Protein AF-0000000074905557 (afdb_homodimer)

Radius of gyration: 29.34 Å; Cα contacts (8 Å, |Δi|>4): 1682; chains: 2; bounding box: 53×105×62 Å

Sequence (764 aa):
MSGKGSVVLAYSGGLDTSCILVWLKEQGYDVIAYLANIGQKEDFEEARKKALKLGAKKVFIEDISKEFVEEFIWPAIQSSALYEDRYLLGTSLARPCIARKQVEIAQREGAKYVSHGATGKGNDQIRFELTCYSLAPQIKVIAPWRMPEFYNRFQGRNDLMEYAKQHGIPVPVTPKNPWSMDENLMHISYEAGILENPKNQAPPGLYTKTQDPAKAPNSPDTLEIEFKKGVPVKVTNVGDGTTHSTALELFLYLNEVAGKHGVGRIDIVENRFIGMKSRGIYETPAGTILYHAHLDIEAFTMDREVRKIKQGLGLKFAELVYTGFWHSPECEFVRHCIAKSQERVEGKVHVSVLKGQVYILGRESPLSLYNEELVRSLLIGSMSGKGSVVLAYSGGLDTSCILVWLKEQGYDVIAYLANIGQKEDFEEARKKALKLGAKKVFIEDISKEFVEEFIWPAIQSSALYEDRYLLGTSLARPCIARKQVEIAQREGAKYVSHGATGKGNDQIRFELTCYSLAPQIKVIAPWRMPEFYNRFQGRNDLMEYAKQHGIPVPVTPKNPWSMDENLMHISYEAGILENPKNQAPPGLYTKTQDPAKAPNSPDTLEIEFKKGVPVKVTNVGDGTTHSTALELFLYLNEVAGKHGVGRIDIVENRFIGMKSRGIYETPAGTILYHAHLDIEAFTMDREVRKIKQGLGLKFAELVYTGFWHSPECEFVRHCIAKSQERVEGKVHVSVLKGQVYILGRESPLSLYNEELVRSLLIGS

pLDDT: mean 93.43, std 10.68, range [21.48, 98.94]

Solvent-accessible surface area (backbone atoms only — not comparable to full-atom values): 38899 Å² total; per-residue (Å²): 134,87,57,82,41,36,29,34,29,52,37,78,64,44,65,68,31,48,50,47,53,42,50,43,42,72,74,35,32,44,34,28,36,33,33,74,38,40,61,46,92,70,65,62,66,61,36,48,52,51,42,46,72,59,59,34,74,44,75,45,78,44,81,45,38,57,54,40,44,66,68,39,46,40,56,40,48,56,34,62,31,37,42,91,83,69,42,70,48,44,69,46,49,45,36,44,55,49,28,53,54,50,48,51,49,19,61,76,70,68,30,54,26,37,32,49,63,48,46,75,76,50,60,56,42,47,18,33,49,46,34,34,44,68,79,35,70,83,55,40,79,49,50,48,40,74,30,66,82,42,28,68,65,20,56,22,63,66,42,48,50,52,50,24,59,75,69,69,46,88,61,92,82,66,88,64,69,63,48,48,74,52,63,36,65,52,22,36,39,39,29,45,61,67,48,49,44,53,62,45,58,76,57,87,78,68,65,82,73,36,36,57,38,70,75,21,57,66,67,62,52,38,35,39,40,30,31,51,50,42,33,73,48,34,38,30,32,69,82,80,65,52,69,32,59,46,66,57,57,30,46,53,48,36,31,50,55,24,11,51,17,18,22,31,69,49,58,45,55,42,74,44,80,87,73,45,48,46,51,42,35,37,40,24,22,30,54,46,53,48,41,56,47,42,54,51,49,36,50,42,30,45,55,66,68,59,46,53,54,44,50,56,47,10,49,51,46,20,51,32,35,60,62,23,32,61,77,35,72,66,38,48,50,46,50,50,55,43,54,62,69,20,64,56,18,41,33,38,33,32,35,35,40,38,25,38,39,74,41,62,40,26,38,50,44,97,52,46,70,60,48,54,64,66,53,48,56,53,67,30,30,76,133,89,57,81,40,34,27,35,29,53,38,77,63,43,68,68,31,46,49,47,53,41,50,43,41,72,74,34,31,45,35,30,37,32,33,74,38,41,62,47,93,69,66,61,66,61,36,47,52,51,42,46,73,60,58,34,75,43,74,46,78,44,80,45,38,56,54,40,42,67,70,39,46,41,58,40,47,56,33,61,31,36,42,93,82,69,41,71,48,45,66,47,49,46,38,43,54,48,27,52,54,49,50,51,51,20,61,75,69,65,30,55,26,37,32,49,64,49,48,76,76,48,60,56,40,46,17,34,47,46,35,35,43,68,78,36,71,82,54,39,78,49,50,48,40,74,32,67,80,41,30,68,65,20,54,22,66,65,43,47,48,52,50,25,58,75,69,69,47,86,64,89,82,65,89,64,70,64,48,47,76,53,65,37,65,52,22,37,39,39,31,46,60,69,49,49,43,52,61,44,59,78,58,87,79,68,66,82,74,37,36,57,37,68,75,21,57,68,67,60,52,40,34,40,39,28,31,52,49,41,33,74,48,33,38,31,33,68,81,80,64,51,70,33,58,45,66,57,57,30,45,54,48,35,30,51,55,24,11,50,18,19,22,31,72,49,58,44,55,41,73,43,81,87,73,46,49,46,52,42,36,36,40,24,22,30,54,45,54,48,42,56,47,41,54,50,50,38,49,42,29,46,54,67,67,59,46,54,54,43,51,55,46,11,48,51,45,23,50,33,35,61,61,24,33,62,79,35,71,67,39,48,49,45,50,51,53,42,53,62,70,18,63,59,17,42,33,39,33,33,34,36,39,39,25,40,40,74,42,62,39,27,37,51,43,98,52,47,69,59,48,53,65,66,54,50,56,51,66,28,32,72

Nearest PDB structures (foldseek):
  2nz2-assembly1_A  TM=9.955E-01  e=3.516E-69  Homo sapiens
  1vl2-assembly1_C  TM=9.597E-01  e=5.385E-53  Thermotoga maritima
  1vl2-assembly1_D  TM=9.479E-01  e=1.254E-52  Thermotoga maritima
  1kh2-assembly1_D  TM=9.756E-01  e=5.583E-49  Thermus thermophilus
  1kh2-assembly1_C  TM=9.760E-01  e=7.901E-48  Thermus thermophilus

Foldseek 3Di:
DDAPFEEEEAADLALQSLLVLLVSVVVRYQYEYEYEAQPDDDDVVVSQVLSVVSPHPYYHYDYCNQVLLPPQLLLLLLLLADAPPAHSCVVLSVLLSRLVVSLVVCVVVVTQEYEYRDAPPALSVVQNVLSNCLNPVRHYYDYQNPDCVRCVQDVDPVSSVVSCVVSVRDHDPDPPDLWDWDDGLQKIKTFHGPVQPVVDDDDPPPDDQADQLVPADAAWFKWKFWDALLGTQKIAGPVPGDMDGRRSVVSNVQSVRQRRNRAAWDWDFHQAPSGDTGIMIMRGRSSRQSSVQSVVLLVFFADPVLVVVSNVLSHVLNVCSRNNNCSPPVNVVSSVSSSVRSRGSTWIWMWIRHSHDIHTDDIDDPRGPDDPCVVVVVVPDD/DDAPWEEEEAADLALQSLLVLLVSVVVRYQYEYEYEAQPDDDDVVVSQVLSVVSPHPYYHYDYCNQVLQPPQLLLLLLLLADAPPAHSCQVLSVLLSRLVVSLVVCVVVVTQEYEYRDAPPALSVVQNVLSNCLNPVRHYYDYQNPDCVRCVQDVDPVSSVVSCVVSVRDHDPDPPDLWDWDDGLQKIKTFHGPVQPVVDDDDPPPDDQADQLVPADAAWFKWKFWDALLGTQKIAGPVPGDMDGRRSVVSNVQSVRQRRNRAAWDWDFHQAPSGDTGIMIMRGRSSRQSSVQSVVLLVFFADPVLVVVSNVLSHVLNVCSRNNNCSPPVNVVSSVSSSVRSRRSTWIWMWIRHSHDIHTDDIDDPRGPDDPCVVVVVVPPD

Structure (mmCIF, N/CA/C/O backbone):
data_AF-0000000074905557-model_v1
#
loop_
_entity.id
_entity.type
_entity.pdbx_description
1 polymer 'Argininosuccinate synthase'
#
loop_
_atom_site.group_PDB
_atom_site.id
_atom_site.type_symbol
_atom_site.label_atom_id
_atom_site.label_alt_id
_atom_site.label_comp_id
_atom_site.label_asym_id
_atom_site.label_entity_id
_atom_site.label_seq_id
_atom_site.pdbx_PDB_ins_code
_atom_site.Cartn_x
_atom_site.Cartn_y
_atom_site.Cartn_z
_atom_site.occupancy
_atom_site.B_iso_or_equiv
_atom_site.auth_seq_id
_atom_site.auth_comp_id
_atom_site.auth_asym_id
_atom_site.auth_atom_id
_atom_site.pdbx_PDB_model_num
ATOM 1 N N . MET A 1 1 ? -3.172 57.375 14.43 1 40.12 1 MET A N 1
ATOM 2 C CA . MET A 1 1 ? -2.461 56.906 13.234 1 40.12 1 MET A CA 1
ATOM 3 C C . MET A 1 1 ? -3.141 55.688 12.633 1 40.12 1 MET A C 1
ATOM 5 O O . MET A 1 1 ? -3.408 54.719 13.336 1 40.12 1 MET A O 1
ATOM 9 N N . SER A 1 2 ? -3.99 55.688 11.625 1 51.03 2 SER A N 1
ATOM 10 C CA . SER A 1 2 ? -5.051 54.844 11.078 1 51.03 2 SER A CA 1
ATOM 11 C C . SER A 1 2 ? -4.516 53.469 10.68 1 51.03 2 SER A C 1
ATOM 13 O O . SER A 1 2 ? -3.564 53.375 9.906 1 51.03 2 SER A O 1
ATOM 15 N N . GLY A 1 3 ? -4.547 52.375 11.492 1 73.62 3 GLY A N 1
ATOM 16 C CA . GLY A 1 3 ? -3.984 51.031 11.414 1 73.62 3 GLY A CA 1
ATOM 17 C C . GLY A 1 3 ? -4.184 50.375 10.055 1 73.62 3 GLY A C 1
ATOM 18 O O . GLY A 1 3 ? -4.949 50.875 9.227 1 73.62 3 GLY A O 1
ATOM 19 N N . LYS A 1 4 ? -3.137 49.688 9.453 1 92.38 4 LYS A N 1
ATOM 20 C CA . LYS A 1 4 ? -3.143 49.031 8.148 1 92.38 4 LYS A CA 1
ATOM 21 C C . LYS A 1 4 ? -4.332 48.094 8.023 1 92.38 4 LYS A C 1
ATOM 23 O O . LYS A 1 4 ? -4.605 47.562 6.938 1 92.38 4 LYS A O 1
ATOM 28 N N . GLY A 1 5 ? -5.176 48.062 9.125 1 94.75 5 GLY A N 1
ATOM 29 C CA . GLY A 1 5 ? -6.316 47.156 9.125 1 94.75 5 GLY A CA 1
ATOM 30 C C . GLY A 1 5 ? -6.066 45.875 9.922 1 94.75 5 GLY A C 1
ATOM 31 O O . GLY A 1 5 ? -5.012 45.719 10.539 1 94.75 5 GLY A O 1
ATOM 32 N N . SER A 1 6 ? -7.066 45.125 9.93 1 97.69 6 SER A N 1
ATOM 33 C CA . SER A 1 6 ? -7.004 43.906 10.734 1 97.69 6 SER A CA 1
ATOM 34 C C . SER A 1 6 ? -6.496 42.719 9.914 1 97.69 6 SER A C 1
ATOM 36 O O . SER A 1 6 ? -6.801 42.594 8.719 1 97.69 6 SER A O 1
ATOM 38 N N . VAL A 1 7 ? -5.711 41.906 10.547 1 98.56 7 VAL A N 1
ATOM 39 C CA . VAL A 1 7 ? -5.176 40.688 9.938 1 98.56 7 VAL A CA 1
ATOM 40 C C . VAL A 1 7 ? -5.48 39.469 10.828 1 98.56 7 VAL A C 1
ATOM 42 O O . VAL A 1 7 ? -5.277 39.531 12.047 1 98.56 7 VAL A O 1
ATOM 45 N N . VAL A 1 8 ? -6.098 38.438 10.297 1 98.81 8 VAL A N 1
ATOM 46 C CA . VAL A 1 8 ? -6.305 37.188 11.023 1 98.81 8 VAL A CA 1
ATOM 47 C C . VAL A 1 8 ? -5.105 36.281 10.812 1 98.81 8 VAL A C 1
ATOM 49 O O . VAL A 1 8 ? -4.875 35.781 9.711 1 98.81 8 VAL A O 1
ATOM 52 N N . LEU A 1 9 ? -4.34 36.031 11.836 1 98.81 9 LEU A N 1
ATOM 53 C CA . LEU A 1 9 ? -3.135 35.188 11.797 1 98.81 9 LEU A CA 1
ATOM 54 C C . LEU A 1 9 ? -3.436 33.781 12.25 1 98.81 9 LEU A C 1
ATOM 56 O O . LEU A 1 9 ? -3.934 33.562 13.359 1 98.81 9 LEU A O 1
ATOM 60 N N . ALA A 1 10 ? -3.211 32.812 11.336 1 98.38 10 ALA A N 1
ATOM 61 C CA . ALA A 1 10 ? -3.166 31.422 11.812 1 98.38 10 ALA A CA 1
ATOM 62 C C . ALA A 1 10 ? -2.02 31.219 12.797 1 98.38 10 ALA A C 1
ATOM 64 O O . ALA A 1 10 ? -0.855 31.141 12.398 1 98.38 10 ALA A O 1
ATOM 65 N N . TYR A 1 11 ? -2.359 31.141 14.031 1 97.19 11 TYR A N 1
ATOM 66 C CA . TYR A 1 11 ? -1.415 31.203 15.141 1 97.19 11 TYR A CA 1
ATOM 67 C C . TYR A 1 11 ? -1.245 29.828 15.781 1 97.19 11 TYR A C 1
ATOM 69 O O . TYR A 1 11 ? -2.229 29.141 16.047 1 97.19 11 TYR A O 1
ATOM 77 N N . SER A 1 12 ? -0.029 29.375 15.938 1 92.25 12 SER A N 1
ATOM 78 C CA . SER A 1 12 ? 0.221 28.047 16.5 1 92.25 12 SER A CA 1
ATOM 79 C C . SER A 1 12 ? 0.687 28.141 17.953 1 92.25 12 SER A C 1
ATOM 81 O O . SER A 1 12 ? 0.694 27.156 18.672 1 92.25 12 SER A O 1
ATOM 83 N N . GLY A 1 13 ? 1.072 29.328 18.359 1 89.62 13 GLY A N 1
ATOM 84 C CA . GLY A 1 13 ? 1.667 29.469 19.688 1 89.62 13 GLY A CA 1
ATOM 85 C C . GLY A 1 13 ? 3.16 29.203 19.703 1 89.62 13 GLY A C 1
ATOM 86 O O . GLY A 1 13 ? 3.832 29.469 20.703 1 89.62 13 GLY A O 1
ATOM 87 N N . GLY A 1 14 ? 3.689 28.766 18.609 1 88.88 14 GLY A N 1
ATOM 88 C CA . GLY A 1 14 ? 5.117 28.5 18.516 1 88.88 14 GLY A CA 1
ATOM 89 C C . GLY A 1 14 ? 5.941 29.766 18.328 1 88.88 14 GLY A C 1
ATOM 90 O O . GLY A 1 14 ? 5.395 30.875 18.25 1 88.88 14 GLY A O 1
ATOM 91 N N . LEU A 1 15 ? 7.195 29.625 18.25 1 88.38 15 LEU A N 1
ATOM 92 C CA . LEU A 1 15 ? 8.133 30.75 18.172 1 88.38 15 LEU A CA 1
ATOM 93 C C . LEU A 1 15 ? 7.883 31.562 16.906 1 88.38 15 LEU A C 1
ATOM 95 O O . LEU A 1 15 ? 7.762 32.781 16.984 1 88.38 15 LEU A O 1
ATOM 99 N N . ASP A 1 16 ? 7.742 30.828 15.789 1 90.31 16 ASP A N 1
ATOM 100 C CA . ASP A 1 16 ? 7.633 31.516 14.508 1 90.31 16 ASP A CA 1
ATOM 101 C C . ASP A 1 16 ? 6.379 32.375 14.453 1 90.31 16 ASP A C 1
ATOM 103 O O . ASP A 1 16 ? 6.457 33.562 14.148 1 90.31 16 ASP A O 1
ATOM 107 N N . THR A 1 17 ? 5.266 31.812 14.805 1 94.38 17 THR A N 1
ATOM 108 C CA . THR A 1 17 ? 4.016 32.562 14.664 1 94.38 17 THR A CA 1
ATOM 109 C C . THR A 1 17 ? 3.896 33.625 15.758 1 94.38 17 THR A C 1
ATOM 111 O O . THR A 1 17 ? 3.234 34.625 15.57 1 94.38 17 THR A O 1
ATOM 114 N N . SER A 1 18 ? 4.57 33.406 16.859 1 95.56 18 SER A N 1
ATOM 115 C CA . SER A 1 18 ? 4.598 34.438 17.891 1 95.56 18 SER A CA 1
ATOM 116 C C . SER A 1 18 ? 5.41 35.656 17.438 1 95.56 18 SER A C 1
ATOM 118 O O . SER A 1 18 ? 5.008 36.781 17.672 1 95.56 18 SER A O 1
ATOM 120 N N . CYS A 1 19 ? 6.508 35.375 16.828 1 95.56 19 CYS A N 1
ATOM 121 C CA . CYS A 1 19 ? 7.305 36.469 16.281 1 95.56 19 CYS A CA 1
ATOM 122 C C . CYS A 1 19 ? 6.551 37.219 15.18 1 95.56 19 CYS A C 1
ATOM 124 O O . CYS A 1 19 ? 6.609 38.438 15.086 1 95.56 19 CYS A O 1
ATOM 126 N N . ILE A 1 20 ? 5.852 36.438 14.406 1 96.81 20 ILE A N 1
ATOM 127 C CA . ILE A 1 20 ? 5.074 37.031 13.32 1 96.81 20 ILE A CA 1
ATOM 128 C C . ILE A 1 20 ? 3.977 37.938 13.898 1 96.81 20 ILE A C 1
ATOM 130 O O . ILE A 1 20 ? 3.725 39.031 13.383 1 96.81 20 ILE A O 1
ATOM 134 N N . LEU A 1 21 ? 3.348 37.438 14.93 1 98.06 21 LEU A N 1
ATOM 135 C CA . LEU A 1 21 ? 2.301 38.219 15.586 1 98.06 21 LEU A CA 1
ATOM 136 C C . LEU A 1 21 ? 2.826 39.594 16.016 1 98.06 21 LEU A C 1
ATOM 138 O O . LEU A 1 21 ? 2.24 40.625 15.664 1 98.06 21 LEU A O 1
ATOM 142 N N . VAL A 1 22 ? 3.947 39.656 16.672 1 97.69 22 VAL A N 1
ATOM 143 C CA . VAL A 1 22 ? 4.539 40.906 17.156 1 97.69 22 VAL A CA 1
ATOM 144 C C . VAL A 1 22 ? 4.996 41.75 15.984 1 97.69 22 VAL A C 1
ATOM 146 O O . VAL A 1 22 ? 4.793 42.969 15.984 1 97.69 22 VAL A O 1
ATOM 149 N N . TRP A 1 23 ? 5.566 41.094 15.023 1 97.31 23 TRP A N 1
ATOM 150 C CA . TRP A 1 23 ? 6.055 41.781 13.852 1 97.31 23 TRP A CA 1
ATOM 151 C C . TRP A 1 23 ? 4.91 42.469 13.109 1 97.31 23 TRP A C 1
ATOM 153 O O . TRP A 1 23 ? 5.035 43.625 12.68 1 97.31 23 TRP A O 1
ATOM 163 N N . LEU A 1 24 ? 3.795 41.812 12.938 1 97.75 24 LEU A N 1
ATOM 164 C CA . LEU A 1 24 ? 2.627 42.375 12.281 1 97.75 24 LEU A CA 1
ATOM 165 C C . LEU A 1 24 ? 2.111 43.594 13.047 1 97.75 24 LEU A C 1
ATOM 167 O O . LEU A 1 24 ? 1.743 44.594 12.445 1 97.75 24 LEU A O 1
ATOM 171 N N . LYS A 1 25 ? 2.111 43.5 14.305 1 96.88 25 LYS A N 1
ATOM 172 C CA . LYS A 1 25 ? 1.707 44.625 15.148 1 96.88 25 LYS A CA 1
ATOM 173 C C . LYS A 1 25 ? 2.629 45.812 14.938 1 96.88 25 LYS A C 1
ATOM 175 O O . LYS A 1 25 ? 2.16 46.969 14.797 1 96.88 25 LYS A O 1
ATOM 180 N N . GLU A 1 26 ? 3.854 45.5 14.898 1 95.81 26 GLU A N 1
ATOM 181 C CA . GLU A 1 26 ? 4.84 46.531 14.688 1 95.81 26 GLU A CA 1
ATOM 182 C C . GLU A 1 26 ? 4.652 47.219 13.328 1 95.81 26 GLU A C 1
ATOM 184 O O . GLU A 1 26 ? 4.949 48.375 13.164 1 95.81 26 GLU A O 1
ATOM 189 N N . GLN A 1 27 ? 4.223 46.469 12.391 1 95.75 27 GLN A N 1
ATOM 190 C CA . GLN A 1 27 ? 4.004 47 11.047 1 95.75 27 GLN A CA 1
ATOM 191 C C . GLN A 1 27 ? 2.721 47.812 10.984 1 95.75 27 GLN A C 1
ATOM 193 O O . GLN A 1 27 ? 2.43 48.438 9.961 1 95.75 27 GLN A O 1
ATOM 198 N N . GLY A 1 28 ? 1.909 47.781 12.062 1 96.12 28 GLY A N 1
ATOM 199 C CA . GLY A 1 28 ? 0.752 48.656 12.133 1 96.12 28 GLY A CA 1
ATOM 200 C C . GLY A 1 28 ? -0.562 47.938 11.914 1 96.12 28 GLY A C 1
ATOM 201 O O . GLY A 1 28 ? -1.604 48.562 11.727 1 96.12 28 GLY A O 1
ATOM 202 N N . TYR A 1 29 ? -0.522 46.594 11.93 1 97.62 29 TYR A N 1
ATOM 203 C CA . TYR A 1 29 ? -1.746 45.844 11.742 1 97.62 29 TYR A CA 1
ATOM 204 C C . TYR A 1 29 ? -2.414 45.531 13.078 1 97.62 29 TYR A C 1
ATOM 206 O O . TYR A 1 29 ? -1.737 45.406 14.102 1 97.62 29 TYR A O 1
ATOM 214 N N . ASP A 1 30 ? -3.713 45.531 13.102 1 97.88 30 ASP A N 1
ATOM 215 C CA . ASP A 1 30 ? -4.453 44.906 14.203 1 97.88 30 ASP A CA 1
ATOM 216 C C . ASP A 1 30 ? -4.512 43.406 14.039 1 97.88 30 ASP A C 1
ATOM 218 O O . ASP A 1 30 ? -5.188 42.906 13.141 1 97.88 30 ASP A O 1
ATOM 222 N N . VAL A 1 31 ? -3.898 42.688 14.961 1 98.44 31 VAL A N 1
ATOM 223 C CA . VAL A 1 31 ? -3.723 41.25 14.758 1 98.44 31 VAL A CA 1
ATOM 224 C C . VAL A 1 31 ? -4.801 40.5 15.516 1 98.44 31 VAL A C 1
ATOM 226 O O . VAL A 1 31 ? -4.98 40.688 16.719 1 98.44 31 VAL A O 1
ATOM 229 N N . ILE A 1 32 ? -5.539 39.719 14.812 1 98.75 32 ILE A N 1
ATOM 230 C CA . ILE A 1 32 ? -6.445 38.75 15.375 1 98.75 32 ILE A CA 1
ATOM 231 C C . ILE A 1 32 ? -5.82 37.344 15.266 1 98.75 32 ILE A C 1
ATOM 233 O O . ILE A 1 32 ? -5.551 36.875 14.164 1 98.75 32 ILE A O 1
ATOM 237 N N . ALA A 1 33 ? -5.551 36.719 16.453 1 98.69 33 ALA A N 1
ATOM 238 C CA . ALA A 1 33 ? -4.953 35.375 16.438 1 98.69 33 ALA A CA 1
ATOM 239 C C . ALA A 1 33 ? -6.027 34.312 16.359 1 98.69 33 ALA A C 1
ATOM 241 O O . ALA A 1 33 ? -7.051 34.375 17.047 1 98.69 33 ALA A O 1
ATOM 242 N N . TYR A 1 34 ? -5.828 33.375 15.477 1 98.69 34 TYR A N 1
ATOM 243 C CA . TYR A 1 34 ? -6.73 32.25 15.289 1 98.69 34 TYR A CA 1
ATOM 244 C C . TYR A 1 34 ? -5.996 30.922 15.477 1 98.69 34 TYR A C 1
ATOM 246 O O . TYR A 1 34 ? -4.965 30.688 14.844 1 98.69 34 TYR A O 1
ATOM 254 N N . LEU A 1 35 ? -6.477 30.125 16.438 1 98.31 35 LEU A N 1
ATOM 255 C CA . LEU A 1 35 ? -5.98 28.766 16.656 1 98.31 35 LEU A CA 1
ATOM 256 C C . LEU A 1 35 ? -7.047 27.734 16.312 1 98.31 35 LEU A C 1
ATOM 258 O O . LEU A 1 35 ? -8.172 27.812 16.797 1 98.31 35 LEU A O 1
ATOM 262 N N . ALA A 1 36 ? -6.668 26.828 15.453 1 98.12 36 ALA A N 1
ATOM 263 C CA . ALA A 1 36 ? -7.57 25.734 15.086 1 98.12 36 ALA A CA 1
ATOM 264 C C . ALA A 1 36 ? -7.297 24.484 15.914 1 98.12 36 ALA A C 1
ATOM 266 O O . ALA A 1 36 ? -6.16 24.016 15.977 1 98.12 36 ALA A O 1
ATOM 267 N N . ASN A 1 37 ? -8.344 24.078 16.625 1 98.06 37 ASN A N 1
ATOM 268 C CA . ASN A 1 37 ? -8.281 22.75 17.234 1 98.06 37 ASN A CA 1
ATOM 269 C C . ASN A 1 37 ? -8.695 21.656 16.25 1 98.06 37 ASN A C 1
ATOM 271 O O . ASN A 1 37 ? -9.883 21.484 15.977 1 98.06 37 ASN A O 1
ATOM 275 N N . ILE A 1 38 ? -7.727 20.938 15.773 1 97.56 38 ILE A N 1
ATOM 276 C CA . ILE A 1 38 ? -7.973 19.859 14.836 1 97.56 38 ILE A CA 1
ATOM 277 C C . ILE A 1 38 ? -7.52 18.531 15.438 1 97.56 38 ILE A C 1
ATOM 279 O O . ILE A 1 38 ? -7.047 17.641 14.727 1 97.56 38 ILE A O 1
ATOM 283 N N . GLY A 1 39 ? -7.543 18.484 16.734 1 96.12 39 GLY A N 1
ATOM 284 C CA . GLY A 1 39 ? -7.332 17.25 17.469 1 96.12 39 GLY A CA 1
ATOM 285 C C . GLY A 1 39 ? -5.91 17.078 17.969 1 96.12 39 GLY A C 1
ATOM 286 O O . GLY A 1 39 ? -5.555 16.047 18.516 1 96.12 39 GLY A O 1
ATOM 287 N N . GLN A 1 40 ? -5.062 18.062 17.797 1 95.12 40 GLN A N 1
ATOM 288 C CA . GLN A 1 40 ? -3.697 18 18.312 1 95.12 40 GLN A CA 1
ATOM 289 C C . GLN A 1 40 ? -3.664 18.203 19.828 1 95.12 40 GLN A C 1
ATOM 291 O O . GLN A 1 40 ? 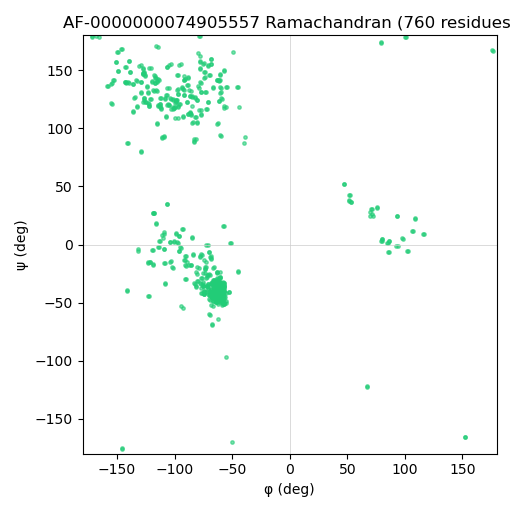-4.578 18.797 20.391 1 95.12 40 GLN A O 1
ATOM 296 N N . LYS A 1 41 ? -2.619 17.688 20.391 1 91 41 LYS A N 1
ATOM 297 C CA . LYS A 1 41 ? -2.385 17.953 21.812 1 91 41 LYS A CA 1
ATOM 298 C C . LYS A 1 41 ? -1.714 19.297 22.016 1 91 41 LYS A C 1
ATOM 300 O O . LYS A 1 41 ? -0.537 19.469 21.688 1 91 41 LYS A O 1
ATOM 305 N N . GLU A 1 42 ? -2.447 20.188 22.547 1 91.25 42 GLU A N 1
ATOM 306 C CA . GLU A 1 42 ? -1.988 21.562 22.734 1 91.25 42 GLU A CA 1
ATOM 307 C C . GLU A 1 42 ? -2.703 22.234 23.906 1 91.25 42 GLU A C 1
ATOM 309 O O . GLU A 1 42 ? -3.883 21.969 24.156 1 91.25 42 GLU A O 1
ATOM 314 N N . ASP A 1 43 ? -1.972 23.047 24.672 1 93.69 43 ASP A N 1
ATOM 315 C CA . ASP A 1 43 ? -2.588 23.891 25.688 1 93.69 43 ASP A CA 1
ATOM 316 C C . ASP A 1 43 ? -3.113 25.188 25.062 1 93.69 43 ASP A C 1
ATOM 318 O O . ASP A 1 43 ? -2.439 26.219 25.109 1 93.69 43 ASP A O 1
ATOM 322 N N . PHE A 1 44 ? -4.336 25.141 24.625 1 96.31 44 PHE A N 1
ATOM 323 C CA . PHE A 1 44 ? -4.926 26.25 23.891 1 96.31 44 PHE A CA 1
ATOM 324 C C . PHE A 1 44 ? -5.086 27.469 24.781 1 96.31 44 PHE A C 1
ATOM 326 O O . PHE A 1 44 ? -4.969 28.609 24.312 1 96.31 44 PHE A O 1
ATOM 333 N N . GLU A 1 45 ? -5.328 27.266 26.031 1 96.25 45 GLU A N 1
ATOM 334 C CA . GLU A 1 45 ? -5.484 28.406 26.938 1 96.25 45 GLU A CA 1
ATOM 335 C C . GLU A 1 45 ? -4.156 29.125 27.156 1 96.25 45 GLU A C 1
ATOM 337 O O . GLU A 1 45 ? -4.113 30.359 27.219 1 96.25 45 GLU A O 1
ATOM 342 N N . GLU A 1 46 ? -3.133 28.375 27.297 1 94.88 46 GLU A N 1
ATOM 343 C CA . GLU A 1 46 ? -1.816 28.984 27.406 1 94.88 46 GLU A CA 1
ATOM 344 C C . GLU A 1 46 ? -1.466 29.766 26.141 1 94.88 46 GLU A C 1
ATOM 346 O O . GLU A 1 46 ? -0.862 30.828 26.203 1 94.88 46 GLU A O 1
ATOM 351 N N . ALA A 1 47 ? -1.811 29.188 25.031 1 95.12 47 ALA A N 1
ATOM 352 C CA . ALA A 1 47 ? -1.55 29.844 23.766 1 95.12 47 ALA A CA 1
ATOM 353 C C . ALA A 1 47 ? -2.359 31.125 23.641 1 95.12 47 ALA A C 1
ATOM 355 O O . ALA A 1 47 ? -1.874 32.125 23.094 1 95.12 47 ALA A O 1
ATOM 356 N N . ARG A 1 48 ? -3.609 31.078 24.062 1 97.19 48 ARG A N 1
ATOM 357 C CA . ARG A 1 48 ? -4.457 32.25 24.078 1 97.19 48 ARG A CA 1
ATOM 358 C C . ARG A 1 48 ? -3.83 33.375 24.906 1 97.19 48 ARG A C 1
ATOM 360 O O . ARG A 1 48 ? -3.713 34.531 24.438 1 97.19 48 ARG A O 1
ATOM 367 N N . LYS A 1 49 ? -3.418 33.062 26.125 1 96.56 49 LYS A N 1
ATOM 368 C CA . LYS A 1 49 ? -2.807 34.062 27.016 1 96.56 49 LYS A CA 1
ATOM 369 C C . LYS A 1 49 ? -1.552 34.656 26.391 1 96.56 49 LYS A C 1
ATOM 371 O O . LYS A 1 49 ? -1.327 35.875 26.469 1 96.56 49 LYS A O 1
ATOM 376 N N . LYS A 1 50 ? -0.807 33.781 25.812 1 95.94 50 LYS A N 1
ATOM 377 C CA . LYS A 1 50 ? 0.423 34.219 25.156 1 95.94 50 LYS A CA 1
ATOM 378 C C . LYS A 1 50 ? 0.124 35.188 24.031 1 95.94 50 LYS A C 1
ATOM 380 O O . LYS A 1 50 ? 0.756 36.25 23.922 1 95.94 50 LYS A O 1
ATOM 385 N N . ALA A 1 51 ? -0.852 34.844 23.203 1 97.56 51 ALA A N 1
ATOM 386 C CA . ALA A 1 51 ? -1.213 35.719 22.078 1 97.56 51 ALA A CA 1
ATOM 387 C C . ALA A 1 51 ? -1.699 37.062 22.547 1 97.56 51 ALA A C 1
ATOM 389 O O . ALA A 1 51 ? -1.331 38.094 21.969 1 97.56 51 ALA A O 1
ATOM 390 N N . LEU A 1 52 ? -2.502 37.094 23.578 1 97.69 52 LEU A N 1
ATOM 391 C CA . LEU A 1 52 ? -3.018 38.344 24.125 1 97.69 52 LEU A CA 1
ATOM 392 C C . LEU A 1 52 ? -1.891 39.188 24.719 1 97.69 52 LEU A C 1
ATOM 394 O O . LEU A 1 52 ? -1.833 40.375 24.5 1 97.69 52 LEU A O 1
ATOM 398 N N . LYS A 1 53 ? -1.026 38.531 25.375 1 96.5 53 LYS A N 1
ATOM 399 C CA . LYS A 1 53 ? 0.116 39.219 25.984 1 96.5 53 LYS A CA 1
ATOM 400 C C . LYS A 1 53 ? 1.005 39.844 24.906 1 96.5 53 LYS A C 1
ATOM 402 O O . LYS A 1 53 ? 1.586 40.906 25.125 1 96.5 53 LYS A O 1
ATOM 407 N N . LEU A 1 54 ? 1.037 39.219 23.812 1 97.25 54 LEU A N 1
ATOM 408 C CA . LEU A 1 54 ? 1.913 39.656 22.75 1 97.25 54 LEU A CA 1
ATOM 409 C C . LEU A 1 54 ? 1.245 40.781 21.922 1 97.25 54 LEU A C 1
ATOM 411 O O . LEU A 1 54 ? 1.871 41.344 21.031 1 97.25 54 LEU A O 1
ATOM 415 N N . GLY A 1 55 ? -0.075 41.031 22.188 1 96.75 55 GLY A N 1
ATOM 416 C CA . GLY A 1 55 ? -0.691 42.219 21.594 1 96.75 55 GLY A CA 1
ATOM 417 C C . GLY A 1 55 ? -1.805 41.875 20.625 1 96.75 55 GLY A C 1
ATOM 418 O O . GLY A 1 55 ? -2.322 42.75 19.938 1 96.75 55 GLY A O 1
ATOM 419 N N . ALA A 1 56 ? -2.213 40.594 20.562 1 98.19 56 ALA A N 1
ATOM 420 C CA . ALA A 1 56 ? -3.357 40.25 19.719 1 98.19 56 ALA A CA 1
ATOM 421 C C . ALA A 1 56 ? -4.613 41 20.172 1 98.19 56 ALA A C 1
ATOM 423 O O . ALA A 1 56 ? -4.891 41.094 21.359 1 98.19 56 ALA A O 1
ATOM 424 N N . LYS A 1 57 ? -5.238 41.594 19.203 1 97.81 57 LYS A N 1
ATOM 425 C CA . LYS A 1 57 ? -6.477 42.312 19.5 1 97.81 57 LYS A CA 1
ATOM 426 C C . LYS A 1 57 ? -7.562 41.344 19.984 1 97.81 57 LYS A C 1
ATOM 428 O O . LYS A 1 57 ? -8.352 41.688 20.859 1 97.81 57 LYS A O 1
ATOM 433 N N . LYS A 1 58 ? -7.676 40.25 19.344 1 98.19 58 LYS A N 1
ATOM 434 C CA . LYS A 1 58 ? -8.602 39.156 19.656 1 98.19 58 LYS A CA 1
ATOM 435 C C . LYS A 1 58 ? -7.957 37.812 19.406 1 98.19 58 LYS A C 1
ATOM 437 O O . LYS A 1 58 ? -7.012 37.688 18.609 1 98.19 58 LYS A O 1
ATOM 442 N N . VAL A 1 59 ? -8.445 36.844 20.156 1 98.56 59 VAL A N 1
ATOM 443 C CA . VAL A 1 59 ? -7.98 35.469 19.953 1 98.56 59 VAL A CA 1
ATOM 444 C C . VAL A 1 59 ? -9.18 34.531 19.75 1 98.56 59 VAL A C 1
ATOM 446 O O . VAL A 1 59 ? -10.102 34.531 20.562 1 98.56 59 VAL A O 1
ATOM 449 N N . PHE A 1 60 ? -9.219 33.844 18.656 1 98.69 60 PHE A N 1
ATOM 450 C CA . PHE A 1 60 ? -10.219 32.812 18.375 1 98.69 60 PHE A CA 1
ATOM 451 C C . PHE A 1 60 ? -9.609 31.422 18.484 1 98.69 60 PHE A C 1
ATOM 453 O O . PHE A 1 60 ? -8.594 31.141 17.844 1 98.69 60 PHE A O 1
ATOM 460 N N . ILE A 1 61 ? -10.125 30.609 19.344 1 98.38 61 ILE A N 1
ATOM 461 C CA . ILE A 1 61 ? -9.828 29.188 19.375 1 98.38 61 ILE A CA 1
ATOM 462 C C . ILE A 1 61 ? -11.039 28.391 18.875 1 98.38 61 ILE A C 1
ATOM 464 O O . ILE A 1 61 ? -12.078 28.359 19.531 1 98.38 61 ILE A O 1
ATOM 468 N N . GLU A 1 62 ? -10.945 27.797 17.734 1 98.31 62 GLU A N 1
ATOM 469 C CA . GLU A 1 62 ? -12.07 27.125 17.094 1 98.31 62 GLU A CA 1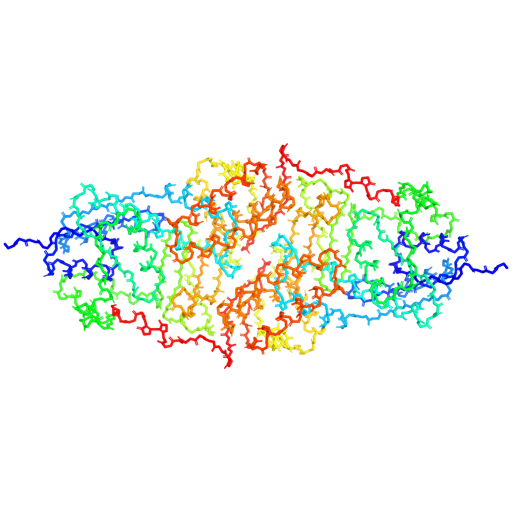
ATOM 470 C C . GLU A 1 62 ? -11.844 25.609 17.047 1 98.31 62 GLU A C 1
ATOM 472 O O . GLU A 1 62 ? -10.867 25.141 16.469 1 98.31 62 GLU A O 1
ATOM 477 N N . ASP A 1 63 ? -12.758 24.891 17.703 1 98.25 63 ASP A N 1
ATOM 478 C CA . ASP A 1 63 ? -12.711 23.438 17.594 1 98.25 63 ASP A CA 1
ATOM 479 C C . ASP A 1 63 ? -13.367 22.969 16.281 1 98.25 63 ASP A C 1
ATOM 481 O O . ASP A 1 63 ? -14.594 22.938 16.188 1 98.25 63 ASP A O 1
ATOM 485 N N . ILE A 1 64 ? -12.555 22.578 15.344 1 98.38 64 ILE A N 1
ATOM 486 C CA . ILE A 1 64 ? -13.062 22.172 14.039 1 98.38 64 ILE A CA 1
ATOM 487 C C . ILE A 1 64 ? -12.695 20.719 13.773 1 98.38 64 ILE A C 1
ATOM 489 O O . ILE A 1 64 ? -12.516 20.312 12.625 1 98.38 64 ILE A O 1
ATOM 493 N N . SER A 1 65 ? -12.523 19.938 14.836 1 98.19 65 SER A N 1
ATOM 494 C CA . SER A 1 65 ? -12.109 18.547 14.719 1 98.19 65 SER A CA 1
ATOM 495 C C . SER A 1 65 ? -13.18 17.703 14.031 1 98.19 65 SER A C 1
ATOM 497 O O . SER A 1 65 ? -12.859 16.844 13.211 1 98.19 65 SER A O 1
ATOM 499 N N . LYS A 1 66 ? -14.422 17.953 14.359 1 98.19 66 LYS A N 1
ATOM 500 C CA . LYS A 1 66 ? -15.516 17.219 13.742 1 98.19 66 LYS A CA 1
ATOM 501 C C . LYS A 1 66 ? -15.578 17.484 12.242 1 98.19 66 LYS A C 1
ATOM 503 O O . LYS A 1 66 ? -15.711 16.547 11.445 1 98.19 66 LYS A O 1
ATOM 508 N N . GLU A 1 67 ? -15.469 18.75 11.875 1 98.19 67 GLU A N 1
ATOM 509 C CA . GLU A 1 67 ? -15.453 19.141 10.469 1 98.19 67 GLU A CA 1
ATOM 510 C C . GLU A 1 67 ? -14.273 18.5 9.734 1 98.19 67 GLU A C 1
ATOM 512 O O . GLU A 1 67 ? -14.422 18.047 8.602 1 98.19 67 GLU A O 1
ATOM 517 N N . PHE A 1 68 ? -13.18 18.5 10.398 1 98.69 68 PHE A N 1
ATOM 518 C CA . PHE A 1 68 ? -11.977 17.938 9.812 1 98.69 68 PHE A CA 1
ATOM 519 C C . PHE A 1 68 ? -12.18 16.469 9.453 1 98.69 68 PHE A C 1
ATOM 521 O O . PHE A 1 68 ? -11.82 16.031 8.352 1 98.69 68 PHE A O 1
ATOM 528 N N . VAL A 1 69 ? -12.797 15.688 10.352 1 98.75 69 VAL A N 1
ATOM 529 C CA . VAL A 1 69 ? -13.016 14.266 10.125 1 98.75 69 VAL A CA 1
ATOM 530 C C . VAL A 1 69 ? -14.055 14.07 9.016 1 98.75 69 VAL A C 1
ATOM 532 O O . VAL A 1 69 ? -13.781 13.422 8.008 1 98.75 69 VAL A O 1
ATOM 535 N N . GLU A 1 70 ? -15.141 14.758 9.078 1 98.56 70 GLU A N 1
ATOM 536 C CA . GLU A 1 70 ? -16.297 14.477 8.242 1 98.56 70 GLU A CA 1
ATOM 537 C C . GLU A 1 70 ? -16.125 15.047 6.84 1 98.56 70 GLU A C 1
ATOM 539 O O . GLU A 1 70 ? -16.609 14.461 5.863 1 98.56 70 GLU A O 1
ATOM 544 N N . GLU A 1 71 ? -15.414 16.141 6.789 1 98.38 71 GLU A N 1
ATOM 545 C CA . GLU A 1 71 ? -15.438 16.844 5.508 1 98.38 71 GLU A CA 1
ATOM 546 C C . GLU A 1 71 ? -14.102 16.719 4.781 1 98.38 71 GLU A C 1
ATOM 548 O O . GLU A 1 71 ? -14.023 16.984 3.582 1 98.38 71 GLU A O 1
ATOM 553 N N . PHE A 1 72 ? -13.078 16.328 5.477 1 98.69 72 PHE A N 1
ATOM 554 C CA . PHE A 1 72 ? -11.773 16.281 4.828 1 98.69 72 PHE A CA 1
ATOM 555 C C . PHE A 1 72 ? -11.18 14.883 4.902 1 98.69 72 PHE A C 1
ATOM 557 O O . PHE A 1 72 ? -10.742 14.328 3.889 1 98.69 72 PHE A O 1
ATOM 564 N N . ILE A 1 73 ? -11.242 14.211 6.059 1 98.75 73 ILE A N 1
ATOM 565 C CA . ILE A 1 73 ? -10.648 12.891 6.219 1 98.75 73 ILE A CA 1
ATOM 566 C C . ILE A 1 73 ? -11.516 11.844 5.512 1 98.75 73 ILE A C 1
ATOM 568 O O . ILE A 1 73 ? -10.992 10.969 4.816 1 98.75 73 ILE A O 1
ATOM 572 N N . TRP A 1 74 ? -12.867 11.914 5.629 1 98.75 74 TRP A N 1
ATOM 573 C CA . TRP A 1 74 ? -13.742 10.906 5.035 1 98.75 74 TRP A CA 1
ATOM 574 C C . TRP A 1 74 ? -13.594 10.875 3.52 1 98.75 74 TRP A C 1
ATOM 576 O O . TRP A 1 74 ? -13.414 9.812 2.924 1 98.75 74 TRP A O 1
ATOM 586 N N . PRO A 1 75 ? -13.555 12.031 2.855 1 98.62 75 PRO A N 1
ATOM 587 C CA . PRO A 1 75 ? -13.312 11.977 1.412 1 98.62 75 PRO A CA 1
ATOM 588 C C . PRO A 1 75 ? -11.984 11.312 1.058 1 98.62 75 PRO A C 1
ATOM 590 O O . PRO A 1 75 ? -11.883 10.633 0.034 1 98.62 75 PRO A O 1
ATOM 593 N N . ALA A 1 76 ? -10.992 11.555 1.868 1 98.69 76 ALA A N 1
ATOM 594 C CA . ALA A 1 76 ? -9.703 10.922 1.628 1 98.69 76 ALA A CA 1
ATOM 595 C C . ALA A 1 76 ? -9.789 9.414 1.784 1 98.69 76 ALA A C 1
ATOM 597 O O . ALA A 1 76 ? -9.203 8.664 0.999 1 98.69 76 ALA A O 1
ATOM 598 N N . ILE A 1 77 ? -10.539 8.922 2.77 1 98.69 77 ILE A N 1
ATOM 599 C CA . ILE A 1 77 ? -10.734 7.496 2.99 1 98.69 77 ILE A CA 1
ATOM 600 C C . ILE A 1 77 ? -11.5 6.895 1.812 1 98.69 77 ILE A C 1
ATOM 602 O O . ILE A 1 77 ? -11.102 5.867 1.266 1 98.69 77 ILE A O 1
ATOM 606 N N . GLN A 1 78 ? -12.562 7.602 1.372 1 98.62 78 GLN A N 1
ATOM 607 C CA . GLN A 1 78 ? -13.375 7.145 0.251 1 98.62 78 GLN A CA 1
ATOM 608 C C . GLN A 1 78 ? -12.547 7.023 -1.021 1 98.62 78 GLN A C 1
ATOM 610 O O . GLN A 1 78 ? -12.836 6.188 -1.881 1 98.62 78 GLN A O 1
ATOM 615 N N . SER A 1 79 ? -11.531 7.805 -1.086 1 98.12 79 SER A N 1
ATOM 616 C CA . SER A 1 79 ? -10.727 7.867 -2.301 1 98.12 79 SER A CA 1
ATOM 617 C C . SER A 1 79 ? -9.57 6.875 -2.244 1 98.12 79 SER A C 1
ATOM 619 O O . SER A 1 79 ? -8.922 6.605 -3.26 1 98.12 79 SER A O 1
ATOM 621 N N . SER A 1 80 ? -9.289 6.324 -1.06 1 97.12 80 SER A N 1
ATOM 622 C CA . SER A 1 80 ? -8.062 5.57 -0.846 1 97.12 80 SER A CA 1
ATOM 623 C C . SER A 1 80 ? -6.84 6.371 -1.285 1 97.12 80 SER A C 1
ATOM 625 O O . SER A 1 80 ? -5.945 5.836 -1.941 1 97.12 80 SER A O 1
ATOM 627 N N . ALA A 1 81 ? -6.84 7.609 -0.959 1 95.25 81 ALA A N 1
ATOM 628 C CA . ALA A 1 81 ? -5.828 8.555 -1.427 1 95.25 81 ALA A CA 1
ATOM 629 C C . ALA A 1 81 ? -4.477 8.281 -0.767 1 95.25 81 ALA A C 1
ATOM 631 O O . ALA A 1 81 ? -4.375 8.258 0.462 1 95.25 81 ALA A O 1
ATOM 632 N N . LEU A 1 82 ? -3.463 8.039 -1.526 1 95.88 82 LEU A N 1
ATOM 633 C CA . LEU A 1 82 ? -2.068 7.902 -1.121 1 95.88 82 LEU A CA 1
ATOM 634 C C . LEU A 1 82 ? -1.157 8.727 -2.023 1 95.88 82 LEU A C 1
ATOM 636 O O . LEU A 1 82 ? -1.181 8.57 -3.246 1 95.88 82 LEU A O 1
ATOM 640 N N . TYR A 1 83 ? -0.509 9.648 -1.39 1 96.38 83 TYR A N 1
ATOM 641 C CA . TYR A 1 83 ? 0.49 10.375 -2.166 1 96.38 83 TYR A CA 1
ATOM 642 C C . TYR A 1 83 ? 1.782 9.57 -2.275 1 96.38 83 TYR A C 1
ATOM 644 O O . TYR A 1 83 ? 2.32 9.109 -1.267 1 96.38 83 TYR A O 1
ATOM 652 N N . GLU A 1 84 ? 2.229 9.328 -3.533 1 94.81 84 GLU A N 1
ATOM 653 C CA . GLU A 1 84 ? 3.43 8.578 -3.893 1 94.81 84 GLU A CA 1
ATOM 654 C C . GLU A 1 84 ? 3.463 7.223 -3.197 1 94.81 84 GLU A C 1
ATOM 656 O O . GLU A 1 84 ? 4.484 6.84 -2.621 1 94.81 84 GLU A O 1
ATOM 661 N N . ASP A 1 85 ? 2.297 6.602 -3.076 1 94.56 85 ASP A N 1
ATOM 662 C CA . ASP A 1 85 ? 2.076 5.195 -2.752 1 94.56 85 ASP A CA 1
ATOM 663 C C . ASP A 1 85 ? 2.209 4.949 -1.25 1 94.56 85 ASP A C 1
ATOM 665 O O . ASP A 1 85 ? 2.061 3.818 -0.785 1 94.56 85 ASP A O 1
ATOM 669 N N . ARG A 1 86 ? 2.441 6.012 -0.42 1 96.38 86 ARG A N 1
ATOM 670 C CA . ARG A 1 86 ? 2.674 5.715 0.99 1 96.38 86 ARG A CA 1
ATOM 671 C C . ARG A 1 86 ? 2.002 6.75 1.885 1 96.38 86 ARG A C 1
ATOM 673 O O . ARG A 1 86 ? 1.429 6.406 2.92 1 96.38 86 ARG A O 1
ATOM 680 N N . TYR A 1 87 ? 2.041 7.984 1.518 1 97.5 87 TYR A N 1
ATOM 681 C CA . TYR A 1 87 ? 1.666 9.078 2.408 1 97.5 87 TYR A CA 1
ATOM 682 C C . TYR A 1 87 ? 0.16 9.305 2.383 1 97.5 87 TYR A C 1
ATOM 684 O O . TYR A 1 87 ? -0.413 9.594 1.33 1 97.5 87 TYR A O 1
ATOM 692 N N . LEU A 1 88 ? -0.514 9.32 3.574 1 98.38 88 LEU A N 1
ATOM 693 C CA . LEU A 1 88 ? -1.966 9.398 3.695 1 98.38 88 LEU A CA 1
ATOM 694 C C . LEU A 1 88 ? -2.424 10.844 3.842 1 98.38 88 LEU A C 1
ATOM 696 O O . LEU A 1 88 ? -3.547 11.102 4.285 1 98.38 88 LEU A O 1
ATOM 700 N N . LEU A 1 89 ? -1.605 11.812 3.586 1 98.31 89 LEU A N 1
ATOM 701 C CA . LEU A 1 89 ? -1.946 13.203 3.32 1 98.31 89 LEU A CA 1
ATOM 702 C C . LEU A 1 89 ? -2.43 13.898 4.59 1 98.31 89 LEU A C 1
ATOM 704 O O . LEU A 1 89 ? -3.27 14.805 4.527 1 98.31 89 LEU A O 1
ATOM 708 N N . GLY A 1 90 ? -1.961 13.508 5.75 1 98 90 GLY A N 1
ATOM 709 C CA . GLY A 1 90 ? -2.449 14.055 7.008 1 98 90 GLY A CA 1
ATOM 710 C C . GLY A 1 90 ? -2.326 15.562 7.094 1 98 90 GLY A C 1
ATOM 711 O O . GLY A 1 90 ? -3.289 16.25 7.441 1 98 90 GLY A O 1
ATOM 712 N N . THR A 1 91 ? -1.202 16.094 6.703 1 97.12 91 THR A N 1
ATOM 713 C CA . THR A 1 91 ? -0.958 17.531 6.766 1 97.12 91 THR A CA 1
ATOM 714 C C . THR A 1 91 ? -1.72 18.266 5.664 1 97.12 91 THR A C 1
ATOM 716 O O . THR A 1 91 ? -2.32 19.312 5.902 1 97.12 91 THR A O 1
ATOM 719 N N . SER A 1 92 ? -1.747 17.688 4.523 1 97.56 92 SER A N 1
ATOM 720 C CA . SER A 1 92 ? -2.367 18.297 3.354 1 97.56 92 SER A CA 1
ATOM 721 C C . SER A 1 92 ? -3.873 18.438 3.539 1 97.56 92 SER A C 1
ATOM 723 O O . SER A 1 92 ? -4.477 19.391 3.025 1 97.56 92 SER A O 1
ATOM 725 N N . LEU A 1 93 ? -4.449 17.531 4.258 1 98.44 93 LEU A N 1
ATOM 726 C CA . LEU A 1 93 ? -5.887 17.547 4.484 1 98.44 93 LEU A CA 1
ATOM 727 C C . LEU A 1 93 ? -6.258 18.609 5.523 1 98.44 93 LEU A C 1
ATOM 729 O O . LEU A 1 93 ? -7.352 19.172 5.477 1 98.44 93 LEU A O 1
ATOM 733 N N . ALA A 1 94 ? -5.359 18.891 6.41 1 98.31 94 ALA A N 1
ATOM 734 C CA . ALA A 1 94 ? -5.66 19.766 7.539 1 98.31 94 ALA A CA 1
ATOM 735 C C . ALA A 1 94 ? -5.656 21.234 7.105 1 98.31 94 ALA A C 1
ATOM 737 O O . ALA A 1 94 ? -6.441 22.031 7.613 1 98.31 94 ALA A O 1
ATOM 738 N N . ARG A 1 95 ? -4.809 21.594 6.156 1 98.25 95 ARG A N 1
ATOM 739 C CA . ARG A 1 95 ? -4.543 23 5.859 1 98.25 95 ARG A CA 1
ATOM 740 C C . ARG A 1 95 ? -5.773 23.672 5.266 1 98.25 95 ARG A C 1
ATOM 742 O O . ARG A 1 95 ? -6.164 24.75 5.703 1 98.25 95 ARG A O 1
ATOM 749 N N . PRO A 1 96 ? -6.453 23.031 4.32 1 98.31 96 PRO A N 1
ATOM 750 C CA . PRO A 1 96 ? -7.66 23.688 3.82 1 98.31 96 PRO A CA 1
ATOM 751 C C . PRO A 1 96 ? -8.75 23.797 4.883 1 98.31 96 PRO A C 1
ATOM 753 O O . PRO A 1 96 ? -9.531 24.75 4.867 1 98.31 96 PRO A O 1
ATOM 756 N N . CYS A 1 97 ? -8.812 22.875 5.797 1 98.5 97 CYS A N 1
ATOM 757 C CA . CYS A 1 97 ? -9.773 22.953 6.898 1 98.5 97 CYS A CA 1
ATOM 758 C C . CYS A 1 97 ? -9.492 24.156 7.785 1 98.5 97 CYS A C 1
ATOM 760 O O . CYS A 1 97 ? -10.406 24.922 8.125 1 98.5 97 CYS A O 1
ATOM 762 N N . ILE A 1 98 ? -8.242 24.375 8.102 1 98.44 98 ILE A N 1
ATOM 763 C CA . ILE A 1 98 ? -7.812 25.5 8.938 1 98.44 98 ILE A CA 1
ATOM 764 C C . ILE A 1 98 ? -8.039 26.812 8.203 1 98.44 98 ILE A C 1
ATOM 766 O O . ILE A 1 98 ? -8.586 27.766 8.766 1 98.44 98 ILE A O 1
ATOM 770 N N . ALA A 1 99 ? -7.672 26.844 6.984 1 98.44 99 ALA A N 1
ATOM 771 C CA . ALA A 1 99 ? -7.77 28.062 6.188 1 98.44 99 ALA A CA 1
ATOM 772 C C . ALA A 1 99 ? -9.227 28.469 5.996 1 98.44 99 ALA A C 1
ATOM 774 O O . ALA A 1 99 ? -9.539 29.672 6 1 98.44 99 ALA A O 1
ATOM 775 N N . ARG A 1 100 ? -10.102 27.516 5.793 1 98.44 100 ARG A N 1
ATOM 776 C CA . ARG A 1 100 ? -11.516 27.812 5.605 1 98.44 100 ARG A CA 1
ATOM 777 C C . ARG A 1 100 ? -12.078 28.547 6.816 1 98.44 100 ARG A C 1
ATOM 779 O O . ARG A 1 100 ? -12.773 29.562 6.672 1 98.44 100 ARG A O 1
ATOM 786 N N . LYS A 1 101 ? -11.766 28.047 7.996 1 98.62 101 LYS A N 1
ATOM 787 C CA . LYS A 1 101 ? -12.25 28.688 9.211 1 98.62 101 LYS A CA 1
ATOM 788 C C . LYS A 1 101 ? -11.594 30.047 9.406 1 98.62 101 LYS A C 1
ATOM 790 O O . LYS A 1 101 ? -12.227 30.984 9.906 1 98.62 101 LYS A O 1
ATOM 795 N N . GLN A 1 102 ? -10.336 30.172 8.984 1 98.75 102 GLN A N 1
ATOM 796 C CA . GLN A 1 102 ? -9.633 31.453 9.031 1 98.75 102 GLN A CA 1
ATOM 797 C C . GLN A 1 102 ? -10.352 32.5 8.195 1 98.75 102 GLN A C 1
ATOM 799 O O . GLN A 1 102 ? -10.539 33.656 8.648 1 98.75 102 GLN A O 1
ATOM 804 N N . VAL A 1 103 ? -10.758 32.125 7.047 1 98.5 103 VAL A N 1
ATOM 805 C CA . VAL A 1 103 ? -11.461 33.031 6.133 1 98.5 103 VAL A CA 1
ATOM 806 C C . VAL A 1 103 ? -12.812 33.406 6.723 1 98.5 103 VAL A C 1
ATOM 808 O O . VAL A 1 103 ? -13.227 34.562 6.637 1 98.5 103 VAL A O 1
ATOM 811 N N . GLU A 1 104 ? -13.453 32.469 7.309 1 98.44 104 GLU A N 1
ATOM 812 C CA . GLU A 1 104 ? -14.734 32.719 7.945 1 98.44 104 GLU A CA 1
ATOM 813 C C . GLU A 1 104 ? -14.586 33.781 9.047 1 98.44 104 GLU A C 1
ATOM 815 O O . GLU A 1 104 ? -15.414 34.688 9.156 1 98.44 104 GLU A O 1
ATOM 820 N N . ILE A 1 105 ? -13.57 33.656 9.828 1 98.62 105 ILE A N 1
ATOM 821 C CA . ILE A 1 105 ? -13.305 34.594 10.906 1 98.62 105 ILE A CA 1
ATOM 822 C C . ILE A 1 105 ? -13 35.969 10.32 1 98.62 105 ILE A C 1
ATOM 824 O O . ILE A 1 105 ? -13.477 37 10.82 1 98.62 105 ILE A O 1
ATOM 828 N N . ALA A 1 106 ? -12.195 36 9.281 1 98.5 106 ALA A N 1
ATOM 829 C CA . ALA A 1 106 ? -11.852 37.281 8.625 1 98.5 106 ALA A CA 1
ATOM 830 C C . ALA A 1 106 ? -13.109 38 8.133 1 98.5 106 ALA A C 1
ATOM 832 O O . ALA A 1 106 ? -13.242 39.188 8.312 1 98.5 106 ALA A O 1
ATOM 833 N N . GLN A 1 107 ? -13.977 37.25 7.574 1 97.81 107 GLN A N 1
ATOM 834 C CA . GLN A 1 107 ? -15.219 37.812 7.074 1 97.81 107 GLN A CA 1
ATOM 835 C C . GLN A 1 107 ? -16.094 38.344 8.219 1 97.81 107 GLN A C 1
ATOM 837 O O . GLN A 1 107 ? -16.625 39.438 8.148 1 97.81 107 GLN A O 1
ATOM 842 N N . ARG A 1 108 ? -16.172 37.562 9.242 1 97.94 108 ARG A N 1
ATOM 843 C CA . ARG A 1 108 ? -16.984 37.938 10.398 1 97.94 108 ARG A CA 1
ATOM 844 C C . ARG A 1 108 ? -16.438 39.188 11.07 1 97.94 108 ARG A C 1
ATOM 846 O O . ARG A 1 108 ? -17.219 40.062 11.516 1 97.94 108 ARG A O 1
ATOM 853 N N . GLU A 1 109 ? -15.094 39.375 11.078 1 97.88 109 GLU A N 1
ATOM 854 C CA . GLU A 1 109 ? -14.438 40.469 11.797 1 97.88 109 GLU A CA 1
ATOM 855 C C . GLU A 1 109 ? -14.164 41.656 10.867 1 97.88 109 GLU A C 1
ATOM 857 O O . GLU A 1 109 ? -13.68 42.688 11.312 1 97.88 109 GLU A O 1
ATOM 862 N N . GLY A 1 110 ? -14.461 41.406 9.594 1 96.81 110 GLY A N 1
ATOM 863 C CA . GLY A 1 110 ? -14.195 42.469 8.617 1 96.81 110 GLY A CA 1
ATOM 864 C C . GLY A 1 110 ? -12.719 42.688 8.359 1 96.81 110 GLY A C 1
ATOM 865 O O . GLY A 1 110 ? -12.297 43.812 8.062 1 96.81 110 GLY A O 1
ATOM 866 N N . ALA A 1 111 ? -11.977 41.656 8.57 1 97.75 111 ALA A N 1
ATOM 867 C CA . ALA A 1 111 ? -10.539 41.75 8.328 1 97.75 111 ALA A CA 1
ATOM 868 C C . ALA A 1 111 ? -10.227 41.688 6.832 1 97.75 111 ALA A C 1
ATOM 870 O O . ALA A 1 111 ? -10.812 40.875 6.102 1 97.75 111 ALA A O 1
ATOM 871 N N . LYS A 1 112 ? -9.312 42.5 6.453 1 96.62 112 LYS A N 1
ATOM 872 C CA . LYS A 1 112 ? -8.938 42.562 5.047 1 96.62 112 LYS A CA 1
ATOM 873 C C . LYS A 1 112 ? -7.805 41.594 4.734 1 96.62 112 LYS A C 1
ATOM 875 O O . LYS A 1 112 ? -7.582 41.25 3.572 1 96.62 112 LYS A O 1
ATOM 880 N N . TYR A 1 113 ? -7.117 41.156 5.773 1 98.31 113 TYR A N 1
ATOM 881 C CA . TYR A 1 113 ? -5.906 40.375 5.57 1 98.31 113 TYR A CA 1
ATOM 882 C C . TYR A 1 113 ? -5.969 39.062 6.344 1 98.31 113 TYR A C 1
ATOM 884 O O . TYR A 1 113 ? -6.609 38.969 7.395 1 98.31 113 TYR A O 1
ATOM 892 N N . VAL A 1 114 ? -5.363 38.031 5.801 1 98.56 114 VAL A N 1
ATOM 893 C CA . VAL A 1 114 ? -5.031 36.812 6.523 1 98.56 114 VAL A CA 1
ATOM 894 C C . VAL A 1 114 ? -3.525 36.594 6.465 1 98.56 114 VAL A C 1
ATOM 896 O O . VAL A 1 114 ? -2.85 37.062 5.547 1 98.56 114 VAL A O 1
ATOM 899 N N . SER A 1 115 ? -3.008 35.938 7.48 1 98.31 115 SER A N 1
ATOM 900 C CA . SER A 1 115 ? -1.583 35.625 7.531 1 98.31 115 SER A CA 1
ATOM 901 C C . SER A 1 115 ? -1.342 34.219 8.078 1 98.31 115 SER A C 1
ATOM 903 O O . SER A 1 115 ? -2.248 33.594 8.641 1 98.31 115 SER A O 1
ATOM 905 N N . HIS A 1 116 ? -0.228 33.656 7.777 1 96.31 116 HIS A N 1
ATOM 906 C CA . HIS A 1 116 ? 0.163 32.344 8.25 1 96.31 116 HIS A CA 1
ATOM 907 C C . HIS A 1 116 ? 1.668 32.25 8.484 1 96.31 116 HIS A C 1
ATOM 909 O O . HIS A 1 116 ? 2.41 33.156 8.086 1 96.31 116 HIS A O 1
ATOM 915 N N . GLY A 1 117 ? 2.059 31.172 9.148 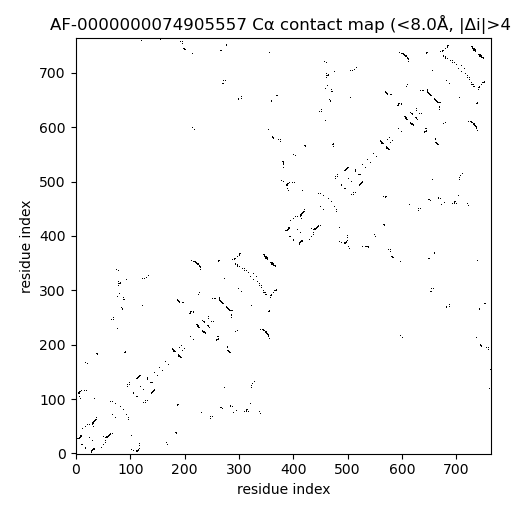1 92.19 117 GLY A N 1
ATOM 916 C CA . GLY A 1 117 ? 3.461 31.031 9.508 1 92.19 117 GLY A CA 1
ATOM 917 C C . GLY A 1 117 ? 4.223 30.109 8.578 1 92.19 117 GLY A C 1
ATOM 918 O O . GLY A 1 117 ? 5.395 29.812 8.812 1 92.19 117 GLY A O 1
ATOM 919 N N . ALA A 1 118 ? 3.574 29.578 7.543 1 89.62 118 ALA A N 1
ATOM 920 C CA . ALA A 1 118 ? 4.238 28.641 6.637 1 89.62 118 ALA A CA 1
ATOM 921 C C . ALA A 1 118 ? 5.438 29.297 5.961 1 89.62 118 ALA A C 1
ATOM 923 O O . ALA A 1 118 ? 5.395 30.469 5.602 1 89.62 118 ALA A O 1
ATOM 924 N N . THR A 1 119 ? 6.395 28.453 5.859 1 80.44 119 THR A N 1
ATOM 925 C CA . THR A 1 119 ? 7.605 28.984 5.234 1 80.44 119 THR A CA 1
ATOM 926 C C . THR A 1 119 ? 7.457 29.016 3.715 1 80.44 119 THR A C 1
ATOM 928 O O . THR A 1 119 ? 6.496 28.469 3.168 1 80.44 119 THR A O 1
ATOM 931 N N . GLY A 1 120 ? 8.297 29.734 3.006 1 71 120 GLY A N 1
ATOM 932 C CA . GLY A 1 120 ? 8.25 29.859 1.557 1 71 120 GLY A CA 1
ATOM 933 C C . GLY A 1 120 ? 8.711 28.594 0.845 1 71 120 GLY A C 1
ATOM 934 O O . GLY A 1 120 ? 8.578 28.484 -0.375 1 71 120 GLY A O 1
ATOM 935 N N . LYS A 1 121 ? 9.07 27.641 1.532 1 70.75 121 LYS A N 1
ATOM 936 C CA . LYS A 1 121 ? 9.719 26.484 0.912 1 70.75 121 LYS A CA 1
ATOM 937 C C . LYS A 1 121 ? 8.844 25.25 1.021 1 70.75 121 LYS A C 1
ATOM 939 O O . LYS A 1 121 ? 9.195 24.188 0.497 1 70.75 121 LYS A O 1
ATOM 944 N N . GLY A 1 122 ? 7.816 25.359 1.605 1 79.69 122 GLY A N 1
ATOM 945 C CA . GLY A 1 122 ? 6.969 24.188 1.755 1 79.69 122 GLY A CA 1
ATOM 946 C C . GLY A 1 122 ? 5.633 24.328 1.049 1 79.69 122 GLY A C 1
ATOM 947 O O . GLY A 1 122 ? 5.324 25.375 0.485 1 79.69 122 GLY A O 1
ATOM 948 N N . ASN A 1 123 ? 4.949 23.203 1.029 1 89.31 123 ASN A N 1
ATOM 949 C CA . ASN A 1 123 ? 3.666 23.156 0.337 1 89.31 123 ASN A CA 1
ATOM 950 C C . ASN A 1 123 ? 2.572 23.859 1.126 1 89.31 123 ASN A C 1
ATOM 952 O O . ASN A 1 123 ? 1.535 24.234 0.568 1 89.31 123 ASN A O 1
ATOM 956 N N . ASP A 1 124 ? 2.844 24.141 2.348 1 92.88 124 ASP A N 1
ATOM 957 C CA . ASP A 1 124 ? 1.779 24.625 3.217 1 92.88 124 ASP A CA 1
ATOM 958 C C . ASP A 1 124 ? 1.379 26.047 2.844 1 92.88 124 ASP A C 1
ATOM 960 O O . ASP A 1 124 ? 0.213 26.422 2.973 1 92.88 124 ASP A O 1
ATOM 964 N N . GLN A 1 125 ? 2.338 26.906 2.418 1 92.75 125 GLN A N 1
ATOM 965 C CA . GLN A 1 125 ? 1.985 28.25 1.979 1 92.75 125 GLN A CA 1
ATOM 966 C C . GLN A 1 125 ? 0.975 28.203 0.836 1 92.75 125 GLN A C 1
ATOM 968 O O . GLN A 1 125 ? 0.009 28.969 0.826 1 92.75 125 GLN A O 1
ATOM 973 N N . ILE A 1 126 ? 1.214 27.234 -0.033 1 93.06 126 ILE A N 1
ATOM 974 C CA . ILE A 1 126 ? 0.34 27.094 -1.193 1 93.06 126 ILE A CA 1
ATOM 975 C C . ILE A 1 126 ? -1.037 26.609 -0.747 1 93.06 126 ILE A C 1
ATOM 977 O O . ILE A 1 126 ? -2.061 27.141 -1.171 1 93.06 126 ILE A O 1
ATOM 981 N N . ARG A 1 127 ? -1.077 25.688 0.138 1 96.12 127 ARG A N 1
ATOM 982 C CA . ARG A 1 127 ? -2.324 25.109 0.614 1 96.12 127 ARG A CA 1
ATOM 983 C C . ARG A 1 127 ? -3.182 26.141 1.332 1 96.12 127 ARG A C 1
ATOM 985 O O . ARG A 1 127 ? -4.383 26.25 1.07 1 96.12 127 ARG A O 1
ATOM 992 N N . PHE A 1 128 ? -2.578 26.969 2.162 1 96.56 128 PHE A N 1
ATOM 993 C CA . PHE A 1 128 ? -3.291 28.031 2.859 1 96.56 128 PHE A CA 1
ATOM 994 C C . PHE A 1 128 ? -3.789 29.094 1.877 1 96.56 128 PHE A C 1
ATOM 996 O O . PHE A 1 128 ? -4.973 29.438 1.875 1 96.56 128 PHE A O 1
ATOM 1003 N N . GLU A 1 129 ? -2.955 29.516 1.048 1 95.44 129 GLU A N 1
ATOM 1004 C CA . GLU A 1 129 ? -3.236 30.688 0.215 1 95.44 129 GLU A CA 1
ATOM 1005 C C . GLU A 1 129 ? -4.254 30.359 -0.871 1 95.44 129 GLU A C 1
ATOM 1007 O O . GLU A 1 129 ? -5.172 31.141 -1.13 1 95.44 129 GLU A O 1
ATOM 1012 N N . LEU A 1 130 ? -4.102 29.156 -1.47 1 96.12 130 LEU A N 1
ATOM 1013 C CA . LEU A 1 130 ? -5.066 28.781 -2.496 1 96.12 130 LEU A CA 1
ATOM 1014 C C . LEU A 1 130 ? -6.457 28.609 -1.895 1 96.12 130 LEU A C 1
ATOM 1016 O O . LEU A 1 130 ? -7.461 28.938 -2.533 1 96.12 130 LEU A O 1
ATOM 1020 N N . THR A 1 131 ? -6.516 28.109 -0.702 1 97.38 131 THR A N 1
ATOM 1021 C CA . THR A 1 131 ? -7.801 27.984 -0.025 1 97.38 131 THR A CA 1
ATOM 1022 C C . THR A 1 131 ? -8.406 29.359 0.257 1 97.38 131 THR A C 1
ATOM 1024 O O . THR A 1 131 ? -9.586 29.594 -0.025 1 97.38 131 THR A O 1
ATOM 1027 N N . CYS A 1 132 ? -7.582 30.266 0.708 1 97.19 132 CYS A N 1
ATOM 1028 C CA . CYS A 1 132 ? -8.055 31.609 1.026 1 97.19 132 CYS A CA 1
ATOM 1029 C C . CYS A 1 132 ? -8.562 32.312 -0.222 1 97.19 132 CYS A C 1
ATOM 1031 O O . CYS A 1 132 ? -9.664 32.875 -0.22 1 97.19 132 CYS A O 1
ATOM 1033 N N . TYR A 1 133 ? -7.816 32.219 -1.293 1 96.5 133 TYR A N 1
ATOM 1034 C CA . TYR A 1 133 ? -8.18 32.906 -2.529 1 96.5 133 TYR A CA 1
ATOM 1035 C C . TYR A 1 133 ? -9.445 32.312 -3.131 1 96.5 133 TYR A C 1
ATOM 1037 O O . TYR A 1 133 ? -10.242 33.031 -3.742 1 96.5 133 TYR A O 1
ATOM 1045 N N . SER A 1 134 ? -9.609 31.062 -2.957 1 96.06 134 SER A N 1
ATOM 1046 C CA . SER A 1 134 ? -10.781 30.391 -3.506 1 96.06 134 SER A CA 1
ATOM 1047 C C . SER A 1 134 ? -12.047 30.781 -2.744 1 96.06 134 SER A C 1
ATOM 1049 O O . SER A 1 134 ? -13.109 30.969 -3.344 1 96.06 134 SER A O 1
ATOM 1051 N N . LEU A 1 135 ? -11.953 30.922 -1.462 1 96.5 135 LEU A N 1
ATOM 1052 C CA . LEU A 1 135 ? -13.125 31.141 -0.623 1 96.5 135 LEU A CA 1
ATOM 1053 C C . LEU A 1 135 ? -13.422 32.625 -0.48 1 96.5 135 LEU A C 1
ATOM 1055 O O . LEU A 1 135 ? -14.578 33.031 -0.268 1 96.5 135 LEU A O 1
ATOM 1059 N N . ALA A 1 136 ? -12.344 33.438 -0.55 1 96.94 136 ALA A N 1
ATOM 1060 C CA . ALA A 1 136 ? -12.461 34.875 -0.468 1 96.94 136 ALA A CA 1
ATOM 1061 C C . ALA A 1 136 ? -11.5 35.562 -1.434 1 96.94 136 ALA A C 1
ATOM 1063 O O . ALA A 1 136 ? -10.445 36.062 -1.023 1 96.94 136 ALA A O 1
ATOM 1064 N N . PRO A 1 137 ? -11.93 35.75 -2.627 1 94.69 137 PRO A N 1
ATOM 1065 C CA . PRO A 1 137 ? -11.047 36.281 -3.672 1 94.69 137 PRO A CA 1
ATOM 1066 C C . PRO A 1 137 ? -10.508 37.656 -3.359 1 94.69 137 PRO A C 1
ATOM 1068 O O . PRO A 1 137 ? -9.438 38.031 -3.838 1 94.69 137 PRO A O 1
ATOM 1071 N N . GLN A 1 138 ? -11.164 38.406 -2.537 1 95.25 138 GLN A N 1
ATOM 1072 C CA . GLN A 1 138 ? -10.773 39.781 -2.268 1 95.25 138 GLN A CA 1
ATOM 1073 C C . GLN A 1 138 ? -9.812 39.875 -1.085 1 95.25 138 GLN A C 1
ATOM 1075 O O . GLN A 1 138 ? -9.234 40.938 -0.816 1 95.25 138 GLN A O 1
ATOM 1080 N N . ILE A 1 139 ? -9.688 38.75 -0.419 1 96.69 139 ILE A N 1
ATOM 1081 C CA . ILE A 1 139 ? -8.844 38.75 0.771 1 96.69 139 ILE A CA 1
ATOM 1082 C C . ILE A 1 139 ? -7.379 38.906 0.365 1 96.69 139 ILE A C 1
ATOM 1084 O O . ILE A 1 139 ? -6.988 38.5 -0.735 1 96.69 139 ILE A O 1
ATOM 1088 N N . LYS A 1 140 ? -6.59 39.562 1.146 1 97.25 140 LYS A N 1
ATOM 1089 C CA . LYS A 1 140 ? -5.156 39.688 0.914 1 97.25 140 LYS A CA 1
ATOM 1090 C C . LYS A 1 140 ? -4.359 38.844 1.892 1 97.25 140 LYS A C 1
ATOM 1092 O O . LYS A 1 140 ? -4.656 38.812 3.088 1 97.25 140 LYS A O 1
ATOM 1097 N N . VAL A 1 141 ? -3.373 38.125 1.35 1 97.19 141 VAL A N 1
ATOM 1098 C CA . VAL A 1 141 ? -2.561 37.25 2.184 1 97.19 141 VAL A CA 1
ATOM 1099 C C . VAL A 1 141 ? -1.229 37.906 2.502 1 97.19 141 VAL A C 1
ATOM 1101 O O . VAL A 1 141 ? -0.536 38.406 1.601 1 97.19 141 VAL A O 1
ATOM 1104 N N . ILE A 1 142 ? -0.93 38.031 3.754 1 97 142 ILE A N 1
ATOM 1105 C CA . ILE A 1 142 ? 0.39 38.438 4.215 1 97 142 ILE A CA 1
ATOM 1106 C C . ILE A 1 142 ? 1.216 37.219 4.594 1 97 142 ILE A C 1
ATOM 1108 O O . ILE A 1 142 ? 0.925 36.562 5.59 1 97 142 ILE A O 1
ATOM 1112 N N . ALA A 1 143 ? 2.172 36.938 3.82 1 95.44 143 ALA A N 1
ATOM 1113 C CA . ALA A 1 143 ? 3.076 35.812 4.074 1 95.44 143 ALA A CA 1
ATOM 1114 C C . ALA A 1 143 ? 4.461 36.312 4.484 1 95.44 143 ALA A C 1
ATOM 1116 O O . ALA A 1 143 ? 5.352 36.469 3.645 1 95.44 143 ALA A O 1
ATOM 1117 N N . PRO A 1 144 ? 4.672 36.438 5.719 1 94.94 144 PRO A N 1
ATOM 1118 C CA . PRO A 1 144 ? 5.883 37.125 6.188 1 94.94 144 PRO A CA 1
ATOM 1119 C C . PRO A 1 144 ? 7.164 36.46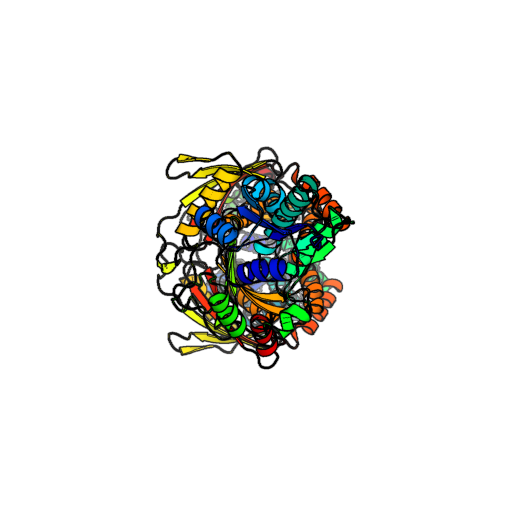9 5.668 1 94.94 144 PRO A C 1
ATOM 1121 O O . PRO A 1 144 ? 8.062 37.156 5.188 1 94.94 144 PRO A O 1
ATOM 1124 N N . TRP A 1 145 ? 7.188 35.219 5.598 1 93.06 145 TRP A N 1
ATOM 1125 C CA . TRP A 1 145 ? 8.414 34.5 5.242 1 93.06 145 TRP A CA 1
ATOM 1126 C C . TRP A 1 145 ? 8.758 34.719 3.773 1 93.06 145 TRP A C 1
ATOM 1128 O O . TRP A 1 145 ? 9.836 34.312 3.32 1 93.06 145 TRP A O 1
ATOM 1138 N N . ARG A 1 146 ? 7.969 35.344 3.006 1 90.88 146 ARG A N 1
ATOM 1139 C CA . ARG A 1 146 ? 8.25 35.656 1.605 1 90.88 146 ARG A CA 1
ATOM 1140 C C . ARG A 1 146 ? 8.398 37.156 1.384 1 90.88 146 ARG A C 1
ATOM 1142 O O . ARG A 1 146 ? 8.547 37.594 0.248 1 90.88 146 ARG A O 1
ATOM 1149 N N . MET A 1 147 ? 8.312 37.875 2.484 1 92.88 147 MET A N 1
ATOM 1150 C CA . MET A 1 147 ? 8.453 39.312 2.432 1 92.88 147 MET A CA 1
ATOM 1151 C C . MET A 1 147 ? 9.875 39.75 2.779 1 92.88 147 MET A C 1
ATOM 1153 O O . MET A 1 147 ? 10.406 39.375 3.822 1 92.88 147 MET A O 1
ATOM 1157 N N . PRO A 1 148 ? 10.43 40.531 1.982 1 93.12 148 PRO A N 1
ATOM 1158 C CA . PRO A 1 148 ? 11.812 40.938 2.229 1 93.12 148 PRO A CA 1
ATOM 1159 C C . PRO A 1 148 ? 11.992 41.594 3.592 1 93.12 148 PRO A C 1
ATOM 1161 O O . PRO A 1 148 ? 13.031 41.406 4.234 1 93.12 148 PRO A O 1
ATOM 1164 N N . GLU A 1 149 ? 11.055 42.344 4.023 1 93.06 149 GLU A N 1
ATOM 1165 C CA . GLU A 1 149 ? 11.125 43.031 5.309 1 93.06 149 GLU A CA 1
ATOM 1166 C C . GLU A 1 149 ? 11.242 42.062 6.461 1 93.06 149 GLU A C 1
ATOM 1168 O O . GLU A 1 149 ? 11.867 42.344 7.48 1 93.06 149 GLU A O 1
ATOM 1173 N N . PHE A 1 150 ? 10.703 40.938 6.234 1 94.12 150 PHE A N 1
ATOM 1174 C CA . PHE A 1 150 ? 10.695 39.906 7.285 1 94.12 150 PHE A CA 1
ATOM 1175 C C . PHE A 1 150 ? 11.898 39 7.145 1 94.12 150 PHE A C 1
ATOM 1177 O O . PHE A 1 150 ? 12.68 38.844 8.078 1 94.12 150 PHE A O 1
ATOM 1184 N N . TYR A 1 151 ? 12.109 38.375 5.926 1 90.19 151 TYR A N 1
ATOM 1185 C CA . TYR A 1 151 ? 13.125 37.312 5.824 1 90.19 151 TYR A CA 1
ATOM 1186 C C . TYR A 1 151 ? 14.523 37.938 5.859 1 90.19 151 TYR A C 1
ATOM 1188 O O . TYR A 1 151 ? 15.508 37.219 6.121 1 90.19 151 TYR A O 1
ATOM 1196 N N . ASN A 1 152 ? 14.617 39.281 5.57 1 91.62 152 ASN A N 1
ATOM 1197 C CA . ASN A 1 152 ? 15.906 39.938 5.754 1 91.62 152 ASN A CA 1
ATOM 1198 C C . ASN A 1 152 ? 16.219 40.188 7.23 1 91.62 152 ASN A C 1
ATOM 1200 O O . ASN A 1 152 ? 17.375 40.125 7.645 1 91.62 152 ASN A O 1
ATOM 1204 N N . ARG A 1 153 ? 15.164 40.406 7.914 1 91.31 153 ARG A N 1
ATOM 1205 C CA . ARG A 1 153 ? 15.32 40.656 9.344 1 91.31 153 ARG A CA 1
ATOM 1206 C C . ARG A 1 153 ? 15.578 39.344 10.094 1 91.31 153 ARG A C 1
ATOM 1208 O O . ARG A 1 153 ? 16.344 39.344 11.055 1 91.31 153 ARG A O 1
ATOM 1215 N N . PHE A 1 154 ? 14.891 38.375 9.719 1 91.88 154 PHE A N 1
ATOM 1216 C CA . PHE A 1 154 ? 14.984 37.094 10.383 1 91.88 154 PHE A CA 1
ATOM 1217 C C . PHE A 1 154 ? 15.633 36.062 9.461 1 91.88 154 PHE A C 1
ATOM 1219 O O . PHE A 1 154 ? 14.938 35.281 8.789 1 91.88 154 PHE A O 1
ATOM 1226 N N . GLN A 1 155 ? 16.891 35.875 9.484 1 84.88 155 GLN A N 1
ATOM 1227 C CA . GLN A 1 155 ? 17.641 35 8.578 1 84.88 155 GLN A CA 1
ATOM 1228 C C . GLN A 1 155 ? 17.734 33.594 9.117 1 84.88 155 GLN A C 1
ATOM 1230 O O . GLN A 1 155 ? 18.094 32.656 8.391 1 84.88 155 GLN A O 1
ATOM 1235 N N . GLY A 1 156 ? 17.406 33.531 10.391 1 78.62 156 GLY A N 1
ATOM 1236 C CA . GLY A 1 156 ? 17.469 32.188 11 1 78.62 156 GLY A CA 1
ATOM 1237 C C . GLY A 1 156 ? 16.812 32.156 12.367 1 78.62 156 GLY A C 1
ATOM 1238 O O . GLY A 1 156 ? 16.172 33.094 12.797 1 78.62 156 GLY A O 1
ATOM 1239 N N . ARG A 1 157 ? 16.859 30.969 12.914 1 79.75 157 ARG A N 1
ATOM 1240 C CA . ARG A 1 157 ? 16.234 30.719 14.211 1 79.75 157 ARG A CA 1
ATOM 1241 C C . ARG A 1 157 ? 16.812 31.656 15.281 1 79.75 157 ARG A C 1
ATOM 1243 O O . ARG A 1 157 ? 16.094 32.094 16.172 1 79.75 157 ARG A O 1
ATOM 1250 N N . ASN A 1 158 ? 18.109 31.922 15.141 1 83.88 158 ASN A N 1
ATOM 1251 C CA . ASN A 1 158 ? 18.766 32.781 16.125 1 83.88 158 ASN A CA 1
ATOM 1252 C C . ASN A 1 158 ? 18.188 34.188 16.125 1 83.88 158 ASN A C 1
ATOM 1254 O O . ASN A 1 158 ? 18.031 34.812 17.188 1 83.88 158 ASN A O 1
ATOM 1258 N N . ASP A 1 159 ? 17.938 34.656 14.945 1 90.69 159 ASP A N 1
ATOM 1259 C CA . ASP A 1 159 ? 17.344 35.969 14.844 1 90.69 159 ASP A CA 1
ATOM 1260 C C . ASP A 1 159 ? 15.961 36 15.492 1 90.69 159 ASP A C 1
ATOM 1262 O O . ASP A 1 159 ? 15.602 37 16.141 1 90.69 159 ASP A O 1
ATOM 1266 N N . LEU A 1 160 ? 15.273 35 15.32 1 90.06 160 LEU A N 1
ATOM 1267 C CA . LEU A 1 160 ? 13.938 34.906 15.898 1 90.06 160 LEU A CA 1
ATOM 1268 C C . LEU A 1 160 ? 14.008 34.875 17.422 1 90.06 160 LEU A C 1
ATOM 1270 O O . LEU A 1 160 ? 13.203 35.5 18.109 1 90.06 160 LEU A O 1
ATOM 1274 N N . MET A 1 161 ? 14.984 34.156 17.844 1 89.19 161 MET A N 1
ATOM 1275 C CA . MET A 1 161 ? 15.156 34.031 19.297 1 89.19 161 MET A CA 1
ATOM 1276 C C . MET A 1 161 ? 15.523 35.375 19.922 1 89.19 161 MET A C 1
ATOM 1278 O O . MET A 1 161 ? 15.023 35.719 20.984 1 89.19 161 MET A O 1
ATOM 1282 N N . GLU A 1 162 ? 16.406 36 19.281 1 92.5 162 GLU A N 1
ATOM 1283 C CA . GLU A 1 162 ? 16.797 37.344 19.766 1 92.5 162 GLU A CA 1
ATOM 1284 C C . GLU A 1 162 ? 15.602 38.281 19.766 1 92.5 162 GLU A C 1
ATOM 1286 O O . GLU A 1 162 ? 15.414 39.062 20.719 1 92.5 162 GLU A O 1
ATOM 1291 N N . TYR A 1 163 ? 14.938 38.219 18.688 1 94.69 163 TYR A N 1
ATOM 1292 C CA . TYR A 1 163 ? 13.734 39.031 18.578 1 94.69 163 TYR A CA 1
ATOM 1293 C C . TYR A 1 163 ? 12.742 38.719 19.688 1 94.69 163 TYR A C 1
ATOM 1295 O O . TYR A 1 163 ? 12.141 39.594 20.281 1 94.69 163 TYR A O 1
ATOM 1303 N N . ALA A 1 164 ? 12.562 37.438 19.969 1 94.06 164 ALA A N 1
ATOM 1304 C CA . ALA A 1 164 ? 11.664 36.969 21.016 1 94.06 164 ALA A CA 1
ATOM 1305 C C . ALA A 1 164 ? 12.094 37.5 22.391 1 94.06 164 ALA A C 1
ATOM 1307 O O . ALA A 1 164 ? 11.258 37.969 23.172 1 94.06 164 ALA A O 1
ATOM 1308 N N . LYS A 1 165 ? 13.328 37.5 22.578 1 92.31 165 LYS A N 1
ATOM 1309 C CA . LYS A 1 165 ? 13.875 38 23.828 1 92.31 165 LYS A CA 1
ATOM 1310 C C . LYS A 1 165 ? 13.617 39.5 23.969 1 92.31 165 LYS A C 1
ATOM 1312 O O . LYS A 1 165 ? 13.203 39.969 25.031 1 92.31 165 LYS A O 1
ATOM 1317 N N . GLN A 1 166 ? 13.844 40.188 22.938 1 94.75 166 GLN A N 1
ATOM 1318 C CA . GLN A 1 166 ? 13.695 41.625 22.922 1 94.75 166 GLN A CA 1
ATOM 1319 C C . GLN A 1 166 ? 12.25 42.062 23.172 1 94.75 166 GLN A C 1
ATOM 1321 O O . GLN A 1 166 ? 11.992 43.125 23.734 1 94.75 166 GLN A O 1
ATOM 1326 N N . HIS A 1 167 ? 11.375 41.219 22.781 1 94.38 167 HIS A N 1
ATOM 1327 C CA . HIS A 1 167 ? 9.969 41.625 22.844 1 94.38 167 HIS A CA 1
ATOM 1328 C C . HIS A 1 167 ? 9.234 40.844 23.922 1 94.38 167 HIS A C 1
ATOM 1330 O O . HIS A 1 167 ? 8 40.844 23.969 1 94.38 167 HIS A O 1
ATOM 1336 N N . GLY A 1 168 ? 10.023 40.031 24.688 1 91.94 168 GLY A N 1
ATOM 1337 C CA . GLY A 1 168 ? 9.445 39.312 25.797 1 91.94 168 GLY A CA 1
ATOM 1338 C C . GLY A 1 168 ? 8.555 38.156 25.359 1 91.94 168 GLY A C 1
ATOM 1339 O O . GLY A 1 168 ? 7.551 37.844 26 1 91.94 168 GLY A O 1
ATOM 1340 N N . ILE A 1 169 ? 8.742 37.594 24.188 1 92.56 169 ILE A N 1
ATOM 1341 C CA . ILE A 1 169 ? 8.039 36.406 23.719 1 92.56 169 ILE A CA 1
ATOM 1342 C C . ILE A 1 169 ? 8.57 35.188 24.453 1 92.56 169 ILE A C 1
ATOM 1344 O O . ILE A 1 169 ? 9.758 34.844 24.359 1 92.56 169 ILE A O 1
ATOM 1348 N N . PRO A 1 170 ? 7.75 34.562 25.188 1 87.75 170 PRO A N 1
ATOM 1349 C CA . PRO A 1 170 ? 8.227 33.344 25.859 1 87.75 170 PRO A CA 1
ATOM 1350 C C . PRO A 1 170 ? 8.664 32.281 24.875 1 87.75 170 PRO A C 1
ATOM 1352 O O . PRO A 1 170 ? 7.938 31.969 23.922 1 87.75 170 PRO A O 1
ATOM 1355 N N . VAL A 1 171 ? 9.852 31.859 25 1 77.56 171 VAL A N 1
ATOM 1356 C CA . VAL A 1 171 ? 10.383 30.812 24.125 1 77.56 171 VAL A CA 1
ATOM 1357 C C . VAL A 1 171 ? 10.719 29.578 24.953 1 77.56 171 VAL A C 1
ATOM 1359 O O . VAL A 1 171 ? 11.164 29.688 26.109 1 77.56 171 VAL A O 1
ATOM 1362 N N . PRO A 1 172 ? 10.258 28.375 24.422 1 67.19 172 PRO A N 1
ATOM 1363 C CA . PRO A 1 172 ? 10.664 27.188 25.188 1 67.19 172 PRO A CA 1
ATOM 1364 C C . PRO A 1 172 ? 12.18 27.078 25.344 1 67.19 172 PRO A C 1
ATOM 1366 O O . PRO A 1 172 ? 12.922 27.422 24.422 1 67.19 172 PRO A O 1
ATOM 1369 N N . VAL A 1 173 ? 12.93 27.109 26.625 1 55.72 173 VAL A N 1
ATOM 1370 C CA . VAL A 1 173 ? 14.336 27.141 27 1 55.72 173 VAL A CA 1
ATOM 1371 C C . VAL A 1 173 ? 15.055 25.922 26.422 1 55.72 173 VAL A C 1
ATOM 1373 O O . VAL A 1 173 ? 16.234 26 26.078 1 55.72 173 VAL A O 1
ATOM 1376 N N . THR A 1 174 ? 14.641 24.688 26.594 1 53.66 174 THR A N 1
ATOM 1377 C CA . THR A 1 174 ? 15.453 23.5 26.375 1 53.66 174 THR A CA 1
ATOM 1378 C C . THR A 1 174 ? 15.383 23.062 24.922 1 53.66 174 THR A C 1
ATOM 1380 O O . THR A 1 174 ? 14.297 22.969 24.344 1 53.66 174 THR A O 1
ATOM 1383 N N . PRO A 1 175 ? 16.719 23.266 24.438 1 55.03 175 PRO A N 1
ATOM 1384 C CA . PRO A 1 175 ? 16.797 22.812 23.031 1 55.03 175 PRO A CA 1
ATOM 1385 C C . PRO A 1 175 ? 16.016 21.547 22.781 1 55.03 175 PRO A C 1
ATOM 1387 O O . PRO A 1 175 ? 16.234 20.531 23.438 1 55.03 175 PRO A O 1
ATOM 1390 N N . LYS A 1 176 ? 14.734 21.609 22.469 1 63.12 176 LYS A N 1
ATOM 1391 C CA . LYS A 1 176 ? 13.766 20.562 22.156 1 63.12 176 LYS A CA 1
ATOM 1392 C C . LYS A 1 176 ? 14.312 19.609 21.094 1 63.12 176 LYS A C 1
ATOM 1394 O O . LYS A 1 176 ? 15.477 19.719 20.703 1 63.12 176 LYS A O 1
ATOM 1399 N N . ASN A 1 177 ? 13.57 18.75 20.547 1 71.5 177 ASN A N 1
ATOM 1400 C CA . ASN A 1 177 ? 13.82 17.766 19.516 1 71.5 177 ASN A CA 1
ATOM 1401 C C . ASN A 1 177 ? 14.375 18.406 18.25 1 71.5 177 ASN A C 1
ATOM 1403 O O . ASN A 1 177 ? 13.867 19.438 17.797 1 71.5 177 ASN A O 1
ATOM 1407 N N . PRO A 1 178 ? 15.555 18.016 17.891 1 79.19 178 PRO A N 1
ATOM 1408 C CA . PRO A 1 178 ? 16.188 18.594 16.703 1 79.19 178 PRO A CA 1
ATOM 1409 C C . PRO A 1 178 ? 15.352 18.406 15.438 1 79.19 178 PRO A C 1
ATOM 1411 O O . PRO A 1 178 ? 15.891 18.422 14.328 1 79.19 178 PRO A O 1
ATOM 1414 N N . TRP A 1 179 ? 14.023 18.047 15.633 1 87 179 TRP A N 1
ATOM 1415 C CA . TRP A 1 179 ? 13.125 17.906 14.492 1 87 179 TRP A CA 1
ATOM 1416 C C . TRP A 1 179 ? 11.836 18.703 14.727 1 87 179 TRP A C 1
ATOM 1418 O O . TRP A 1 179 ? 11.531 19.078 15.859 1 87 179 TRP A O 1
ATOM 1428 N N . SER A 1 180 ? 11.211 19.094 13.641 1 86.81 180 SER A N 1
ATOM 1429 C CA . SER A 1 180 ? 9.93 19.797 13.664 1 86.81 180 SER A CA 1
ATOM 1430 C C . SER A 1 180 ? 8.758 18.812 13.641 1 86.81 180 SER A C 1
ATOM 1432 O O . SER A 1 180 ? 8.805 17.797 12.945 1 86.81 180 SER A O 1
ATOM 1434 N N . MET A 1 181 ? 7.785 19.094 14.453 1 92.06 181 MET A N 1
ATOM 1435 C CA . MET A 1 181 ? 6.602 18.25 14.531 1 92.06 181 MET A CA 1
ATOM 1436 C C . MET A 1 181 ? 5.344 19.031 14.164 1 92.06 181 MET A C 1
ATOM 1438 O O . MET A 1 181 ? 5.219 20.203 14.508 1 92.06 181 MET A O 1
ATOM 1442 N N . ASP A 1 182 ? 4.492 18.422 13.477 1 92.56 182 ASP A N 1
ATOM 1443 C CA . ASP A 1 182 ? 3.17 18.953 13.148 1 92.56 182 ASP A CA 1
ATOM 1444 C C . ASP A 1 182 ? 2.096 17.875 13.32 1 92.56 182 ASP A C 1
ATOM 1446 O O . ASP A 1 182 ? 2.07 16.891 12.578 1 92.56 182 ASP A O 1
ATOM 1450 N N . GLU A 1 183 ? 1.235 18.125 14.281 1 96.31 183 GLU A N 1
ATOM 1451 C CA . GLU A 1 183 ? 0.276 17.094 14.664 1 96.31 183 GLU A CA 1
ATOM 1452 C C . GLU A 1 183 ? -1.156 17.547 14.383 1 96.31 183 GLU A C 1
ATOM 1454 O O . GLU A 1 183 ? -1.477 18.734 14.492 1 96.31 183 GLU A O 1
ATOM 1459 N N . ASN A 1 184 ? -1.973 16.672 13.969 1 97.56 184 ASN A N 1
ATOM 1460 C CA . ASN A 1 184 ? -3.426 16.797 13.953 1 97.56 184 ASN A CA 1
ATOM 1461 C C . ASN A 1 184 ? -4.098 15.445 14.211 1 97.56 184 ASN A C 1
ATOM 1463 O O . ASN A 1 184 ? -3.426 14.469 14.555 1 97.56 184 ASN A O 1
ATOM 1467 N N . LEU A 1 185 ? -5.418 15.461 14.117 1 97.12 185 LEU A N 1
ATOM 1468 C CA . LEU A 1 185 ? -6.199 14.266 14.414 1 97.12 185 LEU A CA 1
ATOM 1469 C C . LEU A 1 185 ? -5.816 13.117 13.484 1 97.12 185 LEU A C 1
ATOM 1471 O O . LEU A 1 185 ? -5.844 11.953 13.883 1 97.12 185 LEU A O 1
ATOM 1475 N N . MET A 1 186 ? -5.441 13.391 12.281 1 98.31 186 MET A N 1
ATOM 1476 C CA . MET A 1 186 ? -5.199 12.406 11.234 1 98.31 186 MET A CA 1
ATOM 1477 C C . MET A 1 186 ? -3.797 11.82 11.352 1 98.31 186 MET A C 1
ATOM 1479 O O . MET A 1 186 ? -3.588 10.641 11.07 1 98.31 186 MET A O 1
ATOM 1483 N N . HIS A 1 187 ? -2.844 12.703 11.82 1 98.38 187 HIS A N 1
ATOM 1484 C CA . HIS A 1 187 ? -1.478 12.188 11.812 1 98.38 187 HIS A CA 1
ATOM 1485 C C . HIS A 1 187 ? -0.527 13.141 12.531 1 98.38 187 HIS A C 1
ATOM 1487 O O . HIS A 1 187 ? -0.953 14.18 13.047 1 98.38 187 HIS A O 1
ATOM 1493 N N . ILE A 1 188 ? 0.739 12.781 12.602 1 97.94 188 ILE A N 1
ATOM 1494 C CA . ILE A 1 188 ? 1.839 13.656 13 1 97.94 188 ILE A CA 1
ATOM 1495 C C . ILE A 1 188 ? 3.002 13.492 12.023 1 97.94 188 ILE A C 1
ATOM 1497 O O . ILE A 1 188 ? 3.271 12.391 11.547 1 97.94 188 ILE A O 1
ATOM 1501 N N . SER A 1 189 ? 3.627 14.602 11.727 1 96.19 189 SER A N 1
ATOM 1502 C CA . SER A 1 189 ? 4.797 14.602 10.852 1 96.19 189 SER A CA 1
ATOM 1503 C C . SER A 1 189 ? 6.051 15.023 11.609 1 96.19 189 SER A C 1
ATOM 1505 O O . SER A 1 189 ? 5.984 15.852 12.516 1 96.19 189 SER A O 1
ATOM 1507 N N . TYR A 1 190 ? 7.176 14.414 11.305 1 95.25 190 TYR A N 1
ATOM 1508 C CA . TYR A 1 190 ? 8.5 14.75 11.805 1 95.25 190 TYR A CA 1
ATOM 1509 C C . TYR A 1 190 ? 9.445 15.094 10.656 1 95.25 190 TYR A C 1
ATOM 1511 O O . TYR A 1 190 ? 9.617 14.305 9.727 1 95.25 190 TYR A O 1
ATOM 1519 N N . GLU A 1 191 ? 10.023 16.25 10.766 1 90.88 191 GLU A N 1
ATOM 1520 C CA . GLU A 1 191 ? 10.914 16.688 9.695 1 90.88 191 GLU A CA 1
ATOM 1521 C C . GLU A 1 191 ? 12.031 17.594 10.227 1 90.88 191 GLU A C 1
ATOM 1523 O O . GLU A 1 191 ? 11.992 18 11.391 1 90.88 191 GLU A O 1
ATOM 1528 N N . ALA A 1 192 ? 13.062 17.812 9.422 1 85.69 192 ALA A N 1
ATOM 1529 C CA . ALA A 1 192 ? 14.109 18.812 9.656 1 85.69 192 ALA A CA 1
ATOM 1530 C C . ALA A 1 192 ? 15.125 18.297 10.672 1 85.69 192 ALA A C 1
ATOM 1532 O O . ALA A 1 192 ? 15.062 17.141 11.102 1 85.69 192 ALA A O 1
ATOM 1533 N N . GLY A 1 193 ? 16.172 19.047 10.859 1 86.88 193 GLY A N 1
ATOM 1534 C CA . GLY A 1 193 ? 17.234 18.672 11.781 1 86.88 193 GLY A CA 1
ATOM 1535 C C . GLY A 1 193 ? 18.016 17.453 11.336 1 86.88 193 GLY A C 1
ATOM 1536 O O . GLY A 1 193 ? 18.516 17.422 10.203 1 86.88 193 GLY A O 1
ATOM 1537 N N . ILE A 1 194 ? 18.016 16.516 12.172 1 88.38 194 ILE A N 1
ATOM 1538 C CA . ILE A 1 194 ? 18.812 15.312 11.906 1 88.38 194 ILE A CA 1
ATOM 1539 C C . ILE A 1 194 ? 18.141 14.484 10.82 1 88.38 194 ILE A C 1
ATOM 1541 O O . ILE A 1 194 ? 18.781 13.664 10.164 1 88.38 194 ILE A O 1
ATOM 1545 N N . LEU A 1 195 ? 16.906 14.656 10.602 1 92.19 195 LEU A N 1
ATOM 1546 C CA . LEU A 1 195 ? 16.125 13.875 9.641 1 92.19 195 LEU A CA 1
ATOM 1547 C C . LEU A 1 195 ? 16.391 14.359 8.211 1 92.19 195 LEU A C 1
ATOM 1549 O O . LEU A 1 195 ? 16.031 13.68 7.25 1 92.19 195 LEU A O 1
ATOM 1553 N N . GLU A 1 196 ? 17.047 15.469 8.094 1 90.25 196 GLU A N 1
ATOM 1554 C CA . GLU A 1 196 ? 17.312 16.031 6.77 1 90.25 196 GLU A CA 1
ATOM 1555 C C . GLU A 1 196 ? 18.312 15.172 6 1 90.25 196 GLU A C 1
ATOM 1557 O O . GLU A 1 196 ? 18.406 15.258 4.773 1 90.25 196 GLU A O 1
ATOM 1562 N N . ASN A 1 197 ? 19.141 14.477 6.773 1 92.31 197 ASN A N 1
ATOM 1563 C CA . ASN A 1 197 ? 20 13.492 6.129 1 92.31 197 ASN A CA 1
ATOM 1564 C C . ASN A 1 197 ? 19.297 12.148 5.961 1 92.31 197 ASN A C 1
ATOM 1566 O O . ASN A 1 197 ? 19.078 11.43 6.938 1 92.31 197 ASN A O 1
ATOM 1570 N N . PRO A 1 198 ? 19.016 11.789 4.727 1 94.31 198 PRO A N 1
ATOM 1571 C CA . PRO A 1 198 ? 18.203 10.602 4.5 1 94.31 198 PRO A CA 1
ATOM 1572 C C . PRO A 1 198 ? 18.922 9.305 4.898 1 94.31 198 PRO A C 1
ATOM 1574 O O . PRO A 1 198 ? 18.281 8.25 4.992 1 94.31 198 PRO A O 1
ATOM 1577 N N . LYS A 1 199 ? 20.203 9.336 5.16 1 94.31 199 LYS A N 1
ATOM 1578 C CA . LYS A 1 199 ? 20.969 8.156 5.574 1 94.31 199 LYS A CA 1
ATOM 1579 C C . LYS A 1 199 ? 20.781 7.871 7.062 1 94.31 199 LYS A C 1
ATOM 1581 O O . LYS A 1 199 ? 20.984 6.746 7.512 1 94.31 199 LYS A O 1
ATOM 1586 N N . ASN A 1 200 ? 20.344 8.852 7.785 1 94.06 200 ASN A N 1
ATOM 1587 C CA . ASN A 1 200 ? 20.219 8.727 9.234 1 94.06 200 ASN A CA 1
ATOM 1588 C C . ASN A 1 200 ? 18.953 7.965 9.625 1 94.06 200 ASN A C 1
ATOM 1590 O O . ASN A 1 200 ? 17.875 8.219 9.086 1 94.06 200 ASN A O 1
ATOM 1594 N N . GLN A 1 201 ? 19.156 7.109 10.539 1 94.62 201 GLN A N 1
ATOM 1595 C CA . GLN A 1 201 ? 17.984 6.473 11.117 1 94.62 201 GLN A CA 1
ATOM 1596 C C . GLN A 1 201 ? 17.25 7.43 12.055 1 94.62 201 GLN A C 1
ATOM 1598 O O . GLN A 1 201 ? 17.875 8.242 12.734 1 94.62 201 GLN A O 1
ATOM 1603 N N . ALA A 1 202 ? 15.953 7.266 11.969 1 94 202 ALA A N 1
ATOM 1604 C CA . ALA A 1 202 ? 15.172 8.039 12.93 1 94 202 ALA A CA 1
ATOM 1605 C C . ALA A 1 202 ? 15.625 7.773 14.359 1 94 202 ALA A C 1
ATOM 1607 O O . ALA A 1 202 ? 15.875 6.621 14.734 1 94 202 ALA A O 1
ATOM 1608 N N . PRO A 1 203 ? 15.766 8.781 15.133 1 91.62 203 PRO A N 1
ATOM 1609 C CA . PRO A 1 203 ? 16.219 8.57 16.516 1 91.62 203 PRO A CA 1
ATOM 1610 C C . PRO A 1 203 ? 15.18 7.848 17.359 1 91.62 203 PRO A C 1
ATOM 1612 O O . PRO A 1 203 ? 13.977 7.918 17.078 1 91.62 203 PRO A O 1
ATOM 1615 N N . PRO A 1 204 ? 15.773 7.23 18.359 1 87 204 PRO A N 1
ATOM 1616 C CA . PRO A 1 204 ? 14.828 6.602 19.281 1 87 204 PRO A CA 1
ATOM 1617 C C . PRO A 1 204 ? 13.914 7.617 19.969 1 87 204 PRO A C 1
ATOM 1619 O O . PRO A 1 204 ? 14.352 8.727 20.297 1 87 204 PRO A O 1
ATOM 1622 N N . GLY A 1 205 ? 12.758 7.352 20.156 1 89 205 GLY A N 1
ATOM 1623 C CA . GLY A 1 205 ? 11.82 8.219 20.844 1 89 205 GLY A CA 1
ATOM 1624 C C . GLY A 1 205 ? 11.156 9.234 19.938 1 89 205 GLY A C 1
ATOM 1625 O O . GLY A 1 205 ? 10.43 10.109 20.406 1 89 205 GLY A O 1
ATOM 1626 N N . LEU A 1 206 ? 11.453 9.18 18.656 1 94.44 206 LEU A N 1
ATOM 1627 C CA . LEU A 1 206 ? 10.867 10.102 17.688 1 94.44 206 LEU A CA 1
ATOM 1628 C C . LEU A 1 206 ? 9.352 10.016 17.703 1 94.44 206 LEU A C 1
ATOM 1630 O O . LEU A 1 206 ? 8.664 11.039 17.75 1 94.44 206 LEU A O 1
ATOM 1634 N N . TYR A 1 207 ? 8.844 8.812 17.719 1 96.44 207 TYR A N 1
ATOM 1635 C CA . TYR A 1 207 ? 7.418 8.586 17.547 1 96.44 207 TYR A CA 1
ATOM 1636 C C . TYR A 1 207 ? 6.656 8.898 18.828 1 96.44 207 TYR A C 1
ATOM 1638 O O . TYR A 1 207 ? 7.031 8.438 19.906 1 96.44 207 TYR A O 1
ATOM 1646 N N . THR A 1 208 ? 5.617 9.656 18.688 1 95.56 208 THR A N 1
ATOM 1647 C CA . THR A 1 208 ? 4.914 10.102 19.891 1 95.56 208 THR A CA 1
ATOM 1648 C C . THR A 1 208 ? 3.473 9.594 19.891 1 95.56 208 THR A C 1
ATOM 1650 O O . THR A 1 208 ? 2.814 9.578 20.922 1 95.56 208 THR A O 1
ATOM 1653 N N . LYS A 1 209 ? 2.971 9.164 18.719 1 96.69 209 LYS A N 1
ATOM 1654 C CA . LYS A 1 209 ? 1.559 8.805 18.609 1 96.69 209 LYS A CA 1
ATOM 1655 C C . LYS A 1 209 ? 1.371 7.293 18.641 1 96.69 209 LYS A C 1
ATOM 1657 O O . LYS A 1 209 ? 0.273 6.805 18.922 1 96.69 209 LYS A O 1
ATOM 1662 N N . THR A 1 210 ? 2.406 6.547 18.344 1 97.75 210 THR A N 1
ATOM 1663 C CA . THR A 1 210 ? 2.297 5.094 18.266 1 97.75 210 THR A CA 1
ATOM 1664 C C . THR A 1 210 ? 3.359 4.422 19.125 1 97.75 210 THR A C 1
ATOM 1666 O O . THR A 1 210 ? 4.484 4.914 19.234 1 97.75 210 THR A O 1
ATOM 1669 N N . GLN A 1 211 ? 2.988 3.354 19.641 1 96.44 211 GLN A N 1
ATOM 1670 C CA . GLN A 1 211 ? 3.918 2.527 20.406 1 96.44 211 GLN A CA 1
ATOM 1671 C C . GLN A 1 211 ? 4.91 1.82 19.484 1 96.44 211 GLN A C 1
ATOM 1673 O O . GLN A 1 211 ? 4.594 1.528 18.328 1 96.44 211 GLN A O 1
ATOM 1678 N N . ASP A 1 212 ? 6.086 1.618 20.031 1 94.25 212 ASP A N 1
ATOM 1679 C CA . ASP A 1 212 ? 7.027 0.766 19.312 1 94.25 212 ASP A CA 1
ATOM 1680 C C . ASP A 1 212 ? 6.453 -0.635 19.109 1 94.25 212 ASP A C 1
ATOM 1682 O O . ASP A 1 212 ? 6.094 -1.312 20.078 1 94.25 212 ASP A O 1
ATOM 1686 N N . PRO A 1 213 ? 6.422 -1.082 17.891 1 93.31 213 PRO A N 1
ATOM 1687 C CA . PRO A 1 213 ? 5.84 -2.402 17.641 1 93.31 213 PRO A CA 1
ATOM 1688 C C . PRO A 1 213 ? 6.523 -3.51 18.438 1 93.31 213 PRO A C 1
ATOM 1690 O O . PRO A 1 213 ? 5.875 -4.488 18.828 1 93.31 213 PRO A O 1
ATOM 1693 N N . ALA A 1 214 ? 7.797 -3.416 18.688 1 92.25 214 ALA A N 1
ATOM 1694 C CA . ALA A 1 214 ? 8.523 -4.414 19.469 1 92.25 214 ALA A CA 1
ATOM 1695 C C . ALA A 1 214 ? 8.008 -4.484 20.906 1 92.25 214 ALA A C 1
ATOM 1697 O O . ALA A 1 214 ? 8.109 -5.523 21.547 1 92.25 214 ALA A O 1
ATOM 1698 N N . LYS A 1 215 ? 7.406 -3.393 21.344 1 92.88 215 LYS A N 1
ATOM 1699 C CA . LYS A 1 215 ? 6.934 -3.303 22.719 1 92.88 215 LYS A CA 1
ATOM 1700 C C . LYS A 1 215 ? 5.41 -3.33 22.781 1 92.88 215 LYS A C 1
ATOM 1702 O O . LYS A 1 215 ? 4.824 -3.291 23.859 1 92.88 215 LYS A O 1
ATOM 1707 N N . ALA A 1 216 ? 4.789 -3.348 21.609 1 94.75 216 ALA A N 1
ATOM 1708 C CA . ALA A 1 216 ? 3.33 -3.375 21.547 1 94.75 216 ALA A CA 1
ATOM 1709 C C . ALA A 1 216 ? 2.787 -4.707 22.062 1 94.75 216 ALA A C 1
ATOM 1711 O O . ALA A 1 216 ? 3.516 -5.703 22.109 1 94.75 216 ALA A O 1
ATOM 1712 N N . PRO A 1 217 ? 1.55 -4.75 22.453 1 94.38 217 PRO A N 1
ATOM 1713 C CA . PRO A 1 217 ? 0.96 -5.988 22.969 1 94.38 217 PRO A CA 1
ATOM 1714 C C . PRO A 1 217 ? 1.047 -7.145 21.984 1 94.38 217 PRO A C 1
ATOM 1716 O O . PRO A 1 217 ? 0.928 -6.934 20.766 1 94.38 217 PRO A O 1
ATOM 1719 N N . ASN A 1 218 ? 1.134 -8.375 22.5 1 92.19 218 ASN A N 1
ATOM 1720 C CA . ASN A 1 218 ? 1.209 -9.57 21.656 1 92.19 218 ASN A CA 1
ATOM 1721 C C . ASN A 1 218 ? -0.179 -10.07 21.266 1 92.19 218 ASN A C 1
ATOM 1723 O O . ASN A 1 218 ? -0.314 -10.898 20.375 1 92.19 218 ASN A O 1
ATOM 1727 N N . SER A 1 219 ? -1.129 -9.594 22.016 1 95.06 219 SER A N 1
ATOM 1728 C CA . SER A 1 219 ? -2.504 -9.953 21.672 1 95.06 219 SER A CA 1
ATOM 1729 C C . SER A 1 219 ? -3.146 -8.898 20.781 1 95.06 219 SER A C 1
ATOM 1731 O O . SER A 1 219 ? -3.078 -7.699 21.078 1 95.06 219 SER A O 1
ATOM 1733 N N . PRO A 1 220 ? -3.814 -9.281 19.766 1 96.75 220 PRO A N 1
ATOM 1734 C CA . PRO A 1 220 ? -4.418 -8.32 18.828 1 96.75 220 PRO A CA 1
ATOM 1735 C C . PRO A 1 220 ? -5.711 -7.711 19.375 1 96.75 220 PRO A C 1
ATOM 1737 O O . PRO A 1 220 ? -6.352 -8.297 20.25 1 96.75 220 PRO A O 1
ATOM 1740 N N . ASP A 1 221 ? -6.012 -6.527 18.969 1 98.31 221 ASP A N 1
ATOM 1741 C CA . ASP A 1 221 ? -7.379 -6.016 19.016 1 98.31 221 ASP A CA 1
ATOM 1742 C C . ASP A 1 221 ? -8.133 -6.348 17.734 1 98.31 221 ASP A C 1
ATOM 1744 O O . ASP A 1 221 ? -7.68 -6.02 16.641 1 98.31 221 ASP A O 1
ATOM 1748 N N . THR A 1 222 ? -9.258 -7.043 17.922 1 98.31 222 THR A N 1
ATOM 1749 C CA . THR A 1 222 ? -10.109 -7.359 16.781 1 98.31 222 THR A CA 1
ATOM 1750 C C . THR A 1 222 ? -11.273 -6.375 16.688 1 98.31 222 THR A C 1
ATOM 1752 O O . THR A 1 222 ? -12.016 -6.191 17.641 1 98.31 222 THR A O 1
ATOM 1755 N N . LEU A 1 223 ? -11.383 -5.73 15.523 1 98.88 223 LEU A N 1
ATOM 1756 C CA . LEU A 1 223 ? -12.398 -4.699 15.32 1 98.88 223 LEU A CA 1
ATOM 1757 C C . LEU A 1 223 ? -13.383 -5.105 14.234 1 98.88 223 LEU A C 1
ATOM 1759 O O . LEU A 1 223 ? -12.992 -5.746 13.25 1 98.88 223 LEU A O 1
ATOM 1763 N N . GLU A 1 224 ? -14.594 -4.848 14.453 1 98.81 224 GLU A N 1
ATOM 1764 C CA . GLU A 1 224 ? -15.602 -4.82 13.406 1 98.81 224 GLU A CA 1
ATOM 1765 C C . GLU A 1 224 ? -15.914 -3.387 12.969 1 98.81 224 GLU A C 1
ATOM 1767 O O . GLU A 1 224 ? -16.344 -2.566 13.789 1 98.81 224 GLU A O 1
ATOM 1772 N N . ILE A 1 225 ? -15.672 -3.051 11.75 1 98.94 225 ILE A N 1
ATOM 1773 C CA . ILE A 1 225 ? -15.906 -1.707 11.227 1 98.94 225 ILE A CA 1
ATOM 1774 C C . ILE A 1 225 ? -17.031 -1.738 10.211 1 98.94 225 ILE A C 1
ATOM 1776 O O . ILE A 1 225 ? -16.953 -2.43 9.188 1 98.94 225 ILE A O 1
ATOM 1780 N N . GLU A 1 226 ? -18.031 -1.002 10.492 1 98.88 226 GLU A N 1
ATOM 1781 C CA . GLU A 1 226 ? -19.203 -0.914 9.625 1 98.88 226 GLU A CA 1
ATOM 1782 C C . GLU A 1 226 ? -19.109 0.314 8.719 1 98.88 226 GLU A C 1
ATOM 1784 O O . GLU A 1 226 ? -18.812 1.414 9.18 1 98.88 226 GLU A O 1
ATOM 1789 N N . PHE A 1 227 ? -19.391 0.101 7.445 1 98.88 227 PHE A N 1
ATOM 1790 C CA . PHE A 1 227 ? -19.328 1.178 6.465 1 98.88 227 PHE A CA 1
ATOM 1791 C C . PHE A 1 227 ? -20.703 1.437 5.844 1 98.88 227 PHE A C 1
ATOM 1793 O O . PHE A 1 227 ? -21.484 0.509 5.672 1 98.88 227 PHE A O 1
ATOM 1800 N N . LYS A 1 228 ? -20.953 2.682 5.539 1 98.69 228 LYS A N 1
ATOM 1801 C CA . LYS A 1 228 ? -22.031 3.156 4.68 1 98.69 228 LYS A CA 1
ATOM 1802 C C . LYS A 1 228 ? -21.531 4.219 3.705 1 98.69 228 LYS A C 1
ATOM 1804 O O . LYS A 1 228 ? -20.875 5.188 4.113 1 98.69 228 LYS A O 1
ATOM 1809 N N . LYS A 1 229 ? -21.766 3.998 2.471 1 98.44 229 LYS A N 1
ATOM 1810 C CA . LYS A 1 229 ? -21.281 4.887 1.417 1 98.44 229 LYS A CA 1
ATOM 1811 C C . LYS A 1 229 ? -19.781 5.109 1.531 1 98.44 229 LYS A C 1
ATOM 1813 O O . LYS A 1 229 ? -19.312 6.238 1.425 1 98.44 229 LYS A O 1
ATOM 1818 N N . GLY A 1 230 ? -19.141 4.105 1.898 1 98.62 230 GLY A N 1
ATOM 1819 C CA . GLY A 1 230 ? -17.688 4.121 1.913 1 98.62 230 GLY A CA 1
ATOM 1820 C C . GLY A 1 230 ? -17.109 4.812 3.135 1 98.62 230 GLY A C 1
ATOM 1821 O O . GLY A 1 230 ? -15.898 4.988 3.238 1 98.62 230 GLY A O 1
ATOM 1822 N N . VAL A 1 231 ? -17.938 5.234 4.086 1 98.69 231 VAL A N 1
ATOM 1823 C CA . VAL A 1 231 ? -17.438 5.883 5.297 1 98.69 231 VAL A CA 1
ATOM 1824 C C . VAL A 1 231 ? -17.75 5.012 6.512 1 98.69 231 VAL A C 1
ATOM 1826 O O . VAL A 1 231 ? -18.797 4.359 6.562 1 98.69 231 VAL A O 1
ATOM 1829 N N . PRO A 1 232 ? -16.781 4.93 7.473 1 98.88 232 PRO A N 1
ATOM 1830 C CA . PRO A 1 232 ? -17.094 4.16 8.688 1 98.88 232 PRO A CA 1
ATOM 1831 C C . PRO A 1 232 ? -18.188 4.797 9.523 1 98.88 232 PRO A C 1
ATOM 1833 O O . PRO A 1 232 ? -18.156 6 9.789 1 98.88 232 PRO A O 1
ATOM 1836 N N . VAL A 1 233 ? -19.094 4.008 9.969 1 98.81 233 VAL A N 1
ATOM 1837 C CA . VAL A 1 233 ? -20.219 4.566 10.711 1 98.81 233 VAL A CA 1
ATOM 1838 C C . VAL A 1 233 ? -20.281 3.947 12.102 1 98.81 233 VAL A C 1
ATOM 1840 O O . VAL A 1 233 ? -20.984 4.453 12.984 1 98.81 233 VAL A O 1
ATOM 1843 N N . LYS A 1 234 ? -19.594 2.873 12.297 1 98.88 234 LYS A N 1
ATOM 1844 C CA . LYS A 1 234 ? -19.547 2.211 13.594 1 98.88 234 LYS A CA 1
ATOM 1845 C C . LYS A 1 234 ? -18.312 1.332 13.727 1 98.88 234 LYS A C 1
ATOM 1847 O O . LYS A 1 234 ? -17.922 0.654 12.773 1 98.88 234 LYS A O 1
ATOM 1852 N N . VAL A 1 235 ? -17.656 1.373 14.852 1 98.88 235 VAL A N 1
ATOM 1853 C CA . VAL A 1 235 ? -16.547 0.49 15.188 1 98.88 235 VAL A CA 1
ATOM 1854 C C . VAL A 1 235 ? -16.859 -0.254 16.484 1 98.88 235 VAL A C 1
ATOM 1856 O O . VAL A 1 235 ? -17.297 0.351 17.469 1 98.88 235 VAL A O 1
ATOM 1859 N N . THR A 1 236 ? -16.672 -1.515 16.438 1 98.81 236 THR A N 1
ATOM 1860 C CA . THR A 1 236 ? -16.859 -2.35 17.625 1 98.81 236 THR A CA 1
ATOM 1861 C C . THR A 1 236 ? -15.602 -3.18 17.891 1 98.81 236 THR A C 1
ATOM 1863 O O . THR A 1 236 ? -15.094 -3.852 17 1 98.81 236 THR A O 1
ATOM 1866 N N . ASN A 1 237 ? -15.055 -3.039 19.031 1 98.62 237 ASN A N 1
ATOM 1867 C CA . ASN A 1 237 ? -14.023 -3.969 19.469 1 98.62 237 ASN A CA 1
ATOM 1868 C C . ASN A 1 237 ? -14.617 -5.297 19.922 1 98.62 237 ASN A C 1
ATOM 1870 O O . ASN A 1 237 ? -15.297 -5.359 20.953 1 98.62 237 ASN A O 1
ATOM 1874 N N . VAL A 1 238 ? -14.375 -6.281 19.203 1 96.81 238 VAL A N 1
ATOM 1875 C CA . VAL A 1 238 ? -15 -7.582 19.438 1 96.81 238 VAL A CA 1
ATOM 1876 C C . VAL A 1 238 ? -14.523 -8.164 20.766 1 96.81 238 VAL A C 1
ATOM 1878 O O . VAL A 1 238 ? -15.266 -8.891 21.422 1 96.81 238 VAL A O 1
ATOM 1881 N N . GLY A 1 239 ? -13.328 -7.883 21.188 1 94.69 239 GLY A N 1
ATOM 1882 C CA . GLY A 1 239 ? -12.766 -8.422 22.422 1 94.69 239 GLY A CA 1
ATOM 1883 C C . GLY A 1 239 ? -13.438 -7.891 23.672 1 94.69 239 GLY A C 1
ATOM 1884 O O . GLY A 1 239 ? -13.82 -8.664 24.547 1 94.69 239 GLY A O 1
ATOM 1885 N N . ASP A 1 240 ? -13.734 -6.598 23.75 1 95.75 240 ASP A N 1
ATOM 1886 C CA . ASP A 1 240 ? -14.273 -6.027 24.984 1 95.75 240 ASP A CA 1
ATOM 1887 C C . ASP A 1 240 ? -15.656 -5.418 24.75 1 95.75 240 ASP A C 1
ATOM 1889 O O . ASP A 1 240 ? -16.281 -4.922 25.672 1 95.75 240 ASP A O 1
ATOM 1893 N N . GLY A 1 241 ? -16.125 -5.379 23.562 1 97.06 241 GLY A N 1
ATOM 1894 C CA . GLY A 1 241 ? -17.484 -4.945 23.25 1 97.06 241 GLY A CA 1
ATOM 1895 C C . GLY A 1 241 ? -17.609 -3.441 23.109 1 97.06 241 GLY A C 1
ATOM 1896 O O . GLY A 1 241 ? -18.703 -2.928 22.828 1 97.06 241 GLY A O 1
ATOM 1897 N N . THR A 1 242 ? -16.547 -2.65 23.234 1 98.06 242 THR A N 1
ATOM 1898 C CA . THR A 1 242 ? -16.578 -1.2 23.078 1 98.06 242 THR A CA 1
ATOM 1899 C C . THR A 1 242 ? -17.062 -0.812 21.688 1 98.06 242 THR A C 1
ATOM 1901 O O . THR A 1 242 ? -16.609 -1.387 20.688 1 98.06 242 THR A O 1
ATOM 1904 N N . THR A 1 243 ? -17.969 0.18 21.656 1 98.56 243 THR A N 1
ATOM 1905 C CA . THR A 1 243 ? -18.531 0.601 20.375 1 98.56 243 THR A CA 1
ATOM 1906 C C . THR A 1 243 ? -18.578 2.123 20.281 1 98.56 243 THR A C 1
ATOM 1908 O O . THR A 1 243 ? -18.875 2.803 21.266 1 98.56 243 THR A O 1
ATOM 1911 N N . HIS A 1 244 ? -18.234 2.678 19.172 1 98.75 244 HIS A N 1
ATOM 1912 C CA . HIS A 1 244 ? -18.359 4.09 18.828 1 98.75 244 HIS A CA 1
ATOM 1913 C C . HIS A 1 244 ? -19.062 4.27 17.484 1 98.75 244 HIS A C 1
ATOM 1915 O O . HIS A 1 244 ? -18.797 3.533 16.531 1 98.75 244 HIS A O 1
ATOM 1921 N N . SER A 1 245 ? -19.969 5.297 17.359 1 98.06 245 SER A N 1
ATOM 1922 C CA . SER A 1 245 ? -20.781 5.379 16.156 1 98.06 245 SER A CA 1
ATOM 1923 C C . SER A 1 245 ? -20.781 6.789 15.57 1 98.06 245 SER A C 1
ATOM 1925 O O . SER A 1 245 ? -21.391 7.043 14.531 1 98.06 245 SER A O 1
ATOM 1927 N N . THR A 1 246 ? -20.125 7.734 16.266 1 98.12 246 THR A N 1
ATOM 1928 C CA . THR A 1 246 ? -19.969 9.047 15.633 1 98.12 246 THR A CA 1
ATOM 1929 C C . THR A 1 246 ? -18.609 9.156 14.953 1 98.12 246 THR A C 1
ATOM 1931 O O . THR A 1 246 ? -17.641 8.539 15.391 1 98.12 246 THR A O 1
ATOM 1934 N N . ALA A 1 247 ? -18.562 9.977 14 1 98.25 247 ALA A N 1
ATOM 1935 C CA . ALA A 1 247 ? -17.359 10.094 13.18 1 98.25 247 ALA A CA 1
ATOM 1936 C C . ALA A 1 247 ? -16.141 10.422 14.039 1 98.25 247 ALA A C 1
ATOM 1938 O O . ALA A 1 247 ? -15.125 9.727 13.969 1 98.25 247 ALA A O 1
ATOM 1939 N N . LEU A 1 248 ? -16.25 11.43 14.859 1 98.5 248 LEU A N 1
ATOM 1940 C CA . LEU A 1 248 ? -15.109 11.875 15.664 1 98.5 248 LEU A CA 1
ATOM 1941 C C . LEU A 1 248 ? -14.742 10.836 16.703 1 98.5 248 LEU A C 1
ATOM 1943 O O . LEU A 1 248 ? -13.562 10.508 16.875 1 98.5 248 LEU A O 1
ATOM 1947 N N . GLU A 1 249 ? -15.742 10.266 17.391 1 98.38 249 GLU A N 1
ATOM 1948 C CA . GLU A 1 249 ? -15.469 9.305 18.469 1 98.38 249 GLU A CA 1
ATOM 1949 C C . GLU A 1 249 ? -14.82 8.039 17.906 1 98.38 249 GLU A C 1
ATOM 1951 O O . GLU A 1 249 ? -13.891 7.5 18.516 1 98.38 249 GLU A O 1
ATOM 1956 N N . LEU A 1 250 ? -15.422 7.578 16.828 1 98.69 250 LEU A N 1
ATOM 1957 C CA . LEU A 1 250 ? -14.852 6.344 16.297 1 98.69 250 LEU A CA 1
ATOM 1958 C C . LEU A 1 250 ? -13.438 6.578 15.781 1 98.69 250 LEU A C 1
ATOM 1960 O O . LEU A 1 250 ? -12.57 5.707 15.914 1 98.69 250 LEU A O 1
ATOM 1964 N N . PHE A 1 251 ? -13.188 7.738 15.188 1 98.81 251 PHE A N 1
ATOM 1965 C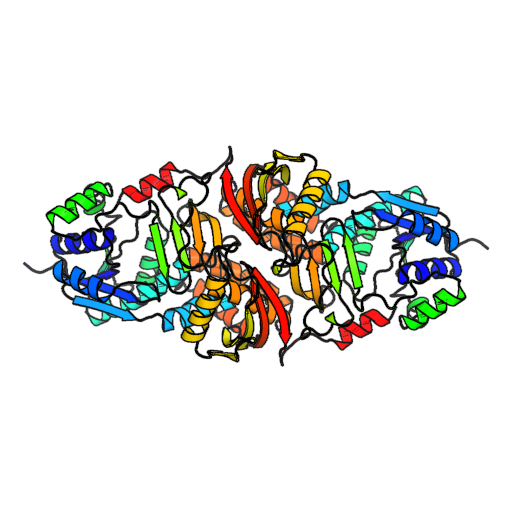 CA . PHE A 1 251 ? -11.852 8.047 14.703 1 98.81 251 PHE A CA 1
ATOM 1966 C C . PHE A 1 251 ? -10.859 8.117 15.859 1 98.81 251 PHE A C 1
ATOM 1968 O O . PHE A 1 251 ? -9.75 7.582 15.766 1 98.81 251 PHE A O 1
ATOM 1975 N N . LEU A 1 252 ? -11.203 8.797 16.953 1 98.56 252 LEU A N 1
ATOM 1976 C CA . LEU A 1 252 ? -10.367 8.898 18.125 1 98.56 252 LEU A CA 1
ATOM 1977 C C . LEU A 1 252 ? -10.078 7.52 18.719 1 98.56 252 LEU A C 1
ATOM 1979 O O . LEU A 1 252 ? -8.953 7.23 19.125 1 98.56 252 LEU A O 1
ATOM 1983 N N . TYR A 1 253 ? -11.086 6.699 18.734 1 98.81 253 TYR A N 1
ATOM 1984 C CA . TYR A 1 253 ? -10.922 5.348 19.25 1 98.81 253 TYR A CA 1
ATOM 1985 C C . TYR A 1 253 ? -9.938 4.551 18.406 1 98.81 253 TYR A C 1
ATOM 1987 O O . TYR A 1 253 ? -9.086 3.838 18.938 1 98.81 253 TYR A O 1
ATOM 1995 N N . LEU A 1 254 ? -10.117 4.656 17.109 1 98.88 254 LEU A N 1
ATOM 1996 C CA . LEU A 1 254 ? -9.211 3.957 16.203 1 98.88 254 LEU A CA 1
ATOM 1997 C C . LEU A 1 254 ? -7.777 4.453 16.375 1 98.88 254 LEU A C 1
ATOM 1999 O O . LEU A 1 254 ? -6.828 3.678 16.25 1 98.88 254 LEU A O 1
ATOM 2003 N N . ASN A 1 255 ? -7.578 5.758 16.609 1 98.81 255 ASN A N 1
ATOM 2004 C CA . ASN A 1 255 ? -6.25 6.281 16.906 1 98.81 255 ASN A CA 1
ATOM 2005 C C . ASN A 1 255 ? -5.66 5.621 18.156 1 98.81 255 ASN A C 1
ATOM 2007 O O . ASN A 1 255 ? -4.473 5.301 18.188 1 98.81 255 ASN A O 1
ATOM 2011 N N . GLU A 1 256 ? -6.504 5.453 19.125 1 98.5 256 GLU A N 1
ATOM 2012 C CA . GLU A 1 256 ? -6.051 4.82 20.359 1 98.5 256 GLU A CA 1
ATOM 2013 C C . GLU A 1 256 ? -5.609 3.383 20.125 1 98.5 256 GLU A C 1
ATOM 2015 O O . GLU A 1 256 ? -4.523 2.98 20.547 1 98.5 256 GLU A O 1
ATOM 2020 N N . VAL A 1 257 ? -6.449 2.633 19.422 1 98.69 257 VAL A N 1
ATOM 2021 C CA . VAL A 1 257 ? -6.168 1.225 19.172 1 98.69 257 VAL A CA 1
ATOM 2022 C C . VAL A 1 257 ? -4.922 1.097 18.297 1 98.69 257 VAL A C 1
ATOM 2024 O O . VAL A 1 257 ? -4.012 0.323 18.609 1 98.69 257 VAL A O 1
ATOM 2027 N N . ALA A 1 258 ? -4.898 1.841 17.234 1 98.81 258 ALA A N 1
ATOM 2028 C CA . ALA A 1 258 ? -3.76 1.79 16.328 1 98.81 258 ALA A CA 1
ATOM 2029 C C . ALA A 1 258 ? -2.477 2.229 17.016 1 98.81 258 ALA A C 1
ATOM 2031 O O . ALA A 1 258 ? -1.416 1.633 16.812 1 98.81 258 ALA A O 1
ATOM 2032 N N . GLY A 1 259 ? -2.551 3.328 17.828 1 98.69 259 GLY A N 1
ATOM 2033 C CA . GLY A 1 259 ? -1.4 3.795 18.578 1 98.69 259 GLY A CA 1
ATOM 2034 C C . GLY A 1 259 ? -0.843 2.748 19.531 1 98.69 259 GLY A C 1
ATOM 2035 O O . GLY A 1 259 ? 0.373 2.576 19.625 1 98.69 259 GLY A O 1
ATOM 2036 N N . LYS A 1 260 ? -1.759 2.035 20.125 1 98.38 260 LYS A N 1
ATOM 2037 C CA . LYS A 1 260 ? -1.405 0.973 21.062 1 98.38 260 LYS A CA 1
ATOM 2038 C C . LYS A 1 260 ? -0.587 -0.117 20.375 1 98.38 260 LYS A C 1
ATOM 2040 O O . LYS A 1 260 ? 0.333 -0.679 20.969 1 98.38 260 LYS A O 1
ATOM 2045 N N . HIS A 1 261 ? -0.861 -0.362 19.125 1 98.12 261 HIS A N 1
ATOM 2046 C CA . HIS A 1 261 ? -0.248 -1.479 18.422 1 98.12 261 HIS A CA 1
ATOM 2047 C C . HIS A 1 261 ? 0.856 -0.999 17.484 1 98.12 261 HIS A C 1
ATOM 2049 O O . HIS A 1 261 ? 1.455 -1.798 16.766 1 98.12 261 HIS A O 1
ATOM 2055 N N . GLY A 1 262 ? 1.13 0.298 17.469 1 97.62 262 GLY A N 1
ATOM 2056 C CA . GLY A 1 262 ? 2.227 0.812 16.656 1 97.62 262 GLY A CA 1
ATOM 2057 C C . GLY A 1 262 ? 1.903 0.876 15.18 1 97.62 262 GLY A C 1
ATOM 2058 O O . GLY A 1 262 ? 2.797 0.759 14.336 1 97.62 262 GLY A O 1
ATOM 2059 N N . VAL A 1 263 ? 0.649 1.112 14.836 1 98.44 263 VAL A N 1
ATOM 2060 C CA . VAL A 1 263 ? 0.194 1.065 13.453 1 98.44 263 VAL A CA 1
ATOM 2061 C C . VAL A 1 263 ? 0.288 2.457 12.828 1 98.44 263 VAL A C 1
ATOM 2063 O O . VAL A 1 263 ? -0.119 3.447 13.438 1 98.44 263 VAL A O 1
ATOM 2066 N N . GLY A 1 264 ? 0.848 2.545 11.609 1 98.38 264 GLY A N 1
ATOM 2067 C CA . GLY A 1 264 ? 0.712 3.76 10.82 1 98.38 264 GLY A CA 1
ATOM 2068 C C . GLY A 1 264 ? 2.008 4.543 10.703 1 98.38 264 GLY A C 1
ATOM 2069 O O . GLY A 1 264 ? 1.99 5.738 10.406 1 98.38 264 GLY A O 1
ATOM 2070 N N . ARG A 1 265 ? 3.189 3.906 10.875 1 98 265 ARG A N 1
ATOM 2071 C CA . ARG A 1 265 ? 4.488 4.562 10.75 1 98 265 ARG A CA 1
ATOM 2072 C C . ARG A 1 265 ? 5.031 4.441 9.336 1 98 265 ARG A C 1
ATOM 2074 O O . ARG A 1 265 ? 5.066 3.348 8.766 1 98 265 ARG A O 1
ATOM 2081 N N . ILE A 1 266 ? 5.426 5.578 8.766 1 97.75 266 ILE A N 1
ATOM 2082 C CA . ILE A 1 266 ? 6.098 5.512 7.477 1 97.75 266 ILE A CA 1
ATOM 2083 C C . ILE A 1 266 ? 7.27 6.492 7.453 1 97.75 266 ILE A C 1
ATOM 2085 O O . ILE A 1 266 ? 7.277 7.477 8.195 1 97.75 266 ILE A O 1
ATOM 2089 N N . ASP A 1 267 ? 8.281 6.184 6.754 1 98.06 267 ASP A N 1
ATOM 2090 C CA . ASP A 1 267 ? 9.438 7.004 6.41 1 98.06 267 ASP A CA 1
ATOM 2091 C C . ASP A 1 267 ? 9.594 7.125 4.895 1 98.06 267 ASP A C 1
ATOM 2093 O O . ASP A 1 267 ? 9.797 6.125 4.203 1 98.06 267 ASP A O 1
ATOM 2097 N N . ILE A 1 268 ? 9.523 8.414 4.434 1 96.44 268 ILE A N 1
ATOM 2098 C CA . ILE A 1 268 ? 9.453 8.562 2.986 1 96.44 268 ILE A CA 1
ATOM 2099 C C . ILE A 1 268 ? 10.25 9.797 2.561 1 96.44 268 ILE A C 1
ATOM 2101 O O . ILE A 1 268 ? 10.289 10.797 3.283 1 96.44 268 ILE A O 1
ATOM 2105 N N . VAL A 1 269 ? 10.969 9.711 1.468 1 95.62 269 VAL A N 1
ATOM 2106 C CA . VAL A 1 269 ? 11.414 10.883 0.723 1 95.62 269 VAL A CA 1
ATOM 2107 C C . VAL A 1 269 ? 10.406 11.211 -0.374 1 95.62 269 VAL A C 1
ATOM 2109 O O . VAL A 1 269 ? 10.227 10.43 -1.313 1 95.62 269 VAL A O 1
ATOM 2112 N N . GLU A 1 270 ? 9.711 12.297 -0.176 1 92.88 270 GLU A N 1
ATOM 2113 C CA . GLU A 1 270 ? 8.641 12.664 -1.098 1 92.88 270 GLU A CA 1
ATOM 2114 C C . GLU A 1 270 ? 9.078 13.789 -2.033 1 92.88 270 GLU A C 1
ATOM 2116 O O . GLU A 1 270 ? 9.977 14.562 -1.708 1 92.88 270 GLU A O 1
ATOM 2121 N N . ASN A 1 271 ? 8.414 13.82 -3.184 1 92.06 271 ASN A N 1
ATOM 2122 C CA . ASN A 1 271 ? 8.539 14.945 -4.105 1 92.06 271 ASN A CA 1
ATOM 2123 C C . ASN A 1 271 ? 7.551 16.062 -3.771 1 92.06 271 ASN A C 1
ATOM 2125 O O . ASN A 1 271 ? 6.34 15.891 -3.936 1 92.06 271 ASN A O 1
ATOM 2129 N N . ARG A 1 272 ? 8.109 17.125 -3.357 1 88.88 272 ARG A N 1
ATOM 2130 C CA . ARG A 1 272 ? 7.23 18.25 -3.051 1 88.88 272 ARG A CA 1
ATOM 2131 C C . ARG A 1 272 ? 6.777 18.969 -4.324 1 88.88 272 ARG A C 1
ATOM 2133 O O . ARG A 1 272 ? 7.395 18.797 -5.383 1 88.88 272 ARG A O 1
ATOM 2140 N N . PHE A 1 273 ? 5.719 19.625 -4.191 1 83.06 273 PHE A N 1
ATOM 2141 C CA . PHE A 1 273 ? 5.141 20.359 -5.305 1 83.06 273 PHE A CA 1
ATOM 2142 C C . PHE A 1 273 ? 6.09 21.453 -5.781 1 83.06 273 PHE A C 1
ATOM 2144 O O . PHE A 1 273 ? 6.176 21.734 -6.977 1 83.06 273 PHE A O 1
ATOM 2151 N N . ILE A 1 274 ? 6.848 21.984 -4.934 1 75.38 274 ILE A N 1
ATOM 2152 C CA . ILE A 1 274 ? 7.711 23.109 -5.23 1 75.38 274 ILE A CA 1
ATOM 2153 C C . ILE A 1 274 ? 9.023 22.625 -5.836 1 75.38 274 ILE A C 1
ATOM 2155 O O . ILE A 1 274 ? 9.953 23.406 -6.051 1 75.38 274 ILE A O 1
ATOM 2159 N N . GLY A 1 275 ? 9.172 21.312 -6.137 1 77.19 275 GLY A N 1
ATOM 2160 C CA . GLY A 1 275 ? 10.25 20.781 -6.965 1 77.19 275 GLY A CA 1
ATOM 2161 C C . GLY A 1 275 ? 11.359 20.141 -6.156 1 77.19 275 GLY A C 1
ATOM 2162 O O . GLY A 1 275 ? 12.305 19.578 -6.723 1 77.19 275 GLY A O 1
ATOM 2163 N N . MET A 1 276 ? 11.273 20.234 -4.887 1 84.62 276 MET A N 1
ATOM 2164 C CA . MET A 1 276 ? 12.328 19.625 -4.074 1 84.62 276 MET A CA 1
ATOM 2165 C C . MET A 1 276 ? 11.828 18.359 -3.393 1 84.62 276 MET A C 1
ATOM 2167 O O . MET A 1 276 ? 10.617 18.188 -3.205 1 84.62 276 MET A O 1
ATOM 2171 N N . LYS A 1 277 ? 12.859 17.516 -3.168 1 90.5 277 LYS A N 1
ATOM 2172 C CA . LYS A 1 277 ? 12.562 16.344 -2.363 1 90.5 277 LYS A CA 1
ATOM 2173 C C . LYS A 1 277 ? 12.742 16.625 -0.876 1 90.5 277 LYS A C 1
ATOM 2175 O O . LYS A 1 277 ? 13.578 17.453 -0.496 1 90.5 277 LYS A O 1
ATOM 2180 N N . SER A 1 278 ? 11.906 16.062 -0.07 1 92 278 SER A N 1
ATOM 2181 C CA . SER A 1 278 ? 11.984 16.203 1.378 1 92 278 SER A CA 1
ATOM 2182 C C . SER A 1 278 ? 11.68 14.898 2.092 1 92 278 SER A C 1
ATOM 2184 O O . SER A 1 278 ? 10.82 14.133 1.652 1 92 278 SER A O 1
ATOM 2186 N N . ARG A 1 279 ? 12.453 14.664 3.113 1 94.5 279 ARG A N 1
ATOM 2187 C CA . ARG A 1 279 ? 12.172 13.484 3.934 1 94.5 279 ARG A CA 1
ATOM 2188 C C . ARG A 1 279 ? 11.148 13.805 5.012 1 94.5 279 ARG A C 1
ATOM 2190 O O . ARG A 1 279 ? 11.273 14.805 5.719 1 94.5 279 ARG A O 1
ATOM 2197 N N . GLY A 1 280 ? 10.133 13.047 5.105 1 95.06 280 GLY A N 1
ATOM 2198 C CA . GLY A 1 280 ? 9.133 13.117 6.16 1 95.06 280 GLY A CA 1
ATOM 2199 C C . GLY A 1 280 ? 8.867 11.773 6.816 1 95.06 280 GLY A C 1
ATOM 2200 O O . GLY A 1 280 ? 8.758 10.75 6.133 1 95.06 280 GLY A O 1
ATOM 2201 N N . ILE A 1 281 ? 8.891 11.75 8.125 1 97.75 281 ILE A N 1
ATOM 2202 C CA . ILE A 1 281 ? 8.469 10.594 8.906 1 97.75 281 ILE A CA 1
ATOM 2203 C C . ILE A 1 281 ? 7.078 10.852 9.492 1 97.75 281 ILE A C 1
ATOM 2205 O O . ILE A 1 281 ? 6.844 11.891 10.109 1 97.75 281 ILE A O 1
ATOM 2209 N N . TYR A 1 282 ? 6.172 9.938 9.211 1 98.25 282 TYR A N 1
ATOM 2210 C CA . TYR A 1 282 ? 4.777 10.18 9.562 1 98.25 282 TYR A CA 1
ATOM 2211 C C . TYR A 1 282 ? 4.227 9.039 10.414 1 98.25 282 TYR A C 1
ATOM 2213 O O . TYR A 1 282 ? 4.648 7.891 10.266 1 98.25 282 TYR A O 1
ATOM 2221 N N . GLU A 1 283 ? 3.377 9.375 11.312 1 98.62 283 GLU A N 1
ATOM 2222 C CA . GLU A 1 283 ? 2.477 8.438 11.977 1 98.62 283 GLU A CA 1
ATOM 2223 C C . GLU A 1 283 ? 1.02 8.727 11.625 1 98.62 283 GLU A C 1
ATOM 2225 O O . GLU A 1 283 ? 0.536 9.844 11.828 1 98.62 283 GLU A O 1
ATOM 2230 N N . THR A 1 284 ? 0.351 7.801 11.047 1 98.81 284 THR A N 1
ATOM 2231 C CA . THR A 1 284 ? -1.068 7.918 10.727 1 98.81 284 THR A CA 1
ATOM 2232 C C . THR A 1 284 ? -1.837 6.699 11.234 1 98.81 284 THR A C 1
ATOM 2234 O O . THR A 1 284 ? -2.252 5.852 10.438 1 98.81 284 THR A O 1
ATOM 2237 N N . PRO A 1 285 ? -2.156 6.66 12.508 1 98.75 285 PRO A N 1
ATOM 2238 C CA . PRO A 1 285 ? -2.682 5.445 13.133 1 98.75 285 PRO A CA 1
ATOM 2239 C C . PRO A 1 285 ? -4.074 5.078 12.625 1 98.75 285 PRO A C 1
ATOM 2241 O O . PRO A 1 285 ? -4.215 4.199 11.773 1 98.75 285 PRO A O 1
ATOM 2244 N N . ALA A 1 286 ? -5.152 5.879 12.953 1 98.88 286 ALA A N 1
ATOM 2245 C CA . ALA A 1 286 ? -6.523 5.566 12.555 1 98.88 286 ALA A CA 1
ATOM 2246 C C . ALA A 1 286 ? -6.652 5.492 11.031 1 98.88 286 ALA A C 1
ATOM 2248 O O . ALA A 1 286 ? -7.332 4.613 10.508 1 98.88 286 ALA A O 1
ATOM 2249 N N . GLY A 1 287 ? -5.988 6.457 10.375 1 98.81 287 GLY A N 1
ATOM 2250 C CA . GLY A 1 287 ? -6.051 6.5 8.922 1 98.81 287 GLY A CA 1
ATOM 2251 C C . GLY A 1 287 ? -5.582 5.215 8.266 1 98.81 287 GLY A C 1
ATOM 2252 O O . GLY A 1 287 ? -6.137 4.793 7.25 1 98.81 287 GLY A O 1
ATOM 2253 N N . THR A 1 288 ? -4.57 4.531 8.82 1 98.81 288 THR A N 1
ATOM 2254 C CA . THR A 1 288 ? -4.023 3.297 8.266 1 98.81 288 THR A CA 1
ATOM 2255 C C . THR A 1 288 ? -5.02 2.148 8.414 1 98.81 288 THR A C 1
ATOM 2257 O O . THR A 1 288 ? -5.219 1.371 7.48 1 98.81 288 THR A O 1
ATOM 2260 N N . ILE A 1 289 ? -5.656 2.037 9.586 1 98.88 289 ILE A N 1
ATOM 2261 C CA . ILE A 1 289 ? -6.676 1.014 9.781 1 98.88 289 ILE A CA 1
ATOM 2262 C C . ILE A 1 289 ? -7.793 1.199 8.758 1 98.88 289 ILE A C 1
ATOM 2264 O O . ILE A 1 289 ? -8.188 0.248 8.078 1 98.88 289 ILE A O 1
ATOM 2268 N N . LEU A 1 290 ? -8.227 2.445 8.625 1 98.94 290 LEU A N 1
ATOM 2269 C CA . LEU A 1 290 ? -9.375 2.734 7.777 1 98.94 290 LEU A CA 1
ATOM 2270 C C . LEU A 1 290 ? -9.023 2.557 6.305 1 98.94 290 LEU A C 1
ATOM 2272 O O . LEU A 1 290 ? -9.867 2.146 5.504 1 98.94 290 LEU A O 1
ATOM 2276 N N . TYR A 1 291 ? -7.805 2.869 5.961 1 98.69 291 TYR A N 1
ATOM 2277 C CA . TYR A 1 291 ? -7.363 2.652 4.59 1 98.69 291 TYR A CA 1
ATOM 2278 C C . TYR A 1 291 ? -7.531 1.192 4.188 1 98.69 291 TYR A C 1
ATOM 2280 O O . TYR A 1 291 ? -8.141 0.891 3.16 1 98.69 291 TYR A O 1
ATOM 2288 N N . HIS A 1 292 ? -7.031 0.271 4.988 1 98.62 292 HIS A N 1
ATOM 2289 C CA . HIS A 1 292 ? -7.074 -1.151 4.668 1 98.62 292 HIS A CA 1
ATOM 2290 C C . HIS A 1 292 ? -8.5 -1.687 4.711 1 98.62 292 HIS A C 1
ATOM 2292 O O . HIS A 1 292 ? -8.906 -2.465 3.846 1 98.62 292 HIS A O 1
ATOM 2298 N N . ALA A 1 293 ? -9.25 -1.298 5.707 1 98.81 293 ALA A N 1
ATOM 2299 C CA . ALA A 1 293 ? -10.625 -1.763 5.836 1 98.81 293 ALA A CA 1
ATOM 2300 C C . ALA A 1 293 ? -11.484 -1.281 4.668 1 98.81 293 ALA A C 1
ATOM 2302 O O . ALA A 1 293 ? -12.297 -2.037 4.137 1 98.81 293 ALA A O 1
ATOM 2303 N N . HIS A 1 294 ? -11.281 -0.025 4.293 1 98.88 294 HIS A N 1
ATOM 2304 C CA . HIS A 1 294 ? -12.055 0.536 3.193 1 98.88 294 HIS A CA 1
ATOM 2305 C C . HIS A 1 294 ? -11.734 -0.163 1.878 1 98.88 294 HIS A C 1
ATOM 2307 O O . HIS A 1 294 ? -12.633 -0.469 1.094 1 98.88 294 HIS A O 1
ATOM 2313 N N . LEU A 1 295 ? -10.438 -0.365 1.62 1 98 295 LEU A N 1
ATOM 2314 C CA . LEU A 1 295 ? -10.047 -1.091 0.416 1 98 295 LEU A CA 1
ATOM 2315 C C . LEU A 1 295 ? -10.773 -2.43 0.33 1 98 295 LEU A C 1
ATOM 2317 O O . LEU A 1 295 ? -11.203 -2.838 -0.75 1 98 295 LEU A O 1
ATOM 2321 N N . ASP A 1 296 ? -10.867 -3.057 1.443 1 98.25 296 ASP A N 1
ATOM 2322 C CA . ASP A 1 296 ? -11.453 -4.395 1.498 1 98.25 296 ASP A CA 1
ATOM 2323 C C . ASP A 1 296 ? -12.945 -4.359 1.167 1 98.25 296 ASP A C 1
ATOM 2325 O O . ASP A 1 296 ? -13.398 -5.074 0.272 1 98.25 296 ASP A O 1
ATOM 2329 N N . ILE A 1 297 ? -13.711 -3.529 1.831 1 98.31 297 ILE A N 1
ATOM 2330 C CA . ILE A 1 297 ? -15.156 -3.484 1.635 1 98.31 297 ILE A CA 1
ATOM 2331 C C . ILE A 1 297 ? -15.477 -2.963 0.235 1 98.31 297 ILE A C 1
ATOM 2333 O O . ILE A 1 297 ? -16.453 -3.377 -0.382 1 98.31 297 ILE A O 1
ATOM 2337 N N . GLU A 1 298 ? -14.656 -2.049 -0.237 1 98.12 298 GLU A N 1
ATOM 2338 C CA . GLU A 1 298 ? -14.867 -1.497 -1.572 1 98.12 298 GLU A CA 1
ATOM 2339 C C . GLU A 1 298 ? -14.711 -2.572 -2.645 1 98.12 298 GLU A C 1
ATOM 2341 O O . GLU A 1 298 ? -15.562 -2.701 -3.527 1 98.12 298 GLU A O 1
ATOM 2346 N N . ALA A 1 299 ? -13.641 -3.295 -2.561 1 96.25 299 ALA A N 1
ATOM 2347 C CA . ALA A 1 299 ? -13.422 -4.371 -3.521 1 96.25 299 ALA A CA 1
ATOM 2348 C C . ALA A 1 299 ? -14.547 -5.398 -3.463 1 96.25 299 ALA A C 1
ATOM 2350 O O . ALA A 1 299 ? -14.922 -5.98 -4.484 1 96.25 299 ALA A O 1
ATOM 2351 N N . PHE A 1 300 ? -15.094 -5.625 -2.281 1 97 300 PHE A N 1
ATOM 2352 C CA . PHE A 1 300 ? -16.125 -6.621 -2.02 1 97 300 PHE A CA 1
ATOM 2353 C C . PHE A 1 300 ? -17.453 -6.199 -2.633 1 97 300 PHE A C 1
ATOM 2355 O O . PHE A 1 300 ? -18.219 -7.039 -3.107 1 97 300 PHE A O 1
ATOM 2362 N N . THR A 1 301 ? -17.672 -4.84 -2.803 1 97.19 301 THR A N 1
ATOM 2363 C CA . THR A 1 301 ? -19.016 -4.375 -3.1 1 97.19 301 THR A CA 1
ATOM 2364 C C . THR A 1 301 ? -19.047 -3.584 -4.406 1 97.19 301 THR A C 1
ATOM 2366 O O . THR A 1 301 ? -20.125 -3.314 -4.953 1 97.19 301 THR A O 1
ATOM 2369 N N . MET A 1 302 ? -17.953 -3.17 -4.898 1 96 302 MET A N 1
ATOM 2370 C CA . MET A 1 302 ? -17.906 -2.297 -6.066 1 96 302 MET A CA 1
ATOM 2371 C C . MET A 1 302 ? -17.672 -3.104 -7.336 1 96 302 MET A C 1
ATOM 2373 O O . MET A 1 302 ? -16.953 -4.109 -7.312 1 96 302 MET A O 1
ATOM 2377 N N . ASP A 1 303 ? -18.25 -2.674 -8.422 1 94.44 303 ASP A N 1
ATOM 2378 C CA . ASP A 1 303 ? -18.016 -3.256 -9.742 1 94.44 303 ASP A CA 1
ATOM 2379 C C . ASP A 1 303 ? -16.547 -3.137 -10.141 1 94.44 303 ASP A C 1
ATOM 2381 O O . ASP A 1 303 ? -15.898 -2.121 -9.875 1 94.44 303 ASP A O 1
ATOM 2385 N N . ARG A 1 304 ? -16.094 -4.129 -10.859 1 93.25 304 ARG A N 1
ATOM 2386 C CA . ARG A 1 304 ? -14.68 -4.234 -11.242 1 93.25 304 ARG A CA 1
ATOM 2387 C C . ARG A 1 304 ? -14.242 -3.01 -12.039 1 93.25 304 ARG A C 1
ATOM 2389 O O . ARG A 1 304 ? -13.211 -2.408 -11.742 1 93.25 304 ARG A O 1
ATOM 2396 N N . GLU A 1 305 ? -15.008 -2.65 -13.023 1 93.94 305 GLU A N 1
ATOM 2397 C CA . GLU A 1 305 ? -14.602 -1.562 -13.914 1 93.94 305 GLU A CA 1
ATOM 2398 C C . GLU A 1 305 ? -14.766 -0.207 -13.234 1 93.94 305 GLU A C 1
ATOM 2400 O O . GLU A 1 305 ? -13.961 0.702 -13.453 1 93.94 305 GLU A O 1
ATOM 2405 N N . VAL A 1 306 ? -15.797 -0.058 -12.422 1 96 306 VAL A N 1
ATOM 2406 C CA . VAL A 1 306 ? -15.961 1.164 -11.641 1 96 306 VAL A CA 1
ATOM 2407 C C . VAL A 1 306 ? -14.789 1.331 -10.68 1 96 306 VAL A C 1
ATOM 2409 O O . VAL A 1 306 ? -14.273 2.438 -10.508 1 96 306 VAL A O 1
ATOM 2412 N N . ARG A 1 307 ? -14.375 0.269 -10.086 1 95.81 307 ARG A N 1
ATOM 2413 C CA . ARG A 1 307 ? -13.242 0.329 -9.156 1 95.81 307 ARG A CA 1
ATOM 2414 C C . ARG A 1 307 ? -11.977 0.793 -9.867 1 95.81 307 ARG A C 1
ATOM 2416 O O . ARG A 1 307 ? -11.203 1.575 -9.312 1 95.81 307 ARG A O 1
ATOM 2423 N N . LYS A 1 308 ? -11.805 0.29 -11.062 1 93.62 308 LYS A N 1
ATOM 2424 C CA . LYS A 1 308 ? -10.633 0.686 -11.844 1 93.62 308 LYS A CA 1
ATOM 2425 C C . LYS A 1 308 ? -10.641 2.186 -12.125 1 93.62 308 LYS A C 1
ATOM 2427 O O . LYS A 1 308 ? -9.617 2.857 -11.961 1 93.62 308 LYS A O 1
ATOM 2432 N N . ILE A 1 309 ? -11.758 2.672 -12.555 1 95.81 309 ILE A N 1
ATOM 2433 C CA . ILE A 1 309 ? -11.906 4.102 -12.805 1 95.81 309 ILE A CA 1
ATOM 2434 C C . ILE A 1 309 ? -11.656 4.879 -11.516 1 95.81 309 ILE A C 1
ATOM 2436 O O . ILE A 1 309 ? -10.891 5.848 -11.5 1 95.81 309 ILE A O 1
ATOM 2440 N N . LYS A 1 310 ? -12.266 4.41 -10.438 1 97.69 310 LYS A N 1
ATOM 2441 C CA . LYS A 1 310 ? -12.141 5.074 -9.141 1 97.69 310 LYS A CA 1
ATOM 2442 C C . LYS A 1 310 ? -10.695 5.07 -8.656 1 97.69 310 LYS A C 1
ATOM 2444 O O . LYS A 1 310 ? -10.242 6.031 -8.031 1 97.69 310 LYS A O 1
ATOM 2449 N N . GLN A 1 311 ? -10 4.043 -8.906 1 95.44 311 GLN A N 1
ATOM 2450 C CA . GLN A 1 311 ? -8.586 3.975 -8.547 1 95.44 311 GLN A CA 1
ATOM 2451 C C . GLN A 1 311 ? -7.797 5.109 -9.195 1 95.44 311 GLN A C 1
ATOM 2453 O O . GLN A 1 311 ? -6.977 5.754 -8.539 1 95.44 311 GLN A O 1
ATOM 2458 N N . GLY A 1 312 ? -8.039 5.316 -10.492 1 95.12 312 GLY A N 1
ATOM 2459 C CA . GLY A 1 312 ? -7.41 6.441 -11.164 1 95.12 312 GLY A CA 1
ATOM 2460 C C . GLY A 1 312 ? -7.805 7.785 -10.578 1 95.12 312 GLY A C 1
ATOM 2461 O O . GLY A 1 312 ? -6.961 8.672 -10.43 1 95.12 312 GLY A O 1
ATOM 2462 N N . LEU A 1 313 ? -9.062 7.957 -10.211 1 97.5 313 LEU A N 1
ATOM 2463 C CA . LEU A 1 313 ? -9.555 9.188 -9.594 1 97.5 313 LEU A CA 1
ATOM 2464 C C . LEU A 1 313 ? -8.914 9.398 -8.227 1 97.5 313 LEU A C 1
ATOM 2466 O O . LEU A 1 313 ? -8.633 10.531 -7.836 1 97.5 313 LEU A O 1
ATOM 2470 N N . GLY A 1 314 ? -8.742 8.297 -7.523 1 97.06 314 GLY A N 1
ATOM 2471 C CA . GLY A 1 314 ? -8.078 8.391 -6.23 1 97.06 314 GLY A CA 1
ATOM 2472 C C . GLY A 1 314 ? -6.668 8.938 -6.32 1 97.06 314 GLY A C 1
ATOM 2473 O O . GLY A 1 314 ? -6.266 9.758 -5.496 1 97.06 314 GLY A O 1
ATOM 2474 N N . LEU A 1 315 ? -5.918 8.523 -7.32 1 95.56 315 LEU A N 1
ATOM 2475 C CA . LEU A 1 315 ? -4.566 9.023 -7.559 1 95.56 315 LEU A CA 1
ATOM 2476 C C . LEU A 1 315 ? -4.582 10.516 -7.855 1 95.56 315 LEU A C 1
ATOM 2478 O O . LEU A 1 315 ? -3.777 11.273 -7.309 1 95.56 315 LEU A O 1
ATOM 2482 N N . LYS A 1 316 ? -5.469 10.891 -8.711 1 96.62 316 LYS A N 1
ATOM 2483 C CA . LYS A 1 316 ? -5.594 12.305 -9.062 1 96.62 316 LYS A CA 1
ATOM 2484 C C . LYS A 1 316 ? -5.996 13.133 -7.848 1 96.62 316 LYS A C 1
ATOM 2486 O O . LYS A 1 316 ? -5.469 14.227 -7.637 1 96.62 316 LYS A O 1
ATOM 2491 N N . PHE A 1 317 ? -6.918 12.625 -7.086 1 98.38 317 PHE A N 1
ATOM 2492 C CA . PHE A 1 317 ? -7.363 13.305 -5.875 1 98.38 317 PHE A CA 1
ATOM 2493 C C . PHE A 1 317 ? -6.195 13.539 -4.922 1 98.38 317 PHE A C 1
ATOM 2495 O O . PHE A 1 317 ? -6.027 14.633 -4.391 1 98.38 317 PHE A O 1
ATOM 2502 N N . ALA A 1 318 ? -5.379 12.484 -4.699 1 97.75 318 ALA A N 1
ATOM 2503 C CA . ALA A 1 318 ? -4.219 12.594 -3.816 1 97.75 318 ALA A CA 1
ATOM 2504 C C . ALA A 1 318 ? -3.279 13.703 -4.285 1 97.75 318 ALA A C 1
ATOM 2506 O O . ALA A 1 318 ? -2.773 14.477 -3.475 1 97.75 318 ALA A O 1
ATOM 2507 N N . GLU A 1 319 ? -3.088 13.812 -5.543 1 96.44 319 GLU A N 1
ATOM 2508 C CA . GLU A 1 319 ? -2.221 14.836 -6.117 1 96.44 319 GLU A CA 1
ATOM 2509 C C . GLU A 1 319 ? -2.785 16.234 -5.879 1 96.44 319 GLU A C 1
ATOM 2511 O O . GLU A 1 319 ? -2.055 17.141 -5.488 1 96.44 319 GLU A O 1
ATOM 2516 N N . LEU A 1 320 ? -4.059 16.375 -6.133 1 97.81 320 LEU A N 1
ATOM 2517 C CA . LEU A 1 320 ? -4.707 17.672 -5.992 1 97.81 320 LEU A CA 1
ATOM 2518 C C . LEU A 1 320 ? -4.68 18.141 -4.543 1 97.81 320 LEU A C 1
ATOM 2520 O O . LEU A 1 320 ? -4.387 19.297 -4.27 1 97.81 320 LEU A O 1
ATOM 2524 N N . VAL A 1 321 ? -4.918 17.219 -3.621 1 98 321 VAL A N 1
ATOM 2525 C CA . VAL A 1 321 ? -4.891 17.547 -2.201 1 98 321 VAL A CA 1
ATOM 2526 C C . VAL A 1 321 ? -3.465 17.906 -1.781 1 98 321 VAL A C 1
ATOM 2528 O O . VAL A 1 321 ? -3.246 18.906 -1.089 1 98 321 VAL A O 1
ATOM 2531 N N . TYR A 1 322 ? -2.543 17.109 -2.262 1 97 322 TYR A N 1
ATOM 2532 C CA . TYR A 1 322 ? -1.142 17.312 -1.91 1 97 322 TYR A CA 1
ATOM 2533 C C . TYR A 1 322 ? -0.655 18.672 -2.377 1 97 322 TYR A C 1
ATOM 2535 O O . TYR A 1 322 ? 0.117 19.344 -1.68 1 97 322 TYR A O 1
ATOM 2543 N N . THR A 1 323 ? -1.157 19.156 -3.494 1 94.94 323 THR A N 1
ATOM 2544 C CA . THR A 1 323 ? -0.633 20.375 -4.105 1 94.94 323 THR A CA 1
ATOM 2545 C C . THR A 1 323 ? -1.491 21.578 -3.73 1 94.94 323 THR A C 1
ATOM 2547 O O . THR A 1 323 ? -1.267 22.672 -4.227 1 94.94 323 THR A O 1
ATOM 2550 N N . GLY A 1 324 ? -2.514 21.422 -2.926 1 96.25 324 GLY A N 1
ATOM 2551 C CA . GLY A 1 324 ? -3.244 22.531 -2.352 1 96.25 324 GLY A CA 1
ATOM 2552 C C . GLY A 1 324 ? -4.457 22.938 -3.17 1 96.25 324 GLY A C 1
ATOM 2553 O O . GLY A 1 324 ? -4.953 24.062 -3.041 1 96.25 324 GLY A O 1
ATOM 2554 N N . PHE A 1 325 ? -5.004 22.016 -3.959 1 97.31 325 PHE A N 1
ATOM 2555 C CA . PHE A 1 325 ? -6.082 22.359 -4.879 1 97.31 325 PHE A CA 1
ATOM 2556 C C . PHE A 1 325 ? -7.414 21.812 -4.375 1 97.31 325 PHE A C 1
ATOM 2558 O O . PHE A 1 325 ? -8.273 21.438 -5.172 1 97.31 325 PHE A O 1
ATOM 2565 N N . TRP A 1 326 ? -7.598 21.797 -3.115 1 98.19 326 TRP A N 1
ATOM 2566 C CA . TRP A 1 326 ? -8.805 21.234 -2.51 1 98.19 326 TRP A CA 1
ATOM 2567 C C . TRP A 1 326 ? -10.055 21.922 -3.066 1 98.19 326 TRP A C 1
ATOM 2569 O O . TRP A 1 326 ? -11.047 21.25 -3.365 1 98.19 326 TRP A O 1
ATOM 2579 N N . HIS A 1 327 ? -10.008 23.266 -3.244 1 97.44 327 HIS A N 1
ATOM 2580 C CA . HIS A 1 327 ? -11.203 24 -3.633 1 97.44 327 HIS A CA 1
ATOM 2581 C C . HIS A 1 327 ? -11.219 24.281 -5.133 1 97.44 327 HIS A C 1
ATOM 2583 O O . HIS A 1 327 ? -12.047 25.047 -5.621 1 97.44 327 HIS A O 1
ATOM 2589 N N . SER A 1 328 ? -10.336 23.688 -5.867 1 97.31 328 SER A N 1
ATOM 2590 C CA . SER A 1 328 ? -10.359 23.844 -7.32 1 97.31 328 SER A CA 1
ATOM 2591 C C . SER A 1 328 ? -11.547 23.109 -7.934 1 97.31 328 SER A C 1
ATOM 2593 O O . SER A 1 328 ? -12.055 22.141 -7.355 1 97.31 328 SER A O 1
ATOM 2595 N N . PRO A 1 329 ? -11.977 23.594 -9.086 1 97.56 329 PRO A N 1
ATOM 2596 C CA . PRO A 1 329 ? -13.102 22.906 -9.742 1 97.56 329 PRO A CA 1
ATOM 2597 C C . PRO A 1 329 ? -12.797 21.453 -10.062 1 97.56 329 PRO A C 1
ATOM 2599 O O . PRO A 1 329 ? -13.688 20.594 -9.961 1 97.56 329 PRO A O 1
ATOM 2602 N N . GLU A 1 330 ? -11.594 21.172 -10.438 1 98 330 GLU A N 1
ATOM 2603 C CA . GLU A 1 330 ? -11.242 19.797 -10.766 1 98 330 GLU A CA 1
ATOM 2604 C C . GLU A 1 330 ? -11.25 18.906 -9.523 1 98 330 GLU A C 1
ATOM 2606 O O . GLU A 1 330 ? -11.656 17.75 -9.586 1 98 330 GLU A O 1
ATOM 2611 N N . CYS A 1 331 ? -10.805 19.406 -8.414 1 98.5 331 CYS A N 1
ATOM 2612 C CA . CYS A 1 331 ? -10.828 18.609 -7.191 1 98.5 331 CYS A CA 1
ATOM 2613 C C . CYS A 1 331 ? -12.266 18.359 -6.73 1 98.5 331 CYS A C 1
ATOM 2615 O O . CYS A 1 331 ? -12.594 17.281 -6.262 1 98.5 331 CYS A O 1
ATOM 2617 N N . GLU A 1 332 ? -13.062 19.391 -6.832 1 98 332 GLU A N 1
ATOM 2618 C CA . GLU A 1 332 ? -14.477 19.234 -6.504 1 98 332 GLU A CA 1
ATOM 2619 C C . GLU A 1 332 ? -15.133 18.188 -7.395 1 98 332 GLU A C 1
ATOM 2621 O O . GLU A 1 332 ? -15.922 17.359 -6.914 1 98 332 GLU A O 1
ATOM 2626 N N . PHE A 1 333 ? -14.836 18.203 -8.68 1 98.56 333 PHE A N 1
ATOM 2627 C CA . PHE A 1 333 ? -15.359 17.234 -9.633 1 98.56 333 PHE A CA 1
ATOM 2628 C C . PHE A 1 333 ? -14.914 15.828 -9.273 1 98.56 333 PHE A C 1
ATOM 2630 O O . PHE A 1 333 ? -15.727 14.906 -9.242 1 98.56 333 PHE A O 1
ATOM 2637 N N . VAL A 1 334 ? -13.648 15.68 -8.977 1 98.56 334 VAL A N 1
ATOM 2638 C CA . VAL A 1 334 ? -13.078 14.383 -8.641 1 98.56 334 VAL A CA 1
ATOM 2639 C C . VAL A 1 334 ? -13.734 13.852 -7.367 1 98.56 334 VAL A C 1
ATOM 2641 O O . VAL A 1 334 ? -14.102 12.672 -7.293 1 98.56 334 VAL A O 1
ATOM 2644 N N . ARG A 1 335 ? -13.906 14.703 -6.379 1 98.12 335 ARG A N 1
ATOM 2645 C CA . ARG A 1 335 ? -14.547 14.297 -5.129 1 98.12 335 ARG A CA 1
ATOM 2646 C C . ARG A 1 335 ? -15.984 13.852 -5.367 1 98.12 335 ARG A C 1
ATOM 2648 O O . ARG A 1 335 ? -16.453 12.883 -4.762 1 98.12 335 ARG A O 1
ATOM 2655 N N . HIS A 1 336 ? -16.641 14.562 -6.223 1 98.31 336 HIS A N 1
ATOM 2656 C CA . HIS A 1 336 ? -18.016 14.203 -6.566 1 98.31 336 HIS A CA 1
ATOM 2657 C C . HIS A 1 336 ? -18.078 12.828 -7.219 1 98.31 336 HIS A C 1
ATOM 2659 O O . HIS A 1 336 ? -18.938 12.008 -6.871 1 98.31 336 HIS A O 1
ATOM 2665 N N . CYS A 1 337 ? -17.203 12.562 -8.164 1 98.69 337 CYS A N 1
ATOM 2666 C CA . CYS A 1 337 ? -17.156 11.281 -8.852 1 98.69 337 CYS A CA 1
ATOM 2667 C C . CYS A 1 337 ? -16.828 10.148 -7.883 1 98.69 337 CYS A C 1
ATOM 2669 O O . CYS A 1 337 ? -17.422 9.078 -7.949 1 98.69 337 CYS A O 1
ATOM 2671 N N . ILE A 1 338 ? -15.914 10.406 -6.992 1 98.69 338 ILE A N 1
ATOM 2672 C CA . ILE A 1 338 ? -15.531 9.398 -6.004 1 98.69 338 ILE A CA 1
ATOM 2673 C C . ILE A 1 338 ? -16.719 9.102 -5.086 1 98.69 338 ILE A C 1
ATOM 2675 O O . ILE A 1 338 ? -17.016 7.934 -4.824 1 98.69 338 ILE A O 1
ATOM 2679 N N . ALA A 1 339 ? -17.344 10.172 -4.648 1 98.5 339 ALA A N 1
ATOM 2680 C CA . ALA A 1 339 ? -18.5 9.977 -3.785 1 98.5 339 ALA A CA 1
ATOM 2681 C C . ALA A 1 339 ? -19.562 9.125 -4.473 1 98.5 339 ALA A C 1
ATOM 2683 O O . ALA A 1 339 ? -20.188 8.266 -3.842 1 98.5 339 ALA A O 1
ATOM 2684 N N . LYS A 1 340 ? -19.812 9.352 -5.715 1 98.5 340 LYS A N 1
ATOM 2685 C CA . LYS A 1 340 ? -20.781 8.578 -6.488 1 98.5 340 LYS A CA 1
ATOM 2686 C C . LYS A 1 340 ? -20.406 7.102 -6.523 1 98.5 340 LYS A C 1
ATOM 2688 O O . LYS A 1 340 ? -21.266 6.234 -6.398 1 98.5 340 LYS A O 1
ATOM 2693 N N . SER A 1 341 ? -19.156 6.82 -6.672 1 98.44 341 SER A N 1
ATOM 2694 C CA . SER A 1 341 ? -18.688 5.441 -6.746 1 98.44 341 SER A CA 1
ATOM 2695 C C . SER A 1 341 ? -18.906 4.715 -5.422 1 98.44 341 SER A C 1
ATOM 2697 O O . SER A 1 341 ? -18.922 3.482 -5.383 1 98.44 341 SER A O 1
ATOM 2699 N N . GLN A 1 342 ? -19.078 5.457 -4.324 1 98.62 342 GLN A N 1
ATOM 2700 C CA . GLN A 1 342 ? -19.078 4.887 -2.98 1 98.62 342 GLN A CA 1
ATOM 2701 C C . GLN A 1 342 ? -20.5 4.598 -2.514 1 98.62 342 GLN A C 1
ATOM 2703 O O . GLN A 1 342 ? -20.703 4.023 -1.441 1 98.62 342 GLN A O 1
ATOM 2708 N N . GLU A 1 343 ? -21.484 4.898 -3.273 1 98.06 343 GLU A N 1
ATOM 2709 C CA . GLU A 1 343 ? -22.891 4.859 -2.867 1 98.06 343 GLU A CA 1
ATOM 2710 C C . GLU A 1 343 ? -23.281 3.465 -2.393 1 98.06 343 GLU A C 1
ATOM 2712 O O . GLU A 1 343 ? -24.109 3.322 -1.487 1 98.06 343 GLU A O 1
ATOM 2717 N N . ARG A 1 344 ? -22.703 2.422 -2.955 1 97.31 344 ARG A N 1
ATOM 2718 C CA . ARG A 1 344 ? -23.109 1.059 -2.621 1 97.31 344 ARG A CA 1
ATOM 2719 C C . ARG A 1 344 ? -22.031 0.354 -1.804 1 97.31 344 ARG A C 1
ATOM 2721 O O . ARG A 1 344 ? -22.078 -0.866 -1.633 1 97.31 344 ARG A O 1
ATOM 2728 N N . VAL A 1 345 ? -21.047 1.085 -1.38 1 98.44 345 VAL A N 1
ATOM 2729 C CA . VAL A 1 345 ? -20 0.527 -0.526 1 98.44 345 VAL A CA 1
ATOM 2730 C C . VAL A 1 345 ? -20.484 0.495 0.923 1 98.44 345 VAL A C 1
ATOM 2732 O O . VAL A 1 345 ? -20.328 1.474 1.656 1 98.44 345 VAL A O 1
ATOM 2735 N N . GLU A 1 346 ? -21.078 -0.615 1.252 1 98 346 GLU A N 1
ATOM 2736 C CA . GLU A 1 346 ? -21.703 -0.804 2.562 1 98 346 GLU A CA 1
ATOM 2737 C C . GLU A 1 346 ? -21.484 -2.225 3.074 1 98 346 GLU A C 1
ATOM 2739 O O . GLU A 1 346 ? -21.547 -3.186 2.303 1 98 346 GLU A O 1
ATOM 2744 N N . GLY A 1 347 ? -21.203 -2.338 4.383 1 98.44 347 GLY A N 1
ATOM 2745 C CA . GLY A 1 347 ? -20.984 -3.635 5.004 1 98.44 347 GLY A CA 1
ATOM 2746 C C . GLY A 1 347 ? -20.078 -3.572 6.219 1 98.44 347 GLY A C 1
ATOM 2747 O O . GLY A 1 347 ? -19.938 -2.518 6.84 1 98.44 347 GLY A O 1
ATOM 2748 N N . LYS A 1 348 ? -19.625 -4.738 6.617 1 98.69 348 LYS A N 1
ATOM 2749 C CA . LYS A 1 348 ? -18.766 -4.859 7.793 1 98.69 348 LYS A CA 1
ATOM 2750 C C . LYS A 1 348 ? -17.453 -5.562 7.453 1 98.69 348 LYS A C 1
ATOM 2752 O O . LYS A 1 348 ? -17.438 -6.516 6.676 1 98.69 348 LYS A O 1
ATOM 2757 N N . VAL A 1 349 ? -16.422 -5.027 7.953 1 98.75 349 VAL A N 1
ATOM 2758 C CA . VAL A 1 349 ? -15.109 -5.637 7.816 1 98.75 349 VAL A CA 1
ATOM 2759 C C . VAL A 1 349 ? -14.555 -5.977 9.195 1 98.75 349 VAL A C 1
ATOM 2761 O O . VAL A 1 349 ? -14.609 -5.152 10.117 1 98.75 349 VAL A O 1
ATOM 2764 N N . HIS A 1 350 ? -14.047 -7.176 9.352 1 98.62 350 HIS A N 1
ATOM 2765 C CA . HIS A 1 350 ? -13.344 -7.59 10.562 1 98.62 350 HIS A CA 1
ATOM 2766 C C . HIS A 1 350 ? -11.836 -7.496 10.375 1 98.62 350 HIS A C 1
ATOM 2768 O O . HIS A 1 350 ? -11.281 -8.086 9.445 1 98.62 350 HIS A O 1
ATOM 2774 N N . VAL A 1 351 ? -11.203 -6.746 11.281 1 98.56 351 VAL A N 1
ATOM 2775 C CA . VAL A 1 351 ? -9.758 -6.57 11.156 1 98.56 351 VAL A CA 1
ATOM 2776 C C . VAL A 1 351 ? -9.078 -6.926 12.477 1 98.56 351 VAL A C 1
ATOM 2778 O O . VAL A 1 351 ? -9.688 -6.812 13.547 1 98.56 351 VAL A O 1
ATOM 2781 N N . SER A 1 352 ? -7.914 -7.434 12.359 1 98.25 352 SER A N 1
ATOM 2782 C CA . SER A 1 352 ? -7.008 -7.629 13.484 1 98.25 352 SER A CA 1
ATOM 2783 C C . SER A 1 352 ? -5.891 -6.59 13.477 1 98.25 352 SER A C 1
ATOM 2785 O O . SER A 1 352 ? -5.203 -6.418 12.469 1 98.25 352 SER A O 1
ATOM 2787 N N . VAL A 1 353 ? -5.789 -5.805 14.531 1 98.5 353 VAL A N 1
ATOM 2788 C CA . VAL A 1 353 ? -4.727 -4.82 14.695 1 98.5 353 VAL A CA 1
ATOM 2789 C C . VAL A 1 353 ? -3.66 -5.367 15.648 1 98.5 353 VAL A C 1
ATOM 2791 O O . VAL A 1 353 ? -3.947 -5.664 16.812 1 98.5 353 VAL A O 1
ATOM 2794 N N . LEU A 1 354 ? -2.434 -5.508 15.086 1 97.5 354 LEU A N 1
ATOM 2795 C CA . LEU A 1 354 ? -1.417 -6.211 15.859 1 97.5 354 LEU A CA 1
ATOM 2796 C C . LEU A 1 354 ? -0.016 -5.789 15.43 1 97.5 354 LEU A C 1
ATOM 2798 O O . LEU A 1 354 ? 0.35 -5.934 14.266 1 97.5 354 LEU A O 1
ATOM 2802 N N . LYS A 1 355 ? 0.777 -5.285 16.344 1 96.38 355 LYS A N 1
ATOM 2803 C CA . LYS A 1 355 ? 2.213 -5.051 16.234 1 96.38 355 LYS A CA 1
ATOM 2804 C C . LYS A 1 355 ? 2.553 -4.348 14.922 1 96.38 355 LYS A C 1
ATOM 2806 O O . LYS A 1 355 ? 3.408 -4.812 14.164 1 96.38 355 LYS A O 1
ATOM 2811 N N . GLY A 1 356 ? 1.884 -3.266 14.656 1 96.75 356 GLY A N 1
ATOM 2812 C CA . GLY A 1 356 ? 2.205 -2.406 13.523 1 96.75 356 GLY A CA 1
ATOM 2813 C C . GLY A 1 356 ? 1.422 -2.748 12.273 1 96.75 356 GLY A C 1
ATOM 2814 O O . GLY A 1 356 ? 1.535 -2.061 11.258 1 96.75 356 GLY A O 1
ATOM 2815 N N . GLN A 1 357 ? 0.546 -3.811 12.359 1 97 357 GLN A N 1
ATOM 2816 C CA . GLN A 1 357 ? -0.106 -4.285 11.141 1 97 357 GLN A CA 1
ATOM 2817 C C . GLN A 1 357 ? -1.621 -4.344 11.32 1 97 357 GLN A C 1
ATOM 2819 O O . GLN A 1 357 ? -2.119 -4.438 12.445 1 97 357 GLN A O 1
ATOM 2824 N N . VAL A 1 358 ? -2.266 -4.176 10.203 1 98.25 358 VAL A N 1
ATOM 2825 C CA . VAL A 1 358 ? -3.703 -4.398 10.086 1 98.25 358 VAL A CA 1
ATOM 2826 C C . VAL A 1 358 ? -3.965 -5.625 9.211 1 98.25 358 VAL A C 1
ATOM 2828 O O . VAL A 1 358 ? -3.562 -5.664 8.047 1 98.25 358 VAL A O 1
ATOM 2831 N N . TYR A 1 359 ? -4.566 -6.656 9.766 1 97.94 359 TYR A N 1
ATOM 2832 C CA . TYR A 1 359 ? -4.895 -7.867 9.031 1 97.94 359 TYR A CA 1
ATOM 2833 C C . TYR A 1 359 ? -6.395 -7.977 8.789 1 97.94 359 TYR A C 1
ATOM 2835 O O . TYR A 1 359 ? -7.188 -7.867 9.734 1 97.94 359 TYR A O 1
ATOM 2843 N N . ILE A 1 360 ? -6.777 -8.133 7.57 1 98.38 360 ILE A N 1
ATOM 2844 C CA . ILE A 1 360 ? -8.18 -8.398 7.262 1 98.38 360 ILE A CA 1
ATOM 2845 C C . ILE A 1 360 ? -8.539 -9.828 7.664 1 98.38 360 ILE A C 1
ATOM 2847 O O . ILE A 1 360 ? -7.824 -10.773 7.316 1 98.38 360 ILE A O 1
ATOM 2851 N N . LEU A 1 361 ? -9.625 -9.992 8.367 1 97.56 361 LEU A N 1
ATOM 2852 C CA . LEU A 1 361 ? -10.031 -11.305 8.859 1 97.56 361 LEU A CA 1
ATOM 2853 C C . LEU A 1 361 ? -11.25 -11.812 8.094 1 97.56 361 LEU A C 1
ATOM 2855 O O . LEU A 1 361 ? -11.43 -13.023 7.949 1 97.56 361 LEU A O 1
ATOM 2859 N N . GLY A 1 362 ? -12.109 -10.961 7.684 1 97.44 362 GLY A N 1
ATOM 2860 C CA . GLY A 1 362 ? -13.344 -11.289 6.992 1 97.44 362 GLY A CA 1
ATOM 2861 C C . GLY A 1 362 ? -14.211 -10.078 6.711 1 97.44 362 GLY A C 1
ATOM 2862 O O . GLY A 1 362 ? -13.922 -8.977 7.188 1 97.44 362 GLY A O 1
ATOM 2863 N N . ARG A 1 363 ? -15.211 -10.242 5.867 1 98.19 363 ARG A N 1
ATOM 2864 C CA . ARG A 1 363 ? -16.125 -9.164 5.516 1 98.19 363 ARG A CA 1
ATOM 2865 C C . ARG A 1 363 ? -17.5 -9.711 5.148 1 98.19 363 ARG A C 1
ATOM 2867 O O . ARG A 1 363 ? -17.625 -10.883 4.793 1 98.19 363 ARG A O 1
ATOM 2874 N N . GLU A 1 364 ? -18.422 -8.898 5.266 1 97.62 364 GLU A N 1
ATOM 2875 C CA . GLU A 1 364 ? -19.797 -9.203 4.863 1 97.62 364 GLU A CA 1
ATOM 2876 C C . GLU A 1 364 ? -20.531 -7.945 4.402 1 97.62 364 GLU A C 1
ATOM 2878 O O . GLU A 1 364 ? -20.188 -6.836 4.828 1 97.62 364 GLU A O 1
ATOM 2883 N N . SER A 1 365 ? -21.453 -8.094 3.48 1 97.25 365 SER A N 1
ATOM 2884 C CA . SER A 1 365 ? -22.25 -6.984 2.961 1 97.25 365 SER A CA 1
ATOM 2885 C C . SER A 1 365 ? -23.594 -7.461 2.418 1 97.25 365 SER A C 1
ATOM 2887 O O . SER A 1 365 ? -23.672 -8.523 1.794 1 97.25 365 SER A O 1
ATOM 2889 N N . PRO A 1 366 ? -24.656 -6.723 2.691 1 94.5 366 PRO A N 1
ATOM 2890 C CA . PRO A 1 366 ? -25.938 -7.027 2.031 1 94.5 366 PRO A CA 1
ATOM 2891 C C . PRO A 1 366 ? -25.906 -6.707 0.539 1 94.5 366 PRO A C 1
ATOM 2893 O O . PRO A 1 366 ? -26.812 -7.125 -0.199 1 94.5 366 PRO A O 1
ATOM 2896 N N . LEU A 1 367 ? -24.859 -6.02 0.09 1 92.12 367 LEU A N 1
ATOM 2897 C CA . LEU A 1 367 ? -24.781 -5.566 -1.295 1 92.12 367 LEU A CA 1
ATOM 2898 C C . LEU A 1 367 ? -23.625 -6.223 -2.027 1 92.12 367 LEU A C 1
ATOM 2900 O O . LEU A 1 367 ? -23.156 -5.715 -3.051 1 92.12 367 LEU A O 1
ATOM 2904 N N . SER A 1 368 ? -23.156 -7.281 -1.481 1 90.31 368 SER A N 1
ATOM 2905 C CA . SER A 1 368 ? -21.984 -7.934 -2.057 1 90.31 368 SER A CA 1
ATOM 2906 C C . SER A 1 368 ? -22.266 -8.406 -3.482 1 90.31 368 SER A C 1
ATOM 2908 O O . SER A 1 368 ? -23.359 -8.867 -3.787 1 90.31 368 SER A O 1
ATOM 2910 N N . LEU A 1 369 ? -21.234 -8.258 -4.316 1 85.12 369 LEU A N 1
ATOM 2911 C CA . LEU A 1 369 ? -21.281 -8.805 -5.668 1 85.12 369 LEU A CA 1
ATOM 2912 C C . LEU A 1 369 ? -20.594 -10.164 -5.727 1 85.12 369 LEU A C 1
ATOM 2914 O O . LEU A 1 369 ? -20.391 -10.711 -6.809 1 85.12 369 LEU A O 1
ATOM 2918 N N . TYR A 1 370 ? -20.234 -10.641 -4.57 1 86.88 370 TYR A N 1
ATOM 2919 C CA . TYR A 1 370 ? -19.594 -11.93 -4.402 1 86.88 370 TYR A CA 1
ATOM 2920 C C . TYR A 1 370 ? -20.609 -13.062 -4.387 1 86.88 370 TYR A C 1
ATOM 2922 O O . TYR A 1 370 ? -21.625 -12.984 -3.676 1 86.88 370 TYR A O 1
ATOM 2930 N N . ASN A 1 371 ? -20.422 -14.047 -5.227 1 82 371 ASN A N 1
ATOM 2931 C CA . ASN A 1 371 ? -21.312 -15.203 -5.285 1 82 371 ASN A CA 1
ATOM 2932 C C . ASN A 1 371 ? -20.594 -16.484 -4.891 1 82 371 ASN A C 1
ATOM 2934 O O . ASN A 1 371 ? -19.875 -17.078 -5.703 1 82 371 ASN A O 1
ATOM 2938 N N . GLU A 1 372 ? -20.875 -16.922 -3.691 1 77.81 372 GLU A N 1
ATOM 2939 C CA . GLU A 1 372 ? -20.203 -18.078 -3.125 1 77.81 372 GLU A CA 1
ATOM 2940 C C . GLU A 1 372 ? -20.469 -19.328 -3.951 1 77.81 372 GLU A C 1
ATOM 2942 O O . GLU A 1 372 ? -19.578 -20.156 -4.168 1 77.81 372 GLU A O 1
ATOM 2947 N N . GLU A 1 373 ? -21.672 -19.531 -4.402 1 69.5 373 GLU A N 1
ATOM 2948 C CA . GLU A 1 373 ? -22.078 -20.703 -5.152 1 69.5 373 GLU A CA 1
ATOM 2949 C C . GLU A 1 373 ? -21.359 -20.781 -6.5 1 69.5 373 GLU A C 1
ATOM 2951 O O . GLU A 1 373 ? -20.953 -21.859 -6.938 1 69.5 373 GLU A O 1
ATOM 2956 N N . LEU A 1 374 ? -21.219 -19.609 -7.043 1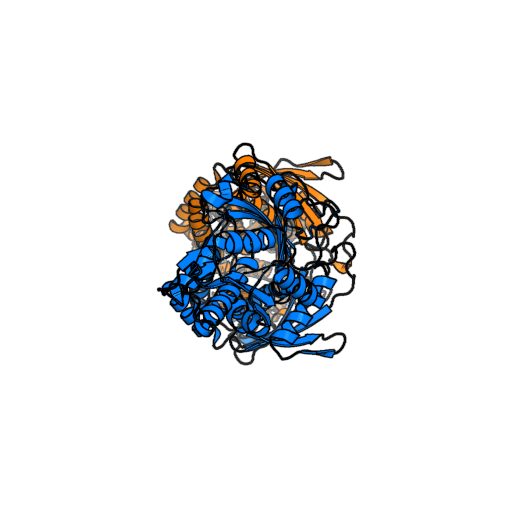 70 374 LEU A N 1
ATOM 2957 C CA . LEU A 1 374 ? -20.562 -19.562 -8.344 1 70 374 LEU A CA 1
ATOM 2958 C C . LEU A 1 374 ? -19.078 -19.844 -8.211 1 70 374 LEU A C 1
ATOM 2960 O O . LEU A 1 374 ? -18.484 -20.484 -9.078 1 70 374 LEU A O 1
ATOM 2964 N N . VAL A 1 375 ? -18.594 -19.516 -7.086 1 67.31 375 VAL A N 1
ATOM 2965 C CA . VAL A 1 375 ? -17.156 -19.719 -6.879 1 67.31 375 VAL A CA 1
ATOM 2966 C C . VAL A 1 375 ? -16.891 -21.172 -6.52 1 67.31 375 VAL A C 1
ATOM 2968 O O . VAL A 1 375 ? -15.891 -21.75 -6.953 1 67.31 375 VAL A O 1
ATOM 2971 N N . ARG A 1 376 ? -17.797 -21.922 -5.715 1 61.19 376 ARG A N 1
ATOM 2972 C CA . ARG A 1 376 ? -17.672 -23.297 -5.285 1 61.19 376 ARG A CA 1
ATOM 2973 C C . ARG A 1 376 ? -17.844 -24.25 -6.465 1 61.19 376 ARG A C 1
ATOM 2975 O O . ARG A 1 376 ? -17.109 -25.25 -6.578 1 61.19 376 ARG A O 1
ATOM 2982 N N . SER A 1 377 ? -19.078 -24.062 -7.008 1 49.94 377 SER A N 1
ATOM 2983 C CA . SER A 1 377 ? -19.391 -24.953 -8.125 1 49.94 377 SER A CA 1
ATOM 2984 C C . SER A 1 377 ? -18.219 -25.047 -9.094 1 49.94 377 SER A C 1
ATOM 2986 O O . SER A 1 377 ? -18.031 -26.062 -9.758 1 49.94 377 SER A O 1
ATOM 2988 N N . LEU A 1 378 ? -17.531 -24.016 -8.93 1 45.72 378 LEU A N 1
ATOM 2989 C CA . LEU A 1 378 ? -16.484 -23.922 -9.945 1 45.72 378 LEU A CA 1
ATOM 2990 C C . LEU A 1 378 ? -15.281 -24.781 -9.57 1 45.72 378 LEU A C 1
ATOM 2992 O O . LEU A 1 378 ? -14.422 -25.047 -10.406 1 45.72 378 LEU A O 1
ATOM 2996 N N . LEU A 1 379 ? -15.109 -25.062 -8.273 1 42.91 379 LEU A N 1
ATOM 2997 C CA . LEU A 1 379 ? -14.039 -25.969 -7.871 1 42.91 379 LEU A CA 1
ATOM 2998 C C . LEU A 1 379 ? -14.406 -27.406 -8.18 1 42.91 379 LEU A C 1
ATOM 3000 O O . LEU A 1 379 ? -13.531 -28.266 -8.281 1 42.91 379 LEU A O 1
ATOM 3004 N N . ILE A 1 380 ? -15.828 -27.797 -8.023 1 34.66 380 ILE A N 1
ATOM 3005 C CA . ILE A 1 380 ? -16.25 -29.172 -8.25 1 34.66 380 ILE A CA 1
ATOM 3006 C C . ILE A 1 380 ? -16.297 -29.453 -9.75 1 34.66 380 ILE A C 1
ATOM 3008 O O . ILE A 1 380 ? -16.484 -30.594 -10.164 1 34.66 380 ILE A O 1
ATOM 3012 N N . GLY A 1 381 ? -16.75 -28.656 -10.641 1 26.31 381 GLY A N 1
ATOM 3013 C CA . GLY A 1 381 ? -16.75 -29.312 -11.938 1 26.31 381 GLY A CA 1
ATOM 3014 C C . GLY A 1 381 ? -15.391 -29.844 -12.344 1 26.31 381 GLY A C 1
ATOM 3015 O O . GLY A 1 381 ? -15.258 -31 -12.75 1 26.31 381 GLY A O 1
ATOM 3016 N N . SER A 1 382 ? -14.398 -29.375 -13.109 1 21.48 382 SER A N 1
ATOM 3017 C CA . SER A 1 382 ? -13.828 -30.516 -13.812 1 21.48 382 SER A CA 1
ATOM 3018 C C . SER A 1 382 ? -13.164 -31.484 -12.844 1 21.48 382 SER A C 1
ATOM 3020 O O . SER A 1 382 ? -12.617 -31.062 -11.812 1 21.48 382 SER A O 1
ATOM 3022 N N . MET B 1 1 ? -2.059 -48.719 -34.125 1 40.38 1 MET B N 1
ATOM 3023 C CA . MET B 1 1 ? -3.115 -47.719 -34.125 1 40.38 1 MET B CA 1
ATOM 3024 C C . MET B 1 1 ? -2.539 -46.312 -33.906 1 40.38 1 MET B C 1
ATOM 3026 O O . MET B 1 1 ? -1.792 -46.094 -32.969 1 40.38 1 MET B O 1
ATOM 3030 N N . SER B 1 2 ? -2.244 -45.438 -34.844 1 51.06 2 SER B N 1
ATOM 3031 C CA . SER B 1 2 ? -1.402 -44.25 -35.031 1 51.06 2 SER B CA 1
ATOM 3032 C C . SER B 1 2 ? -1.761 -43.156 -34.062 1 51.06 2 SER B C 1
ATOM 3034 O O . SER B 1 2 ? -2.916 -42.719 -33.969 1 51.06 2 SER B O 1
ATOM 3036 N N . GLY B 1 3 ? -1.146 -42.969 -32.844 1 73.44 3 GLY B N 1
ATOM 3037 C CA . GLY B 1 3 ? -1.398 -42.094 -31.688 1 73.44 3 GLY B CA 1
ATOM 3038 C C . GLY B 1 3 ? -1.697 -40.656 -32.062 1 73.44 3 GLY B C 1
ATOM 3039 O O . GLY B 1 3 ? -1.503 -40.281 -33.219 1 73.44 3 GLY B O 1
ATOM 3040 N N . LYS B 1 4 ? -2.748 -39.969 -31.453 1 92.31 4 LYS B N 1
ATOM 3041 C CA . LYS B 1 4 ? -3.184 -38.594 -31.719 1 92.31 4 LYS B CA 1
ATOM 3042 C C . LYS B 1 4 ? -2.012 -37.625 -31.641 1 92.31 4 LYS B C 1
ATOM 3044 O O . LYS B 1 4 ? -2.145 -36.469 -32 1 92.31 4 LYS B O 1
ATOM 3049 N N . GLY B 1 5 ? -0.797 -38.219 -31.375 1 94.69 5 GLY B N 1
ATOM 3050 C CA . GLY B 1 5 ? 0.381 -37.375 -31.234 1 94.69 5 GLY B CA 1
ATOM 3051 C C . GLY B 1 5 ? 0.77 -37.125 -29.797 1 94.69 5 GLY B C 1
ATOM 3052 O O . GLY B 1 5 ? 0.146 -37.656 -28.875 1 94.69 5 GLY B O 1
ATOM 3053 N N . SER B 1 6 ? 1.812 -36.406 -29.688 1 97.69 6 SER B N 1
ATOM 3054 C CA . SER B 1 6 ? 2.355 -36.156 -28.359 1 97.69 6 SER B CA 1
ATOM 3055 C C . SER B 1 6 ? 1.788 -34.875 -27.766 1 97.69 6 SER B C 1
ATOM 3057 O O . SER B 1 6 ? 1.553 -33.906 -28.469 1 97.69 6 SER B O 1
ATOM 3059 N N . VAL B 1 7 ? 1.541 -34.938 -26.484 1 98.56 7 VAL B N 1
ATOM 3060 C CA . VAL B 1 7 ? 1.047 -33.781 -25.719 1 98.56 7 VAL B CA 1
ATOM 3061 C C . VAL B 1 7 ? 1.95 -33.531 -24.516 1 98.56 7 VAL B C 1
ATOM 3063 O O . VAL B 1 7 ? 2.303 -34.469 -23.797 1 98.56 7 VAL B O 1
ATOM 3066 N N . VAL B 1 8 ? 2.461 -32.344 -24.359 1 98.81 8 VAL B N 1
ATOM 3067 C CA . VAL B 1 8 ? 3.213 -31.969 -23.172 1 98.81 8 VAL B CA 1
ATOM 3068 C C . VAL B 1 8 ? 2.258 -31.438 -22.094 1 98.81 8 VAL B C 1
ATOM 3070 O O . VAL B 1 8 ? 1.67 -30.359 -22.266 1 98.81 8 VAL B O 1
ATOM 3073 N N . LEU B 1 9 ? 2.092 -32.125 -21.016 1 98.81 9 LEU B N 1
ATOM 3074 C CA . LEU B 1 9 ? 1.187 -31.797 -19.922 1 98.81 9 LEU B CA 1
ATOM 3075 C C . LEU B 1 9 ? 1.936 -31.078 -18.797 1 98.81 9 LEU B C 1
ATOM 3077 O O . LEU B 1 9 ? 2.904 -31.609 -18.25 1 98.81 9 LEU B O 1
ATOM 3081 N N . ALA B 1 10 ? 1.529 -29.828 -18.516 1 98.38 10 ALA B N 1
ATOM 3082 C CA . ALA B 1 10 ? 1.976 -29.234 -17.266 1 98.38 10 ALA B CA 1
ATOM 3083 C C . ALA B 1 10 ? 1.451 -30.016 -16.062 1 98.38 10 ALA B C 1
ATOM 3085 O O . ALA B 1 10 ? 0.274 -29.922 -15.719 1 98.38 10 ALA B O 1
ATOM 3086 N N . TYR B 1 11 ? 2.314 -30.766 -15.477 1 97.19 11 TYR B N 1
ATOM 3087 C CA . TYR B 1 11 ? 1.97 -31.781 -14.484 1 97.19 11 TYR B CA 1
ATOM 3088 C C . TYR B 1 11 ? 2.379 -31.328 -13.086 1 97.19 11 TYR B C 1
ATOM 3090 O O . TYR B 1 11 ? 3.5 -30.859 -12.883 1 97.19 11 TYR B O 1
ATOM 3098 N N . SER B 1 12 ? 1.468 -31.375 -12.133 1 92.25 12 SER B N 1
ATOM 3099 C CA . SER B 1 12 ? 1.767 -30.938 -10.773 1 92.25 12 SER B CA 1
ATOM 3100 C C . SER B 1 12 ? 1.977 -32.125 -9.836 1 92.25 12 SER B C 1
ATOM 3102 O O . SER B 1 12 ? 2.49 -31.953 -8.734 1 92.25 12 SER B O 1
ATOM 3104 N N . GLY B 1 13 ? 1.589 -33.281 -10.266 1 89.62 13 GLY B N 1
ATOM 3105 C CA . GLY B 1 13 ? 1.621 -34.438 -9.383 1 89.62 13 GLY B CA 1
ATOM 3106 C C . GLY B 1 13 ? 0.377 -34.562 -8.523 1 89.62 13 GLY B C 1
ATOM 3107 O O . GLY B 1 13 ? 0.182 -35.594 -7.855 1 89.62 13 GLY B O 1
ATOM 3108 N N . GLY B 1 14 ? -0.484 -33.594 -8.578 1 88.88 14 GLY B N 1
ATOM 3109 C CA . GLY B 1 14 ? -1.724 -33.656 -7.816 1 88.88 14 GLY B CA 1
ATOM 3110 C C . GLY B 1 14 ? -2.775 -34.531 -8.438 1 88.88 14 GLY B C 1
ATOM 3111 O O . GLY B 1 14 ? -2.557 -35.125 -9.508 1 88.88 14 GLY B O 1
ATOM 3112 N N . LEU B 1 15 ? -3.879 -34.656 -7.832 1 88.25 15 LEU B N 1
ATOM 3113 C CA . LEU B 1 15 ? -4.961 -35.531 -8.25 1 88.25 15 LEU B CA 1
ATOM 3114 C C . LEU B 1 15 ? -5.457 -35.156 -9.641 1 88.25 15 LEU B C 1
ATOM 3116 O O . LEU B 1 15 ? -5.562 -36.031 -10.523 1 88.25 15 LEU B O 1
ATOM 3120 N N . ASP B 1 16 ? -5.688 -33.844 -9.812 1 90.31 16 ASP B N 1
ATOM 3121 C CA . ASP B 1 16 ? -6.297 -33.375 -11.055 1 90.31 16 ASP B CA 1
ATOM 3122 C C . ASP B 1 16 ? -5.398 -33.688 -12.25 1 90.31 16 ASP B C 1
ATOM 3124 O O . ASP B 1 16 ? -5.84 -34.281 -13.227 1 90.31 16 ASP B O 1
ATOM 3128 N N . THR B 1 17 ? -4.156 -33.312 -12.148 1 94.38 17 THR B N 1
ATOM 3129 C CA . THR B 1 17 ? -3.27 -33.469 -13.297 1 94.38 17 THR B CA 1
ATOM 3130 C C . THR B 1 17 ? -2.895 -34.938 -13.492 1 94.38 17 THR B C 1
ATOM 3132 O O . THR B 1 17 ? -2.607 -35.375 -14.609 1 94.38 17 THR B O 1
ATOM 3135 N N . SER B 1 18 ? -2.955 -35.719 -12.445 1 95.56 18 SER B N 1
ATOM 3136 C CA . SER B 1 18 ? -2.729 -37.125 -12.586 1 95.56 18 SER B CA 1
ATOM 3137 C C . SER B 1 18 ? -3.877 -37.812 -13.328 1 95.56 18 SER B C 1
ATOM 3139 O O . SER B 1 18 ? -3.65 -38.656 -14.18 1 95.56 18 SER B O 1
ATOM 3141 N N . CYS B 1 19 ? -5.043 -37.438 -13 1 95.5 19 CYS B N 1
ATOM 3142 C CA . CYS B 1 19 ? -6.199 -37.938 -13.719 1 95.5 19 CYS B CA 1
ATOM 3143 C C . CYS B 1 19 ? -6.176 -37.5 -15.18 1 95.5 19 CYS B C 1
ATOM 3145 O O . CYS B 1 19 ? -6.508 -38.281 -16.078 1 95.5 19 CYS B O 1
ATOM 3147 N N . ILE B 1 20 ? -5.762 -36.312 -15.383 1 96.81 20 ILE B N 1
ATOM 3148 C CA . ILE B 1 20 ? -5.68 -35.781 -16.734 1 96.81 20 ILE B CA 1
ATOM 3149 C C . ILE B 1 20 ? -4.645 -36.562 -17.531 1 96.81 20 ILE B C 1
ATOM 3151 O O . ILE B 1 20 ? -4.871 -36.906 -18.703 1 96.81 20 ILE B O 1
ATOM 3155 N N . LEU B 1 21 ? -3.545 -36.844 -16.906 1 98.12 21 LEU B N 1
ATOM 3156 C CA . LEU B 1 21 ? -2.496 -37.625 -17.562 1 98.12 21 LEU B CA 1
ATOM 3157 C C . LEU B 1 21 ? -3.041 -38.938 -18.062 1 98.12 21 LEU B C 1
ATOM 3159 O O . LEU B 1 21 ? -2.891 -39.281 -19.234 1 98.12 21 LEU B O 1
ATOM 3163 N N . VAL B 1 22 ? -3.732 -39.688 -17.234 1 97.69 22 VAL B N 1
ATOM 3164 C CA . VAL B 1 22 ? -4.281 -41 -17.578 1 97.69 22 VAL B CA 1
ATOM 3165 C C . VAL B 1 22 ? -5.371 -40.844 -18.625 1 97.69 22 VAL B C 1
ATOM 3167 O O . VAL B 1 22 ? -5.441 -41.625 -19.578 1 97.69 22 VAL B O 1
ATOM 3170 N N . TRP B 1 23 ? -6.168 -39.844 -18.438 1 97.31 23 TRP B N 1
ATOM 3171 C CA . TRP B 1 23 ? -7.258 -39.594 -19.375 1 97.31 23 TRP B CA 1
ATOM 3172 C C . TRP B 1 23 ? -6.723 -39.281 -20.766 1 97.31 23 TRP B C 1
ATOM 3174 O O . TRP B 1 23 ? -7.25 -39.781 -21.766 1 97.31 23 TRP B O 1
ATOM 3184 N N . LEU B 1 24 ? -5.695 -38.469 -20.891 1 97.75 24 LEU B N 1
ATOM 3185 C CA . LEU B 1 24 ? -5.082 -38.188 -22.172 1 97.75 24 LEU B CA 1
ATOM 3186 C C . LEU B 1 24 ? -4.535 -39.438 -22.844 1 97.75 24 LEU B C 1
ATOM 3188 O O . LEU B 1 24 ? -4.684 -39.625 -24.047 1 97.75 24 LEU B O 1
ATOM 3192 N N . LYS B 1 25 ? -3.949 -40.25 -22.078 1 96.94 25 LYS B N 1
ATOM 3193 C CA . LYS B 1 25 ? -3.449 -41.531 -22.578 1 96.94 25 LYS B CA 1
ATOM 3194 C C . LYS B 1 25 ? -4.586 -42.375 -23.141 1 96.94 25 LYS B C 1
ATOM 3196 O O . LYS B 1 25 ? -4.469 -42.969 -24.219 1 96.94 25 LYS B O 1
ATOM 3201 N N . GLU B 1 26 ? -5.613 -42.375 -22.375 1 95.88 26 GLU B N 1
ATOM 3202 C CA . GLU B 1 26 ? -6.781 -43.156 -22.797 1 95.88 26 GLU B CA 1
ATOM 3203 C C . GLU B 1 26 ? -7.355 -42.594 -24.109 1 95.88 26 GLU B C 1
ATOM 3205 O O . GLU B 1 26 ? -7.926 -43.344 -24.906 1 95.88 26 GLU B O 1
ATOM 3210 N N . GLN B 1 27 ? -7.254 -41.344 -24.281 1 95.81 27 GLN B N 1
ATOM 3211 C CA . GLN B 1 27 ? -7.766 -40.719 -25.5 1 95.81 27 GLN B CA 1
ATOM 3212 C C . GLN B 1 27 ? -6.836 -40.969 -26.688 1 95.81 27 GLN B C 1
ATOM 3214 O O . GLN B 1 27 ? -7.164 -40.625 -27.828 1 95.81 27 GLN B O 1
ATOM 3219 N N . GLY B 1 28 ? -5.641 -41.531 -26.422 1 96.12 28 GLY B N 1
ATOM 3220 C CA . GLY B 1 28 ? -4.773 -41.938 -27.516 1 96.12 28 GLY B CA 1
ATOM 3221 C C . GLY B 1 28 ? -3.578 -41.031 -27.703 1 96.12 28 GLY B C 1
ATOM 3222 O O . GLY B 1 28 ? -2.877 -41.125 -28.719 1 96.12 28 GLY B O 1
ATOM 3223 N N . TYR B 1 29 ? -3.336 -40.156 -26.75 1 97.62 29 TYR B N 1
ATOM 3224 C CA . TYR B 1 29 ? -2.195 -39.25 -26.844 1 97.62 29 TYR B CA 1
ATOM 3225 C C . TYR B 1 29 ? -0.96 -39.844 -26.188 1 97.62 29 TYR B C 1
ATOM 3227 O O . TYR B 1 29 ? -1.075 -40.625 -25.234 1 97.62 29 TYR B O 1
ATOM 3235 N N . ASP B 1 30 ? 0.195 -39.625 -26.75 1 97.88 30 ASP B N 1
ATOM 3236 C CA . ASP B 1 30 ? 1.448 -39.812 -26.031 1 97.88 30 ASP B CA 1
ATOM 3237 C C . ASP B 1 30 ? 1.733 -38.656 -25.078 1 97.88 30 ASP B C 1
ATOM 3239 O O . ASP B 1 30 ? 2.025 -37.562 -25.516 1 97.88 30 ASP B O 1
ATOM 3243 N N . VAL B 1 31 ? 1.75 -38.969 -23.797 1 98.44 31 VAL B N 1
ATOM 3244 C CA . VAL B 1 31 ? 1.794 -37.875 -22.812 1 98.44 31 VAL B CA 1
ATOM 3245 C C . VAL B 1 31 ? 3.227 -37.688 -22.328 1 98.44 31 VAL B C 1
ATOM 3247 O O . VAL B 1 31 ? 3.875 -38.625 -21.891 1 98.44 31 VAL B O 1
ATOM 3250 N N . ILE B 1 32 ? 3.715 -36.531 -22.516 1 98.75 32 ILE B N 1
ATOM 3251 C CA . ILE B 1 32 ? 4.953 -36.062 -21.891 1 98.75 32 ILE B CA 1
ATOM 3252 C C . ILE B 1 32 ? 4.637 -35.156 -20.703 1 98.75 32 ILE B C 1
ATOM 3254 O O . ILE B 1 32 ? 4.004 -34.125 -20.859 1 98.75 32 ILE B O 1
ATOM 3258 N N . ALA B 1 33 ? 5.047 -35.625 -19.484 1 98.69 33 ALA B N 1
ATOM 3259 C CA . ALA B 1 33 ? 4.793 -34.844 -18.281 1 98.69 33 ALA B CA 1
ATOM 3260 C C . ALA B 1 33 ? 5.91 -33.812 -18.047 1 98.69 33 ALA B C 1
ATOM 3262 O O . ALA B 1 33 ? 7.094 -34.156 -18.172 1 98.69 33 ALA B O 1
ATOM 3263 N N . TYR B 1 34 ? 5.535 -32.594 -17.781 1 98.69 34 TYR B N 1
ATOM 3264 C CA . TYR B 1 34 ? 6.469 -31.531 -17.484 1 98.69 34 TYR B CA 1
ATOM 3265 C C . TYR B 1 34 ? 6.176 -30.906 -16.125 1 98.69 34 TYR B C 1
ATOM 3267 O O . TYR B 1 34 ? 5.043 -30.5 -15.852 1 98.69 34 TYR B O 1
ATOM 3275 N N . LEU B 1 35 ? 7.184 -30.953 -15.234 1 98.38 35 LEU B N 1
ATOM 3276 C CA . LEU B 1 35 ? 7.113 -30.281 -13.945 1 98.38 35 LEU B CA 1
ATOM 3277 C C . LEU B 1 35 ? 8.102 -29.125 -13.875 1 98.38 35 LEU B C 1
ATOM 3279 O O . LEU B 1 35 ? 9.289 -29.297 -14.172 1 98.38 35 LEU B O 1
ATOM 3283 N N . ALA B 1 36 ? 7.566 -27.984 -13.539 1 98.19 36 ALA B N 1
ATOM 3284 C CA . ALA B 1 36 ? 8.406 -26.797 -13.375 1 98.19 36 ALA B CA 1
ATOM 3285 C C . ALA B 1 36 ? 8.781 -26.594 -11.914 1 98.19 36 ALA B C 1
ATOM 3287 O O . ALA B 1 36 ? 7.914 -26.531 -11.039 1 98.19 36 ALA B O 1
ATOM 3288 N N . ASN B 1 37 ? 10.102 -26.594 -11.688 1 98.06 37 ASN B N 1
ATOM 3289 C CA . ASN B 1 37 ? 10.586 -26.141 -10.391 1 98.06 37 ASN B CA 1
ATOM 3290 C C . ASN B 1 37 ? 10.734 -24.625 -10.344 1 98.06 37 ASN B C 1
ATOM 3292 O O . ASN B 1 37 ? 11.688 -24.078 -10.891 1 98.06 37 ASN B O 1
ATOM 3296 N N . ILE B 1 38 ? 9.812 -24 -9.672 1 97.56 38 ILE B N 1
ATOM 3297 C CA . ILE B 1 38 ? 9.836 -22.547 -9.539 1 97.56 38 ILE B CA 1
ATOM 3298 C C . ILE B 1 38 ? 9.977 -22.172 -8.07 1 97.56 38 ILE B C 1
ATOM 3300 O O . ILE B 1 38 ? 9.43 -21.156 -7.629 1 97.56 38 ILE B O 1
ATOM 3304 N N . GLY B 1 39 ? 10.578 -23.047 -7.332 1 96.12 39 GLY B N 1
ATOM 3305 C CA . GLY B 1 39 ? 10.961 -22.766 -5.957 1 96.12 39 GLY B CA 1
ATOM 3306 C C . GLY B 1 39 ? 9.977 -23.297 -4.938 1 96.12 39 GLY B C 1
ATOM 3307 O O . GLY B 1 39 ? 10.117 -23.047 -3.738 1 96.12 39 GLY B O 1
ATOM 3308 N N . GLN B 1 40 ? 8.969 -24.016 -5.355 1 95.25 40 GLN B N 1
ATOM 3309 C CA . GLN B 1 40 ? 8.008 -24.594 -4.426 1 95.25 40 GLN B CA 1
ATOM 3310 C C . GLN B 1 40 ? 8.602 -25.812 -3.713 1 95.25 40 GLN B C 1
ATOM 3312 O O . GLN B 1 40 ? 9.539 -26.438 -4.223 1 95.25 40 GLN B O 1
ATOM 3317 N N . LYS B 1 41 ? 8.055 -26.062 -2.568 1 91.06 41 LYS B N 1
ATOM 3318 C CA . LYS B 1 41 ? 8.422 -27.297 -1.866 1 91.06 41 LYS B CA 1
ATOM 3319 C C . LYS B 1 41 ? 7.648 -28.5 -2.416 1 91.06 41 LYS B C 1
ATOM 3321 O O . LYS B 1 41 ? 6.441 -28.609 -2.209 1 91.06 41 LYS B O 1
ATOM 3326 N N . GLU B 1 42 ? 8.336 -29.328 -3.072 1 91.31 42 GLU B N 1
ATOM 3327 C CA . GLU B 1 42 ? 7.746 -30.484 -3.738 1 91.31 42 GLU B CA 1
ATOM 3328 C C . GLU B 1 42 ? 8.758 -31.625 -3.869 1 91.31 42 GLU B C 1
ATOM 3330 O O . GLU B 1 42 ? 9.945 -31.391 -4.066 1 91.31 42 GLU B O 1
ATOM 3335 N N . ASP B 1 43 ? 8.297 -32.844 -3.693 1 93.69 43 ASP B N 1
ATOM 3336 C CA . ASP B 1 43 ? 9.109 -34.031 -3.998 1 93.69 43 ASP B CA 1
ATOM 3337 C C . ASP B 1 43 ? 9.039 -34.375 -5.484 1 93.69 43 ASP B C 1
ATOM 3339 O O . ASP B 1 43 ? 8.266 -35.25 -5.891 1 93.69 43 ASP B O 1
ATOM 3343 N N . PHE B 1 44 ? 9.914 -33.781 -6.23 1 96.31 44 PHE B N 1
ATOM 3344 C CA . PHE B 1 44 ? 9.883 -33.875 -7.684 1 96.31 44 PHE B CA 1
ATOM 3345 C C . PHE B 1 44 ? 10.172 -35.312 -8.125 1 96.31 44 PHE B C 1
ATOM 3347 O O . PHE B 1 44 ? 9.641 -35.781 -9.141 1 96.31 44 PHE B O 1
ATOM 3354 N N . GLU B 1 45 ? 10.992 -36 -7.395 1 96.31 45 GLU B N 1
ATOM 3355 C CA . GLU B 1 45 ? 11.297 -37.375 -7.766 1 96.31 45 GLU B CA 1
ATOM 3356 C C . GLU B 1 45 ? 10.094 -38.312 -7.57 1 96.31 45 GLU B C 1
ATOM 3358 O O . GLU B 1 45 ? 9.836 -39.188 -8.391 1 96.31 45 GLU B O 1
ATOM 3363 N N . GLU B 1 46 ? 9.406 -38.094 -6.512 1 94.94 46 GLU B N 1
ATOM 3364 C CA . GLU B 1 46 ? 8.172 -38.875 -6.309 1 94.94 46 GLU B CA 1
ATOM 3365 C C . GLU B 1 46 ? 7.152 -38.562 -7.402 1 94.94 46 GLU B C 1
ATOM 3367 O O . GLU B 1 46 ? 6.441 -39.469 -7.859 1 94.94 46 GLU B O 1
ATOM 3372 N N . ALA B 1 47 ? 7.086 -37.312 -7.754 1 95.12 47 ALA B N 1
ATOM 3373 C CA . ALA B 1 47 ? 6.16 -36.938 -8.812 1 95.12 47 ALA B CA 1
ATOM 3374 C C . ALA B 1 47 ? 6.555 -37.531 -10.148 1 95.12 47 ALA B C 1
ATOM 3376 O O . ALA B 1 47 ? 5.691 -37.938 -10.938 1 95.12 47 ALA B O 1
ATOM 3377 N N . ARG B 1 48 ? 7.852 -37.562 -10.414 1 97.19 48 ARG B N 1
ATOM 3378 C CA . ARG B 1 48 ? 8.359 -38.188 -11.633 1 97.19 48 ARG B CA 1
ATOM 3379 C C . ARG B 1 48 ? 7.953 -39.656 -11.68 1 97.19 48 ARG B C 1
ATOM 3381 O O . ARG B 1 48 ? 7.418 -40.125 -12.688 1 97.19 48 ARG B O 1
ATOM 3388 N N . LYS B 1 49 ? 8.195 -40.406 -10.609 1 96.56 49 LYS B N 1
ATOM 3389 C CA . LYS B 1 49 ? 7.859 -41.812 -10.547 1 96.56 49 LYS B CA 1
ATOM 3390 C C . LYS B 1 49 ? 6.363 -42.031 -10.758 1 96.56 49 LYS B C 1
ATOM 3392 O O . LYS B 1 49 ? 5.965 -42.969 -11.461 1 96.56 49 LYS B O 1
ATOM 3397 N N . LYS B 1 50 ? 5.637 -41.188 -10.117 1 95.94 50 LYS B N 1
ATOM 3398 C CA . LYS B 1 50 ? 4.188 -41.281 -10.242 1 95.94 50 LYS B CA 1
ATOM 3399 C C . LYS B 1 50 ? 3.75 -41.062 -11.695 1 95.94 50 LYS B C 1
ATOM 3401 O O . LYS B 1 50 ? 2.943 -41.844 -12.211 1 95.94 50 LYS B O 1
ATOM 3406 N N . ALA B 1 51 ? 4.305 -40.062 -12.352 1 97.56 51 ALA B N 1
ATOM 3407 C CA . ALA B 1 51 ? 3.949 -39.781 -13.734 1 97.56 51 ALA B CA 1
ATOM 3408 C C . ALA B 1 51 ? 4.309 -40.938 -14.656 1 97.56 51 ALA B C 1
ATOM 3410 O O . ALA B 1 51 ? 3.527 -41.312 -15.531 1 97.56 51 ALA B O 1
ATOM 3411 N N . LEU B 1 52 ? 5.469 -41.5 -14.453 1 97.69 52 LEU B N 1
ATOM 3412 C CA . LEU B 1 52 ? 5.91 -42.625 -15.258 1 97.69 52 LEU B CA 1
ATOM 3413 C C . LEU B 1 52 ? 5.023 -43.844 -15.023 1 97.69 52 LEU B C 1
ATOM 3415 O O . LEU B 1 52 ? 4.633 -44.531 -15.977 1 97.69 52 LEU B O 1
ATOM 3419 N N . LYS B 1 53 ? 4.691 -44.062 -13.82 1 96.56 53 LYS B N 1
ATOM 3420 C CA . LYS B 1 53 ? 3.824 -45.188 -13.461 1 96.56 53 LYS B CA 1
ATOM 3421 C C . LYS B 1 53 ? 2.447 -45.031 -14.102 1 96.56 53 LYS B C 1
ATOM 3423 O O . LYS B 1 53 ? 1.824 -46.031 -14.484 1 96.56 53 LYS B O 1
ATOM 3428 N N . LEU B 1 54 ? 2.053 -43.844 -14.258 1 97.25 54 LEU B N 1
ATOM 3429 C CA . LEU B 1 54 ? 0.721 -43.562 -14.781 1 97.25 54 LEU B CA 1
ATOM 3430 C C . LEU B 1 54 ? 0.722 -43.594 -16.312 1 97.25 54 LEU B C 1
ATOM 3432 O O . LEU B 1 54 ? -0.334 -43.5 -16.938 1 97.25 54 LEU B O 1
ATOM 3436 N N . GLY B 1 55 ? 1.939 -43.688 -16.922 1 96.75 55 GLY B N 1
ATOM 3437 C CA . GLY B 1 55 ? 1.98 -43.969 -18.359 1 96.75 55 GLY B CA 1
ATOM 3438 C C . GLY B 1 55 ? 2.592 -42.812 -19.156 1 96.75 55 GLY B C 1
ATOM 3439 O O . GLY B 1 55 ? 2.566 -42.844 -20.391 1 96.75 55 GLY B O 1
ATOM 3440 N N . ALA B 1 56 ? 3.168 -41.812 -18.469 1 98.19 56 ALA B N 1
ATOM 3441 C CA . ALA B 1 56 ? 3.869 -40.781 -19.203 1 98.19 56 ALA B CA 1
ATOM 3442 C C . ALA B 1 56 ? 5.016 -41.344 -20.031 1 98.19 56 ALA B C 1
ATOM 3444 O O . ALA B 1 56 ? 5.777 -42.188 -19.547 1 98.19 56 ALA B O 1
ATOM 3445 N N . LYS B 1 57 ? 5.02 -40.938 -21.25 1 97.81 57 LYS B N 1
ATOM 3446 C CA . LYS B 1 57 ? 6.09 -41.375 -22.141 1 97.81 57 LYS B CA 1
ATOM 3447 C C . LYS B 1 57 ? 7.441 -40.844 -21.688 1 97.81 57 LYS B C 1
ATOM 3449 O O . LYS B 1 57 ? 8.453 -41.562 -21.781 1 97.81 57 LYS B O 1
ATOM 3454 N N . LYS B 1 58 ? 7.492 -39.625 -21.312 1 98.19 58 LYS B N 1
ATOM 3455 C CA . LYS B 1 58 ? 8.656 -38.938 -20.781 1 98.19 58 LYS B CA 1
ATOM 3456 C C . LYS B 1 58 ? 8.25 -37.969 -19.672 1 98.19 58 LYS B C 1
ATOM 3458 O O . LYS B 1 58 ? 7.098 -37.531 -19.625 1 98.19 58 LYS B O 1
ATOM 3463 N N . VAL B 1 59 ? 9.203 -37.75 -18.781 1 98.56 59 VAL B N 1
ATOM 3464 C CA . VAL B 1 59 ? 8.977 -36.75 -17.734 1 98.56 59 VAL B CA 1
ATOM 3465 C C . VAL B 1 59 ? 10.125 -35.75 -17.719 1 98.56 59 VAL B C 1
ATOM 3467 O O . VAL B 1 59 ? 11.297 -36.125 -17.672 1 98.56 59 VAL B O 1
ATOM 3470 N N . PHE B 1 60 ? 9.812 -34.469 -17.844 1 98.69 60 PHE B N 1
ATOM 3471 C CA . PHE B 1 60 ? 10.766 -33.375 -17.719 1 98.69 60 PHE B CA 1
ATOM 3472 C C . PHE B 1 60 ? 10.562 -32.625 -16.406 1 98.69 60 PHE B C 1
ATOM 3474 O O . PHE B 1 60 ? 9.453 -32.188 -16.109 1 98.69 60 PHE B O 1
ATOM 3481 N N . ILE B 1 61 ? 11.555 -32.594 -15.586 1 98.38 61 ILE B N 1
ATOM 3482 C CA . ILE B 1 61 ? 11.594 -31.719 -14.43 1 98.38 61 ILE B CA 1
ATOM 3483 C C . ILE B 1 61 ? 12.594 -30.594 -14.68 1 98.38 61 ILE B C 1
ATOM 3485 O O . ILE B 1 61 ? 13.797 -30.812 -14.75 1 98.38 61 ILE B O 1
ATOM 3489 N N . GLU B 1 62 ? 12.117 -29.391 -14.852 1 98.31 62 GLU B N 1
ATOM 3490 C CA . GLU B 1 62 ? 12.953 -28.266 -15.227 1 98.31 62 GLU B CA 1
ATOM 3491 C C . GLU B 1 62 ? 13.047 -27.25 -14.094 1 98.31 62 GLU B C 1
ATOM 3493 O O . GLU B 1 62 ? 12.031 -26.719 -13.641 1 98.31 62 GLU B O 1
ATOM 3498 N N . ASP B 1 63 ? 14.273 -27.047 -13.617 1 98.25 63 ASP B N 1
ATOM 3499 C CA . ASP B 1 63 ? 14.477 -25.984 -12.633 1 98.25 63 ASP B CA 1
ATOM 3500 C C . ASP B 1 63 ? 14.57 -24.609 -13.32 1 98.25 63 ASP B C 1
ATOM 3502 O O . ASP B 1 63 ? 15.602 -24.281 -13.898 1 98.25 63 ASP B O 1
ATOM 3506 N N . ILE B 1 64 ? 13.516 -23.844 -13.211 1 98.38 64 ILE B N 1
ATOM 3507 C CA . ILE B 1 64 ? 13.477 -22.547 -13.867 1 98.38 64 ILE B CA 1
ATOM 3508 C C . ILE B 1 64 ? 13.32 -21.438 -12.82 1 98.38 64 ILE B C 1
ATOM 3510 O O . ILE B 1 64 ? 12.734 -20.391 -13.094 1 98.38 64 ILE B O 1
ATOM 3514 N N . SER B 1 65 ? 13.797 -21.703 -11.609 1 98.25 65 SER B N 1
ATOM 3515 C CA . SER B 1 65 ? 13.656 -20.766 -10.508 1 98.25 65 SER B CA 1
ATOM 3516 C C . SER B 1 65 ? 14.453 -19.484 -10.766 1 98.25 65 SER B C 1
ATOM 3518 O O . SER B 1 65 ? 13.984 -18.391 -10.477 1 98.25 65 SER B O 1
ATOM 3520 N N . LYS B 1 66 ? 15.633 -19.641 -11.305 1 98.19 66 LYS B N 1
ATOM 3521 C CA . LYS B 1 66 ? 16.469 -18.469 -11.609 1 98.19 66 LYS B CA 1
ATOM 3522 C C . LYS B 1 66 ? 15.805 -17.594 -12.656 1 98.19 66 LYS B C 1
ATOM 3524 O O . LYS B 1 66 ? 15.758 -16.359 -12.5 1 98.19 66 LYS B O 1
ATOM 3529 N N . GLU B 1 67 ? 15.289 -18.219 -13.711 1 98.19 67 GLU B N 1
ATOM 3530 C CA . GLU B 1 67 ? 14.578 -17.484 -14.758 1 98.19 67 GLU B CA 1
ATOM 3531 C C . GLU B 1 67 ? 13.352 -16.781 -14.195 1 98.19 67 GLU B C 1
ATOM 3533 O O . GLU B 1 67 ? 13.062 -15.633 -14.562 1 98.19 67 GLU B O 1
ATOM 3538 N N . PHE B 1 68 ? 12.695 -17.453 -13.328 1 98.75 68 PHE B N 1
ATOM 3539 C CA . PHE B 1 68 ? 11.492 -16.906 -12.719 1 98.75 68 PHE B CA 1
ATOM 3540 C C . PHE B 1 68 ? 11.812 -15.609 -11.969 1 98.75 68 PHE B C 1
ATOM 3542 O O . PHE B 1 68 ? 11.102 -14.609 -12.117 1 98.75 68 PHE B O 1
ATOM 3549 N N . VAL B 1 69 ? 12.906 -15.594 -11.203 1 98.75 69 VAL B N 1
ATOM 3550 C CA . VAL B 1 69 ? 13.281 -14.422 -10.422 1 98.75 69 VAL B CA 1
ATOM 3551 C C . VAL B 1 69 ? 13.742 -13.305 -11.359 1 98.75 69 VAL B C 1
ATOM 3553 O O . VAL B 1 69 ? 13.195 -12.203 -11.336 1 98.75 69 VAL B O 1
ATOM 3556 N N . GLU B 1 70 ? 14.578 -13.594 -12.289 1 98.56 70 GLU B N 1
ATOM 3557 C CA . GLU B 1 70 ? 15.289 -12.578 -13.062 1 98.56 70 GLU B CA 1
ATOM 3558 C C . GLU B 1 70 ? 14.398 -12.008 -14.172 1 98.56 70 GLU B C 1
ATOM 3560 O O . GLU B 1 70 ? 14.516 -10.836 -14.516 1 98.56 70 GLU B O 1
ATOM 3565 N N . GLU B 1 71 ? 13.531 -12.859 -14.656 1 98.44 71 GLU B N 1
ATOM 3566 C CA . GLU B 1 71 ? 12.844 -12.43 -15.867 1 98.44 71 GLU B CA 1
ATOM 3567 C C . GLU B 1 71 ? 11.383 -12.102 -15.594 1 98.44 71 GLU B C 1
ATOM 3569 O O . GLU B 1 71 ? 10.719 -11.445 -16.406 1 98.44 71 GLU B O 1
ATOM 3574 N N . PHE B 1 72 ? 10.867 -12.523 -14.477 1 98.75 72 PHE B N 1
ATOM 3575 C CA . PHE B 1 72 ? 9.445 -12.297 -14.227 1 98.75 72 PHE B CA 1
ATOM 3576 C C . PHE B 1 72 ? 9.242 -11.523 -12.938 1 98.75 72 PHE B C 1
ATOM 3578 O O . PHE B 1 72 ? 8.523 -10.523 -12.914 1 98.75 72 PHE B O 1
ATOM 3585 N N . ILE B 1 73 ? 9.945 -11.875 -11.852 1 98.75 73 ILE B N 1
ATOM 3586 C CA . ILE B 1 73 ? 9.766 -11.211 -10.562 1 98.75 73 ILE B CA 1
ATOM 3587 C C . ILE B 1 73 ? 10.414 -9.828 -10.602 1 98.75 73 ILE B C 1
ATOM 3589 O O . ILE B 1 73 ? 9.828 -8.844 -10.141 1 98.75 73 ILE B O 1
ATOM 3593 N N . TRP B 1 74 ? 11.633 -9.68 -11.18 1 98.75 74 TRP B N 1
ATOM 3594 C CA . TRP B 1 74 ? 12.344 -8.398 -11.18 1 98.75 74 TRP B CA 1
ATOM 3595 C C . TRP B 1 74 ? 11.547 -7.34 -11.93 1 98.75 74 TRP B C 1
ATOM 3597 O O . TRP B 1 74 ? 11.344 -6.23 -11.43 1 98.75 74 TRP B O 1
ATOM 3607 N N . PRO B 1 75 ? 10.984 -7.656 -13.094 1 98.62 75 PRO B N 1
ATOM 3608 C CA . PRO B 1 75 ? 10.148 -6.645 -13.75 1 98.62 75 PRO B CA 1
ATOM 3609 C C . PRO B 1 75 ? 8.961 -6.211 -12.883 1 98.62 75 PRO B C 1
ATOM 3611 O O . PRO B 1 75 ? 8.555 -5.047 -12.922 1 98.62 75 PRO B O 1
ATOM 3614 N N . ALA B 1 76 ? 8.414 -7.152 -12.172 1 98.69 76 ALA B N 1
ATOM 3615 C CA . ALA B 1 76 ? 7.301 -6.816 -11.289 1 98.69 76 ALA B CA 1
ATOM 3616 C C . ALA B 1 76 ? 7.754 -5.883 -10.172 1 98.69 76 ALA B C 1
ATOM 3618 O O . ALA B 1 76 ? 7.043 -4.941 -9.812 1 98.69 76 ALA B O 1
ATOM 3619 N N . ILE B 1 77 ? 8.945 -6.105 -9.609 1 98.69 77 ILE B N 1
ATOM 3620 C CA . ILE B 1 77 ? 9.508 -5.254 -8.562 1 98.69 77 ILE B CA 1
ATOM 3621 C C . ILE B 1 77 ? 9.773 -3.861 -9.125 1 98.69 77 ILE B C 1
ATOM 3623 O O . ILE B 1 77 ? 9.391 -2.855 -8.523 1 98.69 77 ILE B O 1
ATOM 3627 N N . GLN B 1 78 ? 10.359 -3.807 -10.336 1 98.69 78 GLN B N 1
ATOM 3628 C CA . GLN B 1 78 ? 10.672 -2.541 -10.992 1 98.69 78 GLN B CA 1
ATOM 3629 C C . GLN B 1 78 ? 9.406 -1.726 -11.242 1 98.69 78 GLN B C 1
ATOM 3631 O O . GLN B 1 78 ? 9.445 -0.494 -11.25 1 98.69 78 GLN B O 1
ATOM 3636 N N . SER B 1 79 ? 8.328 -2.418 -11.391 1 98.12 79 SER B N 1
ATOM 3637 C CA . SER B 1 79 ? 7.074 -1.765 -11.75 1 98.12 79 SER B CA 1
ATOM 3638 C C . SER B 1 79 ? 6.285 -1.365 -10.508 1 98.12 79 SER B C 1
ATOM 3640 O O . SER B 1 79 ? 5.328 -0.593 -10.594 1 98.12 79 SER B O 1
ATOM 3642 N N . SER B 1 80 ? 6.676 -1.884 -9.344 1 97.19 80 SER B N 1
ATOM 3643 C CA . SER B 1 80 ? 5.844 -1.77 -8.148 1 97.19 80 SER B CA 1
ATOM 3644 C C . SER B 1 80 ? 4.422 -2.248 -8.422 1 97.19 80 SER B C 1
ATOM 3646 O O . SER B 1 80 ? 3.455 -1.602 -8.008 1 97.19 80 SER B O 1
ATOM 3648 N N . ALA B 1 81 ? 4.32 -3.312 -9.109 1 95.38 81 ALA B N 1
ATOM 3649 C CA . ALA B 1 81 ? 3.039 -3.826 -9.586 1 95.38 81 ALA B CA 1
ATOM 3650 C C . ALA B 1 81 ? 2.207 -4.383 -8.43 1 95.38 81 ALA B C 1
ATOM 3652 O O . ALA B 1 81 ? 2.666 -5.258 -7.695 1 95.38 81 ALA B O 1
ATOM 3653 N N . LEU B 1 82 ? 1.037 -3.887 -8.234 1 95.88 82 LEU B N 1
ATOM 3654 C CA . LEU B 1 82 ? 0.025 -4.363 -7.297 1 95.88 82 LEU B CA 1
ATOM 3655 C C . LEU B 1 82 ? -1.337 -4.469 -7.973 1 95.88 82 LEU B C 1
ATOM 3657 O O . LEU B 1 82 ? -1.825 -3.492 -8.547 1 95.88 82 LEU B O 1
ATOM 3661 N N . TYR B 1 83 ? -1.812 -5.668 -7.98 1 96.38 83 TYR B N 1
ATOM 3662 C CA . TYR B 1 83 ? -3.174 -5.812 -8.484 1 96.38 83 TYR B CA 1
ATOM 3663 C C . TYR B 1 83 ? -4.191 -5.453 -7.406 1 96.38 83 TYR B C 1
ATOM 3665 O O . TYR B 1 83 ? -4.121 -5.961 -6.285 1 96.38 83 TYR B O 1
ATOM 3673 N N . GLU B 1 84 ? -5.082 -4.496 -7.73 1 94.81 84 GLU B N 1
ATOM 3674 C CA . GLU B 1 84 ? -6.141 -3.98 -6.871 1 94.81 84 GLU B CA 1
ATOM 3675 C C . GLU B 1 84 ? -5.594 -3.561 -5.508 1 94.81 84 GLU B C 1
ATOM 3677 O O . GLU B 1 84 ? -6.156 -3.912 -4.473 1 94.81 84 GLU B O 1
ATOM 3682 N N . ASP B 1 85 ? -4.398 -2.982 -5.516 1 94.56 85 ASP B N 1
ATOM 3683 C CA . ASP B 1 85 ? -3.781 -2.213 -4.438 1 94.56 85 ASP B CA 1
ATOM 3684 C C . ASP B 1 85 ? -3.188 -3.135 -3.377 1 94.56 85 ASP B C 1
ATOM 3686 O O . ASP B 1 85 ? -2.631 -2.666 -2.381 1 94.56 85 ASP B O 1
ATOM 3690 N N . ARG B 1 86 ? -3.229 -4.5 -3.57 1 96.44 86 ARG B N 1
ATOM 3691 C CA . ARG B 1 86 ? -2.75 -5.344 -2.48 1 96.44 86 ARG B CA 1
ATOM 3692 C C . ARG B 1 86 ? -1.974 -6.543 -3.018 1 96.44 86 ARG B C 1
ATOM 3694 O O . ARG B 1 86 ? -0.949 -6.93 -2.453 1 96.44 86 ARG B O 1
ATOM 3701 N N . TYR B 1 87 ? -2.418 -7.117 -4.074 1 97.5 87 TYR B N 1
ATOM 3702 C CA . TYR B 1 87 ? -1.915 -8.414 -4.52 1 97.5 87 TYR B CA 1
ATOM 3703 C C . TYR B 1 87 ? -0.656 -8.25 -5.363 1 97.5 87 TYR B C 1
ATOM 3705 O O . TYR B 1 87 ? -0.678 -7.578 -6.398 1 97.5 87 TYR B O 1
ATOM 3713 N N . LEU B 1 88 ? 0.451 -8.969 -5.016 1 98.38 88 LEU B N 1
ATOM 3714 C CA . LEU B 1 88 ? 1.759 -8.812 -5.641 1 98.38 88 LEU B CA 1
ATOM 3715 C C . LEU B 1 88 ? 1.937 -9.805 -6.785 1 98.38 88 LEU B C 1
ATOM 3717 O O . LEU B 1 88 ? 3.062 -10.07 -7.211 1 98.38 88 LEU B O 1
ATOM 3721 N N . LEU B 1 89 ? 0.91 -10.445 -7.25 1 98.31 89 LEU B N 1
ATOM 3722 C CA . LEU B 1 89 ? 0.812 -11.133 -8.531 1 98.31 89 LEU B CA 1
ATOM 3723 C C . LEU B 1 89 ? 1.658 -12.398 -8.531 1 98.31 89 LEU B C 1
ATOM 3725 O O . LEU B 1 89 ? 2.184 -12.797 -9.578 1 98.31 89 LEU B O 1
ATOM 3729 N N . GLY B 1 90 ? 1.837 -13.055 -7.414 1 98 90 GLY B N 1
ATOM 3730 C CA . GLY B 1 90 ? 2.713 -14.211 -7.316 1 98 90 GLY B CA 1
ATOM 3731 C C . GLY B 1 90 ? 2.34 -15.32 -8.281 1 98 90 GLY B C 1
ATOM 3732 O O . GLY B 1 90 ? 3.195 -15.828 -9.008 1 98 90 GLY B O 1
ATOM 3733 N N . THR B 1 91 ? 1.076 -15.641 -8.383 1 97.12 91 THR B N 1
ATOM 3734 C CA . THR B 1 91 ? 0.603 -16.703 -9.258 1 97.12 91 THR B CA 1
ATOM 3735 C C . THR B 1 91 ? 0.633 -16.266 -10.719 1 97.12 91 THR B C 1
ATOM 3737 O O . THR B 1 91 ? 1.053 -17.031 -11.594 1 97.12 91 THR B O 1
ATOM 3740 N N . SER B 1 92 ? 0.266 -15.062 -10.945 1 97.56 92 SER B N 1
ATOM 3741 C CA . SER B 1 92 ? 0.167 -14.531 -12.297 1 97.56 92 SER B CA 1
ATOM 3742 C C . SER B 1 92 ? 1.537 -14.453 -12.961 1 97.56 92 SER B C 1
ATOM 3744 O O . SER B 1 92 ? 1.65 -14.609 -14.18 1 97.56 92 SER B O 1
ATOM 3746 N N . LEU B 1 93 ? 2.537 -14.219 -12.188 1 98.5 93 LEU B N 1
ATOM 3747 C CA . LEU B 1 93 ? 3.893 -14.102 -12.711 1 98.5 93 LEU B CA 1
ATOM 3748 C C . LEU B 1 93 ? 4.465 -15.477 -13.047 1 98.5 93 LEU B C 1
ATOM 3750 O O . LEU B 1 93 ? 5.285 -15.609 -13.953 1 98.5 93 LEU B O 1
ATOM 3754 N N . ALA B 1 94 ? 4.02 -16.469 -12.352 1 98.31 94 ALA B N 1
ATOM 3755 C CA . ALA B 1 94 ? 4.602 -17.797 -12.484 1 98.31 94 ALA B CA 1
ATOM 3756 C C . ALA B 1 94 ? 4.113 -18.484 -13.758 1 98.31 94 ALA B C 1
ATOM 3758 O O . ALA B 1 94 ? 4.859 -19.234 -14.391 1 98.31 94 ALA B O 1
ATOM 3759 N N . ARG B 1 95 ? 2.883 -18.234 -14.164 1 98.31 95 ARG B N 1
ATOM 3760 C CA . ARG B 1 95 ? 2.238 -19.031 -15.203 1 98.31 95 ARG B CA 1
ATOM 3761 C C . ARG B 1 95 ? 2.916 -18.828 -16.547 1 98.31 95 ARG B C 1
ATOM 3763 O O . ARG B 1 95 ? 3.227 -19.797 -17.25 1 98.31 95 ARG B O 1
ATOM 3770 N N . PRO B 1 96 ? 3.215 -17.578 -16.922 1 98.38 96 PRO B N 1
ATOM 3771 C CA . PRO B 1 96 ? 3.918 -17.438 -18.203 1 98.38 96 PRO B CA 1
ATOM 3772 C C . PRO B 1 96 ? 5.316 -18.047 -18.172 1 98.38 96 PRO B C 1
ATOM 3774 O O . PRO B 1 96 ? 5.809 -18.516 -19.203 1 98.38 96 PRO B O 1
ATOM 3777 N N . CYS B 1 97 ? 5.973 -18.047 -17.047 1 98.5 97 CYS B N 1
ATOM 3778 C CA . CYS B 1 97 ? 7.277 -18.688 -16.906 1 98.5 97 CYS B CA 1
ATOM 3779 C C . CYS B 1 97 ? 7.18 -20.188 -17.141 1 98.5 97 CYS B C 1
ATOM 3781 O O . CYS B 1 97 ? 7.973 -20.766 -17.906 1 98.5 97 CYS B O 1
ATOM 3783 N N . ILE B 1 98 ? 6.184 -20.812 -16.578 1 98.44 98 ILE B N 1
ATOM 3784 C CA . ILE B 1 98 ? 5.953 -22.25 -16.719 1 98.44 98 ILE B CA 1
ATOM 3785 C C . ILE B 1 98 ? 5.562 -22.578 -18.156 1 98.44 98 ILE B C 1
ATOM 3787 O O . ILE B 1 98 ? 6.102 -23.516 -18.75 1 98.44 98 ILE B O 1
ATOM 3791 N N . ALA B 1 99 ? 4.695 -21.812 -18.672 1 98.44 99 ALA B N 1
ATOM 3792 C CA . ALA B 1 99 ? 4.18 -22.062 -20.031 1 98.44 99 ALA B CA 1
ATOM 3793 C C . ALA B 1 99 ? 5.285 -21.906 -21.062 1 98.44 99 ALA B C 1
ATOM 3795 O O . ALA B 1 99 ? 5.32 -22.656 -22.047 1 98.44 99 ALA B O 1
ATOM 3796 N N . ARG B 1 100 ? 6.148 -20.938 -20.875 1 98.44 100 ARG B N 1
ATOM 3797 C CA . ARG B 1 100 ? 7.238 -20.719 -21.828 1 98.44 100 ARG B CA 1
ATOM 3798 C C . ARG B 1 100 ? 8.125 -21.953 -21.922 1 98.44 100 ARG B C 1
ATOM 3800 O O . ARG B 1 100 ? 8.461 -22.406 -23.031 1 98.44 100 ARG B O 1
ATOM 3807 N N . LYS B 1 101 ? 8.484 -22.5 -20.766 1 98.69 101 LYS B N 1
ATOM 3808 C CA . LYS B 1 101 ? 9.32 -23.703 -20.766 1 98.69 101 LYS B CA 1
ATOM 3809 C C . LYS B 1 101 ? 8.555 -24.906 -21.328 1 98.69 101 LYS B C 1
ATOM 3811 O O . LYS B 1 101 ? 9.141 -25.766 -22 1 98.69 101 LYS B O 1
ATOM 3816 N N . GLN B 1 102 ? 7.238 -24.938 -21.109 1 98.75 102 GLN B N 1
ATOM 3817 C CA . GLN B 1 102 ? 6.391 -25.984 -21.672 1 98.75 102 GLN B CA 1
ATOM 3818 C C . GLN B 1 102 ? 6.438 -25.969 -23.203 1 98.75 102 GLN B C 1
ATOM 3820 O O . GLN B 1 102 ? 6.578 -27.016 -23.828 1 98.75 102 GLN B O 1
ATOM 3825 N N . VAL B 1 103 ? 6.355 -24.812 -23.75 1 98.5 103 VAL B N 1
ATOM 3826 C CA . VAL B 1 103 ? 6.387 -24.641 -25.188 1 98.5 103 VAL B CA 1
ATOM 3827 C C . VAL B 1 103 ? 7.754 -25.047 -25.734 1 98.5 103 VAL B C 1
ATOM 3829 O O . VAL B 1 103 ? 7.848 -25.688 -26.781 1 98.5 103 VAL B O 1
ATOM 3832 N N . GLU B 1 104 ? 8.766 -24.672 -25.031 1 98.5 104 GLU B N 1
ATOM 3833 C CA . GLU B 1 104 ? 10.117 -25.062 -25.438 1 98.5 104 GLU B CA 1
ATOM 3834 C C . GLU B 1 104 ? 10.266 -26.578 -25.5 1 98.5 104 GLU B C 1
ATOM 3836 O O . GLU B 1 104 ? 10.852 -27.109 -26.438 1 98.5 104 GLU B O 1
ATOM 3841 N N . ILE B 1 105 ? 9.75 -27.25 -24.516 1 98.62 105 ILE B N 1
ATOM 3842 C CA . ILE B 1 105 ? 9.805 -28.703 -24.469 1 98.62 105 ILE B CA 1
ATOM 3843 C C . ILE B 1 105 ? 9 -29.297 -25.641 1 98.62 105 ILE B C 1
ATOM 3845 O O . ILE B 1 105 ? 9.438 -30.25 -26.281 1 98.62 105 ILE B O 1
ATOM 3849 N N . ALA B 1 106 ? 7.824 -28.734 -25.875 1 98.5 106 ALA B N 1
ATOM 3850 C CA . ALA B 1 106 ? 6.984 -29.203 -26.969 1 98.5 106 ALA B CA 1
ATOM 3851 C C . ALA B 1 106 ? 7.719 -29.094 -28.312 1 98.5 106 ALA B C 1
ATOM 3853 O O . ALA B 1 106 ? 7.68 -30.016 -29.125 1 98.5 106 ALA B O 1
ATOM 3854 N N . GLN B 1 107 ? 8.375 -28.016 -28.484 1 97.81 107 GLN B N 1
ATOM 3855 C CA . GLN B 1 107 ? 9.125 -27.812 -29.719 1 97.81 107 GLN B CA 1
ATOM 3856 C C . GLN B 1 107 ? 10.289 -28.781 -29.828 1 97.81 107 GLN B C 1
ATOM 3858 O O . GLN B 1 107 ? 10.516 -29.375 -30.875 1 97.81 107 GLN B O 1
ATOM 3863 N N . ARG B 1 108 ? 10.984 -28.969 -28.766 1 97.94 108 ARG B N 1
ATOM 3864 C CA . ARG B 1 108 ? 12.133 -29.875 -28.734 1 97.94 108 ARG B CA 1
ATOM 3865 C C . ARG B 1 108 ? 11.703 -31.312 -29.016 1 97.94 108 ARG B C 1
ATOM 3867 O O . ARG B 1 108 ? 12.406 -32.062 -29.719 1 97.94 108 ARG B O 1
ATOM 3874 N N . GLU B 1 109 ? 10.484 -31.703 -28.547 1 97.88 109 GLU B N 1
ATOM 3875 C CA . GLU B 1 109 ? 10.008 -33.094 -28.625 1 97.88 109 GLU B CA 1
ATOM 3876 C C . GLU B 1 109 ? 9.125 -33.281 -29.859 1 97.88 109 GLU B C 1
ATOM 3878 O O . GLU B 1 109 ? 8.695 -34.406 -30.141 1 97.88 109 GLU B O 1
ATOM 3883 N N . GLY B 1 110 ? 8.859 -32.188 -30.531 1 96.81 110 GLY B N 1
ATOM 3884 C CA . GLY B 1 110 ? 7.992 -32.25 -31.688 1 96.81 110 GLY B CA 1
ATOM 3885 C C . GLY B 1 110 ? 6.539 -32.531 -31.344 1 96.81 110 GLY B C 1
ATOM 3886 O O . GLY B 1 110 ? 5.816 -33.156 -32.094 1 96.81 110 GLY B O 1
ATOM 3887 N N . ALA B 1 111 ? 6.188 -32.125 -30.172 1 97.75 111 ALA B N 1
ATOM 3888 C CA . ALA B 1 111 ? 4.805 -32.312 -29.75 1 97.75 111 ALA B CA 1
ATOM 3889 C C . ALA B 1 111 ? 3.887 -31.266 -30.391 1 97.75 111 ALA B C 1
ATOM 3891 O O . ALA B 1 111 ? 4.238 -30.094 -30.484 1 97.75 111 ALA B O 1
ATOM 3892 N N . LYS B 1 112 ? 2.76 -31.734 -30.766 1 96.56 112 LYS B N 1
ATOM 3893 C CA . LYS B 1 112 ? 1.791 -30.859 -31.422 1 96.56 112 LYS B CA 1
ATOM 3894 C C . LYS B 1 112 ? 0.864 -30.203 -30.406 1 96.56 112 LYS B C 1
ATOM 3896 O O . LYS B 1 112 ? 0.223 -29.188 -30.703 1 96.56 112 LYS B O 1
ATOM 3901 N N . TYR B 1 113 ? 0.816 -30.781 -29.219 1 98.31 113 TYR B N 1
ATOM 3902 C CA . TYR B 1 113 ? -0.177 -30.344 -28.234 1 98.31 113 TYR B CA 1
ATOM 3903 C C . TYR B 1 113 ? 0.484 -29.984 -26.922 1 98.31 113 TYR B C 1
ATOM 3905 O O . TYR B 1 113 ? 1.523 -30.547 -26.562 1 98.31 113 TYR B O 1
ATOM 3913 N N . VAL B 1 114 ? -0.083 -29.047 -26.234 1 98.62 114 VAL B N 1
ATOM 3914 C CA . VAL B 1 114 ? 0.188 -28.797 -24.828 1 98.62 114 VAL B CA 1
ATOM 3915 C C . VAL B 1 114 ? -1.108 -28.891 -24.031 1 98.62 114 VAL B C 1
ATOM 3917 O O . VAL B 1 114 ? -2.199 -28.703 -24.562 1 98.62 114 VAL B O 1
ATOM 3920 N N . SER B 1 115 ? -0.981 -29.266 -22.766 1 98.31 115 SER B N 1
ATOM 3921 C CA . SER B 1 115 ? -2.143 -29.391 -21.891 1 98.31 115 SER B CA 1
ATOM 3922 C C . SER B 1 115 ? -1.833 -28.859 -20.5 1 98.31 115 SER B C 1
ATOM 3924 O O . SER B 1 115 ? -0.669 -28.656 -20.141 1 98.31 115 SER B O 1
ATOM 3926 N N . HIS B 1 116 ? -2.834 -28.5 -19.781 1 96.31 116 HIS B N 1
ATOM 3927 C CA . HIS B 1 116 ? -2.701 -28.016 -18.406 1 96.31 116 HIS B CA 1
ATOM 3928 C C . HIS B 1 116 ? -3.898 -28.438 -17.562 1 96.31 116 HIS B C 1
ATOM 3930 O O . HIS B 1 116 ? -4.906 -28.906 -18.094 1 96.31 116 HIS B O 1
ATOM 3936 N N . GLY B 1 117 ? -3.729 -28.25 -16.25 1 92.19 117 GLY B N 1
ATOM 3937 C CA . GLY B 1 117 ? -4.766 -28.672 -15.328 1 92.19 117 GLY B CA 1
ATOM 3938 C C . GLY B 1 117 ? -5.652 -27.547 -14.844 1 92.19 117 GLY B C 1
ATOM 3939 O O . GLY B 1 117 ? -6.516 -27.75 -13.984 1 92.19 117 GLY B O 1
ATOM 3940 N N . ALA B 1 118 ? -5.441 -26.328 -15.336 1 89.62 118 ALA B N 1
ATOM 3941 C CA . ALA B 1 118 ? -6.23 -25.188 -14.883 1 89.62 118 ALA B CA 1
ATOM 3942 C C . ALA B 1 118 ? -7.715 -25.391 -15.188 1 89.62 118 ALA B C 1
ATOM 3944 O O . ALA B 1 118 ? -8.07 -25.938 -16.234 1 89.62 118 ALA B O 1
ATOM 3945 N N . THR B 1 119 ? -8.422 -24.953 -14.219 1 80.44 119 THR B N 1
ATOM 3946 C CA . THR B 1 119 ? -9.867 -25.109 -14.398 1 80.44 119 THR B CA 1
ATOM 3947 C C . THR B 1 119 ? -10.414 -24.031 -15.336 1 80.44 119 THR B C 1
ATOM 3949 O O . THR B 1 119 ? -9.703 -23.078 -15.688 1 80.44 119 THR B O 1
ATOM 3952 N N . GLY B 1 120 ? -11.594 -24.203 -15.891 1 71.25 120 GLY B N 1
ATOM 3953 C CA . GLY B 1 120 ? -12.219 -23.25 -16.797 1 71.25 120 GLY B CA 1
ATOM 3954 C C . GLY B 1 120 ? -12.68 -21.984 -16.109 1 71.25 120 GLY B C 1
ATOM 3955 O O . GLY B 1 120 ? -13.062 -21.016 -16.781 1 71.25 120 GLY B O 1
ATOM 3956 N N . LYS B 1 121 ? -12.508 -21.875 -14.906 1 70.75 121 LYS B N 1
ATOM 3957 C CA . LYS B 1 121 ? -13.109 -20.781 -14.164 1 70.75 121 LYS B CA 1
ATOM 3958 C C . LYS B 1 121 ? -12.047 -19.844 -13.594 1 70.75 121 LYS B C 1
ATOM 3960 O O . LYS B 1 121 ? -12.359 -18.828 -12.984 1 70.75 121 LYS B O 1
ATOM 3965 N N . GLY B 1 122 ? -10.922 -20.141 -13.789 1 79.56 122 GLY B N 1
ATOM 3966 C CA . GLY B 1 122 ? -9.875 -19.297 -13.242 1 79.56 122 GLY B CA 1
ATOM 3967 C C . GLY B 1 122 ? -9.047 -18.609 -14.305 1 79.56 122 GLY B C 1
ATOM 3968 O O . GLY B 1 122 ? -9.227 -18.859 -15.5 1 79.56 122 GLY B O 1
ATOM 3969 N N . ASN B 1 123 ? -8.25 -17.688 -13.828 1 89.25 123 ASN B N 1
ATOM 3970 C CA . ASN B 1 123 ? -7.418 -16.891 -14.727 1 89.25 123 ASN B CA 1
ATOM 3971 C C . ASN B 1 123 ? -6.258 -17.719 -15.281 1 89.25 123 ASN B C 1
ATOM 3973 O O . ASN B 1 123 ? -5.672 -17.359 -16.312 1 89.25 123 ASN B O 1
ATOM 3977 N N . ASP B 1 124 ? -6.008 -18.812 -14.68 1 92.88 124 ASP B N 1
ATOM 3978 C CA . ASP B 1 124 ? -4.789 -19.547 -15.016 1 92.88 124 ASP B CA 1
ATOM 3979 C C . ASP B 1 124 ? -4.891 -20.172 -16.406 1 92.88 124 ASP B C 1
ATOM 3981 O O . ASP B 1 124 ? -3.893 -20.281 -17.125 1 92.88 124 ASP B O 1
ATOM 3985 N N . GLN B 1 125 ? -6.082 -20.641 -16.828 1 92.81 125 GLN B N 1
ATOM 3986 C CA . GLN B 1 125 ? -6.238 -21.172 -18.172 1 92.81 125 GLN B CA 1
ATOM 3987 C C . GLN B 1 125 ? -5.855 -20.125 -19.219 1 92.81 125 GLN B C 1
ATOM 3989 O O . GLN B 1 125 ? -5.168 -20.453 -20.203 1 92.81 125 GLN B O 1
ATOM 3994 N N . ILE B 1 126 ? -6.254 -18.906 -18.906 1 93.06 126 ILE B N 1
ATOM 3995 C CA . ILE B 1 126 ? -5.973 -17.812 -19.828 1 93.06 126 ILE B CA 1
ATOM 3996 C C . ILE B 1 126 ? -4.473 -17.531 -19.859 1 93.06 126 ILE B C 1
ATOM 3998 O O . ILE B 1 126 ? -3.875 -17.391 -20.922 1 93.06 126 ILE B O 1
ATOM 4002 N N . ARG B 1 127 ? -3.863 -17.516 -18.75 1 96.19 127 ARG B N 1
ATOM 4003 C CA . ARG B 1 127 ? -2.443 -17.203 -18.609 1 96.19 127 ARG B CA 1
ATOM 4004 C C . ARG B 1 127 ? -1.588 -18.25 -19.328 1 96.19 127 ARG B C 1
ATOM 4006 O O . ARG B 1 127 ? -0.679 -17.906 -20.094 1 96.19 127 ARG B O 1
ATOM 4013 N N . PHE B 1 128 ? -1.915 -19.516 -19.188 1 96.56 128 PHE B N 1
ATOM 4014 C CA . PHE B 1 128 ? -1.201 -20.594 -19.875 1 96.56 128 PHE B CA 1
ATOM 4015 C C . PHE B 1 128 ? -1.411 -20.516 -21.375 1 96.56 128 PHE B C 1
ATOM 4017 O O . PHE B 1 128 ? -0.446 -20.5 -22.141 1 96.56 128 PHE B O 1
ATOM 4024 N N . GLU B 1 129 ? -2.594 -20.375 -21.766 1 95.5 129 GLU B N 1
ATOM 4025 C CA . GLU B 1 129 ? -2.951 -20.531 -23.172 1 95.5 129 GLU B CA 1
ATOM 4026 C C . GLU B 1 129 ? -2.473 -19.328 -24 1 95.5 129 GLU B C 1
ATOM 4028 O O . GLU B 1 129 ? -1.945 -19.5 -25.094 1 95.5 129 GLU B O 1
ATOM 4033 N N . LEU B 1 130 ? -2.635 -18.125 -23.406 1 96.12 130 LEU B N 1
ATOM 4034 C CA . LEU B 1 130 ? -2.168 -16.953 -24.141 1 96.12 130 LEU B CA 1
ATOM 4035 C C . LEU B 1 130 ? -0.651 -16.984 -24.297 1 96.12 130 LEU B C 1
ATOM 4037 O O . LEU B 1 130 ? -0.123 -16.547 -25.328 1 96.12 130 LEU B O 1
ATOM 4041 N N . THR B 1 131 ? 0.03 -17.484 -23.312 1 97.38 131 THR B N 1
ATOM 4042 C CA . THR B 1 131 ? 1.479 -17.609 -23.422 1 97.38 131 THR B CA 1
ATOM 4043 C C . THR B 1 131 ? 1.857 -18.625 -24.5 1 97.38 131 THR B C 1
ATOM 4045 O O . THR B 1 131 ? 2.715 -18.344 -25.344 1 97.38 131 THR B O 1
ATOM 4048 N N . CYS B 1 132 ? 1.153 -19.719 -24.547 1 97.25 132 CYS B N 1
ATOM 4049 C CA . CYS B 1 132 ? 1.437 -20.766 -25.516 1 97.25 132 CYS B CA 1
ATOM 4050 C C . CYS B 1 132 ? 1.188 -20.266 -26.938 1 97.25 132 CYS B C 1
ATOM 4052 O O . CYS B 1 132 ? 2.041 -20.422 -27.812 1 97.25 132 CYS B O 1
ATOM 4054 N N . TYR B 1 133 ? 0.076 -19.594 -27.125 1 96.5 133 TYR B N 1
ATOM 4055 C CA . TYR B 1 133 ? -0.288 -19.109 -28.453 1 96.5 133 TYR B CA 1
ATOM 4056 C C . TYR B 1 133 ? 0.67 -18.031 -28.922 1 96.5 133 TYR B C 1
ATOM 4058 O O . TYR B 1 133 ? 0.959 -17.922 -30.109 1 96.5 133 TYR B O 1
ATOM 4066 N N . SER B 1 134 ? 1.138 -17.25 -28.016 1 96.06 134 SER B N 1
ATOM 4067 C CA . SER B 1 134 ? 2.055 -16.172 -28.359 1 96.06 134 SER B CA 1
ATOM 4068 C C . SER B 1 134 ? 3.418 -16.719 -28.766 1 96.06 134 SER B C 1
ATOM 4070 O O . SER B 1 134 ? 4.043 -16.203 -29.703 1 96.06 134 SER B O 1
ATOM 4072 N N . LEU B 1 135 ? 3.865 -17.75 -28.125 1 96.56 135 LEU B N 1
ATOM 4073 C CA . LEU B 1 135 ? 5.219 -18.25 -28.328 1 96.56 135 LEU B CA 1
ATOM 4074 C C . LEU B 1 135 ? 5.242 -19.312 -29.438 1 96.56 135 LEU B C 1
ATOM 4076 O O . LEU B 1 135 ? 6.262 -19.484 -30.109 1 96.56 135 LEU B O 1
ATOM 4080 N N . ALA B 1 136 ? 4.109 -20.016 -29.562 1 97 136 ALA B N 1
ATOM 4081 C CA . ALA B 1 136 ? 3.957 -21.047 -30.594 1 97 136 ALA B CA 1
ATOM 4082 C C . ALA B 1 136 ? 2.551 -21.016 -31.188 1 97 136 ALA B C 1
ATOM 4084 O O . ALA B 1 136 ? 1.712 -21.859 -30.844 1 97 136 ALA B O 1
ATOM 4085 N N . PRO B 1 137 ? 2.363 -20.219 -32.188 1 94.75 137 PRO B N 1
ATOM 4086 C CA . PRO B 1 137 ? 1.021 -20 -32.719 1 94.75 137 PRO B CA 1
ATOM 4087 C C . PRO B 1 137 ? 0.41 -21.281 -33.281 1 94.75 137 PRO B C 1
ATOM 4089 O O . PRO B 1 137 ? -0.815 -21.406 -33.344 1 94.75 137 PRO B O 1
ATOM 4092 N N . GLN B 1 138 ? 1.2 -22.219 -33.656 1 95.31 138 GLN B N 1
ATOM 4093 C CA . GLN B 1 138 ? 0.7 -23.438 -34.312 1 95.31 138 GLN B CA 1
ATOM 4094 C C . GLN B 1 138 ? 0.373 -24.516 -33.281 1 95.31 138 GLN B C 1
ATOM 4096 O O . GLN B 1 138 ? -0.226 -25.531 -33.625 1 95.31 138 GLN B O 1
ATOM 4101 N N . ILE B 1 139 ? 0.784 -24.25 -32.062 1 96.75 139 ILE B N 1
ATOM 4102 C CA . ILE B 1 139 ? 0.576 -25.266 -31.047 1 96.75 139 ILE B CA 1
ATOM 4103 C C . ILE B 1 139 ? -0.913 -25.391 -30.719 1 96.75 139 ILE B C 1
ATOM 4105 O O . ILE B 1 139 ? -1.662 -24.422 -30.875 1 96.75 139 ILE B O 1
ATOM 4109 N N . LYS B 1 140 ? -1.383 -26.547 -30.422 1 97.31 140 LYS B N 1
ATOM 4110 C CA . LYS B 1 140 ? -2.766 -26.766 -30 1 97.31 140 LYS B CA 1
ATOM 4111 C C . LYS B 1 140 ? -2.854 -27.016 -28.5 1 97.31 140 LYS B C 1
ATOM 4113 O O . LYS B 1 140 ? -2.061 -27.797 -27.953 1 97.31 140 LYS B O 1
ATOM 4118 N N . VAL B 1 141 ? -3.812 -26.359 -27.875 1 97.19 141 VAL B N 1
ATOM 4119 C CA . VAL B 1 141 ? -3.977 -26.516 -26.438 1 97.19 141 VAL B CA 1
ATOM 4120 C C . VAL B 1 141 ? -5.133 -27.469 -26.141 1 97.19 141 VAL B C 1
ATOM 4122 O O . VAL B 1 141 ? -6.234 -27.297 -26.672 1 97.19 141 VAL B O 1
ATOM 4125 N N . ILE B 1 142 ? -4.867 -28.484 -25.391 1 97 142 ILE B N 1
ATOM 4126 C CA . ILE B 1 142 ? -5.902 -29.359 -24.859 1 97 142 ILE B CA 1
ATOM 4127 C C . ILE B 1 142 ? -6.211 -28.969 -23.406 1 97 142 ILE B C 1
ATOM 4129 O O . ILE B 1 142 ? -5.383 -29.156 -22.516 1 97 142 ILE B O 1
ATOM 4133 N N . ALA B 1 143 ? -7.332 -28.422 -23.219 1 95.5 143 ALA B N 1
ATOM 4134 C CA . ALA B 1 143 ? -7.785 -28.016 -21.891 1 95.5 143 ALA B CA 1
ATOM 4135 C C . ALA B 1 143 ? -8.914 -28.922 -21.406 1 95.5 143 ALA B C 1
ATOM 4137 O O . ALA B 1 143 ? -10.094 -28.609 -21.578 1 95.5 143 ALA B O 1
ATOM 4138 N N . PRO B 1 144 ? -8.57 -29.922 -20.703 1 94.94 144 PRO B N 1
ATOM 4139 C CA . PRO B 1 144 ? -9.555 -30.953 -20.391 1 94.94 144 PRO B CA 1
ATOM 4140 C C . PRO B 1 144 ? -10.773 -30.406 -19.641 1 94.94 144 PRO B C 1
ATOM 4142 O O . PRO B 1 144 ? -11.914 -30.719 -20 1 94.94 144 PRO B O 1
ATOM 4145 N N . TRP B 1 145 ? -10.578 -29.531 -18.781 1 93.12 145 TRP B N 1
ATOM 4146 C CA . TRP B 1 145 ? -11.664 -29.047 -17.938 1 93.12 145 TRP B CA 1
ATOM 4147 C C . TRP B 1 145 ? -12.664 -28.219 -18.75 1 93.12 145 TRP B C 1
ATOM 4149 O O . TRP B 1 145 ? -13.719 -27.828 -18.234 1 93.12 145 TRP B O 1
ATOM 4159 N N . ARG B 1 146 ? -12.438 -27.922 -19.969 1 90.62 146 ARG B N 1
ATOM 4160 C CA . ARG B 1 146 ? -13.359 -27.188 -20.828 1 90.62 146 ARG B CA 1
ATOM 4161 C C . ARG B 1 146 ? -13.891 -28.078 -21.938 1 90.62 146 ARG B C 1
ATOM 4163 O O . ARG B 1 146 ? -14.625 -27.625 -22.812 1 90.62 146 ARG B O 1
ATOM 4170 N N . MET B 1 147 ? -13.484 -29.344 -21.891 1 92.94 147 MET B N 1
ATOM 4171 C CA . MET B 1 147 ? -13.914 -30.328 -22.891 1 92.94 147 MET B CA 1
ATOM 4172 C C . MET B 1 147 ? -15.094 -31.141 -22.375 1 92.94 147 MET B C 1
ATOM 4174 O O . MET B 1 147 ? -15.016 -31.719 -21.281 1 92.94 147 MET B O 1
ATOM 4178 N N . PRO B 1 148 ? -16.078 -31.219 -23.125 1 93.12 148 PRO B N 1
ATOM 4179 C CA . PRO B 1 148 ? -17.266 -31.953 -22.672 1 93.12 148 PRO B CA 1
ATOM 4180 C C . PRO B 1 148 ? -16.953 -33.406 -22.297 1 93.12 148 PRO B C 1
ATOM 4182 O O . PRO B 1 148 ? -17.547 -33.938 -21.359 1 93.12 148 PRO B O 1
ATOM 4185 N N . GLU B 1 149 ? -16.094 -34.031 -23.016 1 93.31 149 GLU B N 1
ATOM 4186 C CA . GLU B 1 149 ? -15.719 -35.438 -22.766 1 93.31 149 GLU B CA 1
ATOM 4187 C C . GLU B 1 149 ? -15.117 -35.594 -21.375 1 93.31 149 GLU B C 1
ATOM 4189 O O . GLU B 1 149 ? -15.266 -36.625 -20.734 1 93.31 149 GLU B O 1
ATOM 4194 N N . PHE B 1 150 ? -14.523 -34.562 -20.938 1 94.25 150 PHE B N 1
ATOM 4195 C CA . PHE B 1 150 ? -13.852 -34.625 -19.641 1 94.25 150 PHE B CA 1
ATOM 4196 C C . PHE B 1 150 ? -14.781 -34.125 -18.531 1 94.25 150 PHE B C 1
ATOM 4198 O O . PHE B 1 150 ? -15.016 -34.844 -17.562 1 94.25 150 PHE B O 1
ATOM 4205 N N . TYR B 1 151 ? -15.375 -32.875 -18.672 1 90.25 151 TYR B N 1
ATOM 4206 C CA . TYR B 1 151 ? -16.109 -32.281 -17.547 1 90.25 151 TYR B CA 1
ATOM 4207 C C . TYR B 1 151 ? -17.438 -33 -17.328 1 90.25 151 TYR B C 1
ATOM 4209 O O . TYR B 1 151 ? -18.047 -32.906 -16.266 1 90.25 151 TYR B O 1
ATOM 4217 N N . ASN B 1 152 ? -17.922 -33.75 -18.422 1 91.69 152 ASN B N 1
ATOM 4218 C CA . ASN B 1 152 ? -19.094 -34.594 -18.203 1 91.69 152 ASN B CA 1
ATOM 4219 C C . ASN B 1 152 ? -18.75 -35.844 -17.422 1 91.69 152 ASN B C 1
ATOM 4221 O O . ASN B 1 152 ? -19.578 -36.344 -16.641 1 91.69 152 ASN B O 1
ATOM 4225 N N . ARG B 1 153 ? -17.594 -36.281 -17.688 1 91.5 153 ARG B N 1
ATOM 4226 C CA . ARG B 1 153 ? -17.125 -37.5 -16.984 1 91.5 153 ARG B CA 1
ATOM 4227 C C . ARG B 1 153 ? -16.766 -37.188 -15.539 1 91.5 153 ARG B C 1
ATOM 4229 O O . ARG B 1 153 ? -17.016 -38 -14.648 1 91.5 153 ARG B O 1
ATOM 4236 N N . PHE B 1 154 ? -16.125 -36.125 -15.352 1 92 154 PHE B N 1
ATOM 4237 C CA . PHE B 1 154 ? -15.664 -35.75 -14.023 1 92 154 PHE B CA 1
ATOM 4238 C C . PHE B 1 154 ? -16.438 -34.531 -13.523 1 92 154 PHE B C 1
ATOM 4240 O O . PHE B 1 154 ? -15.969 -33.375 -13.672 1 92 154 PHE B O 1
ATOM 4247 N N . GLN B 1 155 ? -17.484 -34.656 -12.836 1 84.94 155 GLN B N 1
ATOM 4248 C CA . GLN B 1 155 ? -18.375 -33.594 -12.391 1 84.94 155 GLN B CA 1
ATOM 4249 C C . GLN B 1 155 ? -17.922 -33 -11.047 1 84.94 155 GLN B C 1
ATOM 4251 O O . GLN B 1 155 ? -18.359 -31.938 -10.648 1 84.94 155 GLN B O 1
ATOM 4256 N N . GLY B 1 156 ? -17.078 -33.812 -10.43 1 78.75 156 GLY B N 1
ATOM 4257 C CA . GLY B 1 156 ? -16.594 -33.375 -9.133 1 78.75 156 GLY B CA 1
ATOM 4258 C C . GLY B 1 156 ? -15.398 -34.156 -8.633 1 78.75 156 GLY B C 1
ATOM 4259 O O . GLY B 1 156 ? -14.852 -35 -9.359 1 78.75 156 GLY B O 1
ATOM 4260 N N . ARG B 1 157 ? -14.953 -33.75 -7.484 1 79.5 157 ARG B N 1
ATOM 4261 C CA . ARG B 1 157 ? -13.789 -34.375 -6.875 1 79.5 157 ARG B CA 1
ATOM 4262 C C . ARG B 1 157 ? -14 -35.875 -6.684 1 79.5 157 ARG B C 1
ATOM 4264 O O . ARG B 1 157 ? -13.07 -36.656 -6.832 1 79.5 157 ARG B O 1
ATOM 4271 N N . ASN B 1 158 ? -15.25 -36.219 -6.379 1 83.88 158 ASN B N 1
ATOM 4272 C CA . ASN B 1 158 ? -15.57 -37.625 -6.148 1 83.88 158 ASN B CA 1
ATOM 4273 C C . ASN B 1 158 ? -15.352 -38.469 -7.402 1 83.88 158 ASN B C 1
ATOM 4275 O O . ASN B 1 158 ? -14.859 -39.594 -7.32 1 83.88 158 ASN B O 1
ATOM 4279 N N . ASP B 1 159 ? -15.742 -37.906 -8.477 1 90.75 159 ASP B N 1
ATOM 4280 C CA . ASP B 1 159 ? -15.531 -38.594 -9.734 1 90.75 159 ASP B CA 1
ATOM 4281 C C . ASP B 1 159 ? -14.047 -38.812 -10.008 1 90.75 159 ASP B C 1
ATOM 4283 O O . ASP B 1 159 ? -13.633 -39.875 -10.5 1 90.75 159 ASP B O 1
ATOM 4287 N N . LEU B 1 160 ? -13.312 -37.875 -9.711 1 90.12 160 LEU B N 1
ATOM 4288 C CA . LEU B 1 160 ? -11.867 -37.969 -9.914 1 90.12 160 LEU B CA 1
ATOM 4289 C C . LEU B 1 160 ? -11.25 -39 -9 1 90.12 160 LEU B C 1
ATOM 4291 O O . LEU B 1 160 ? -10.367 -39.75 -9.422 1 90.12 160 LEU B O 1
ATOM 4295 N N . MET B 1 161 ? -11.773 -39.031 -7.844 1 89.06 161 MET B N 1
ATOM 4296 C CA . MET B 1 161 ? -11.266 -40 -6.879 1 89.06 161 MET B CA 1
ATOM 4297 C C . MET B 1 161 ? -11.586 -41.438 -7.32 1 89.06 161 MET B C 1
ATOM 4299 O O . MET B 1 161 ? -10.742 -42.312 -7.195 1 89.06 161 MET B O 1
ATOM 4303 N N . GLU B 1 162 ? -12.75 -41.594 -7.723 1 92.44 162 GLU B N 1
ATOM 4304 C CA . GLU B 1 162 ? -13.148 -42.906 -8.219 1 92.44 162 GLU B CA 1
ATOM 4305 C C . GLU B 1 162 ? -12.297 -43.312 -9.422 1 92.44 162 GLU B C 1
ATOM 4307 O O . GLU B 1 162 ? -11.859 -44.469 -9.516 1 92.44 162 GLU B O 1
ATOM 4312 N N . TYR B 1 163 ? -12.188 -42.375 -10.258 1 94.69 163 TYR B N 1
ATOM 4313 C CA . TYR B 1 163 ? -11.344 -42.594 -11.43 1 94.69 163 TYR B CA 1
ATOM 4314 C C . TYR B 1 163 ? -9.922 -42.938 -11.008 1 94.69 163 TYR B C 1
ATOM 4316 O O . TYR B 1 163 ? -9.305 -43.844 -11.578 1 94.69 163 TYR B O 1
ATOM 4324 N N . ALA B 1 164 ? -9.375 -42.25 -10.055 1 94.06 164 ALA B N 1
ATOM 4325 C CA . ALA B 1 164 ? -8.031 -42.5 -9.531 1 94.06 164 ALA B CA 1
ATOM 4326 C C . ALA B 1 164 ? -7.906 -43.906 -8.969 1 94.06 164 ALA B C 1
ATOM 4328 O O . ALA B 1 164 ? -6.922 -44.594 -9.234 1 94.06 164 ALA B O 1
ATOM 4329 N N . LYS B 1 165 ? -8.891 -44.281 -8.297 1 92.25 165 LYS B N 1
ATOM 4330 C CA . LYS B 1 165 ? -8.914 -45.625 -7.73 1 92.25 165 LYS B CA 1
ATOM 4331 C C . LYS B 1 165 ? -8.938 -46.688 -8.828 1 92.25 165 LYS B C 1
ATOM 4333 O O . LYS B 1 165 ? -8.195 -47.688 -8.758 1 92.25 165 LYS B O 1
ATOM 4338 N N . GLN B 1 166 ? -9.734 -46.469 -9.773 1 94.75 166 GLN B N 1
ATOM 4339 C CA . GLN B 1 166 ? -9.906 -47.406 -10.875 1 94.75 166 GLN B CA 1
ATOM 4340 C C . GLN B 1 166 ? -8.609 -47.562 -11.664 1 94.75 166 GLN B C 1
ATOM 4342 O O . GLN B 1 166 ? -8.344 -48.656 -12.219 1 94.75 166 GLN B O 1
ATOM 4347 N N . HIS B 1 167 ? -7.852 -46.562 -11.688 1 94.5 167 HIS B N 1
ATOM 4348 C CA . HIS B 1 167 ? -6.672 -46.594 -12.539 1 94.5 167 HIS B CA 1
ATOM 4349 C C . HIS B 1 167 ? -5.395 -46.656 -11.719 1 94.5 167 HIS B C 1
ATOM 4351 O O . HIS B 1 167 ? -4.297 -46.469 -12.242 1 94.5 167 HIS B O 1
ATOM 4357 N N . GLY B 1 168 ? -5.574 -46.844 -10.383 1 92 168 GLY B N 1
ATOM 4358 C CA . GLY B 1 168 ? -4.43 -47 -9.5 1 92 168 GLY B CA 1
ATOM 4359 C C . GLY B 1 168 ? -3.623 -45.75 -9.32 1 92 168 GLY B C 1
ATOM 4360 O O . GLY B 1 168 ? -2.398 -45.781 -9.195 1 92 168 GLY B O 1
ATOM 4361 N N . ILE B 1 169 ? -4.191 -44.562 -9.5 1 92.5 169 ILE B N 1
ATOM 4362 C CA . ILE B 1 169 ? -3.547 -43.281 -9.227 1 92.5 169 ILE B CA 1
ATOM 4363 C C . ILE B 1 169 ? -3.447 -43.094 -7.715 1 92.5 169 ILE B C 1
ATOM 4365 O O . ILE B 1 169 ? -4.465 -43.031 -7.02 1 92.5 169 ILE B O 1
ATOM 4369 N N . PRO B 1 170 ? -2.283 -43.031 -7.238 1 87.75 170 PRO B N 1
ATOM 4370 C CA . PRO B 1 170 ? -2.164 -42.781 -5.797 1 87.75 170 PRO B CA 1
ATOM 4371 C C . PRO B 1 170 ? -2.768 -41.438 -5.379 1 87.75 170 PRO B C 1
ATOM 4373 O O . PRO B 1 170 ? -2.488 -40.406 -6 1 87.75 170 PRO B O 1
ATOM 4376 N N . VAL B 1 171 ? -3.666 -41.469 -4.484 1 77.38 171 VAL B N 1
ATOM 4377 C CA . VAL B 1 171 ? -4.309 -40.281 -3.982 1 77.38 171 VAL B CA 1
ATOM 4378 C C . VAL B 1 171 ? -3.975 -40.094 -2.506 1 77.38 171 VAL B C 1
ATOM 4380 O O . VAL B 1 171 ? -3.869 -41.062 -1.758 1 77.38 171 VAL B O 1
ATOM 4383 N N . PRO B 1 172 ? -3.561 -38.812 -2.133 1 66.75 172 PRO B N 1
ATOM 4384 C CA . PRO B 1 172 ? -3.316 -38.625 -0.699 1 66.75 172 PRO B CA 1
ATOM 4385 C C . PRO B 1 172 ? -4.535 -38.969 0.153 1 66.75 172 PRO B C 1
ATOM 4387 O O . PRO B 1 172 ? -5.672 -38.719 -0.253 1 66.75 172 PRO B O 1
ATOM 4390 N N . VAL B 1 173 ? -4.559 -40.031 1.185 1 55.44 173 VAL B N 1
ATOM 4391 C CA . VAL B 1 173 ? -5.609 -40.594 2.021 1 55.44 173 VAL B CA 1
ATOM 4392 C C . VAL B 1 173 ? -6.199 -39.5 2.92 1 55.44 173 VAL B C 1
ATOM 4394 O O . VAL B 1 173 ? -7.383 -39.562 3.264 1 55.44 173 VAL B O 1
ATOM 4397 N N . THR B 1 174 ? -5.453 -38.688 3.656 1 53.31 174 THR B N 1
ATOM 4398 C CA . THR B 1 174 ? -5.941 -37.906 4.766 1 53.31 174 THR B CA 1
ATOM 4399 C C . THR B 1 174 ? -6.535 -36.594 4.258 1 53.31 174 THR B C 1
ATOM 4401 O O . THR B 1 174 ? -5.941 -35.906 3.408 1 53.31 174 THR B O 1
ATOM 4404 N N . PRO B 1 175 ? -7.922 -36.625 4.676 1 54.66 175 PRO B N 1
ATOM 4405 C CA . PRO B 1 175 ? -8.625 -35.406 4.281 1 54.66 175 PRO B CA 1
ATOM 4406 C C . PRO B 1 175 ? -7.762 -34.156 4.441 1 54.66 175 PRO B C 1
ATOM 4408 O O . PRO B 1 175 ? -7.219 -33.906 5.523 1 54.66 175 PRO B O 1
ATOM 4411 N N . LYS B 1 176 ? -7.027 -33.719 3.379 1 62.22 176 LYS B N 1
ATOM 4412 C CA . LYS B 1 176 ? -6.172 -32.531 3.203 1 62.22 176 LYS B CA 1
ATOM 4413 C C . LYS B 1 176 ? -6.887 -31.266 3.652 1 62.22 176 LYS B C 1
ATOM 4415 O O . LYS B 1 176 ? -8.062 -31.297 4.008 1 62.22 176 LYS B O 1
ATOM 4420 N N . ASN B 1 177 ? -6.254 -30.219 3.834 1 72.88 177 ASN B N 1
ATOM 4421 C CA . ASN B 1 177 ? -6.734 -28.859 4.113 1 72.88 177 ASN B CA 1
ATOM 4422 C C . ASN B 1 177 ? -7.91 -28.484 3.213 1 72.88 177 ASN B C 1
ATOM 4424 O O . ASN B 1 177 ? -7.879 -28.734 2.006 1 72.88 177 ASN B O 1
ATOM 4428 N N . PRO B 1 178 ? -9 -28.234 3.824 1 79.56 178 PRO B N 1
ATOM 4429 C CA . PRO B 1 178 ? -10.203 -27.906 3.053 1 79.56 178 PRO B CA 1
ATOM 4430 C C . PRO B 1 178 ? -10 -26.703 2.135 1 79.56 178 PRO B C 1
ATOM 4432 O O . PRO B 1 178 ? -10.969 -26.031 1.764 1 79.56 178 PRO B O 1
ATOM 4435 N N . TRP B 1 179 ? -8.672 -26.328 1.897 1 87.06 179 TRP B N 1
ATOM 4436 C CA . TRP B 1 179 ? -8.367 -25.25 0.965 1 87.06 179 TRP B CA 1
ATOM 4437 C C . TRP B 1 179 ? -7.289 -25.672 -0.028 1 87.06 179 TRP B C 1
ATOM 4439 O O . TRP B 1 179 ? -6.594 -26.672 0.192 1 87.06 179 TRP B O 1
ATOM 4449 N N . SER B 1 180 ? -7.297 -25.062 -1.172 1 87 180 SER B N 1
ATOM 4450 C CA . SER B 1 180 ? -6.309 -25.297 -2.221 1 87 180 SER B CA 1
ATOM 4451 C C . SER B 1 180 ? -5.098 -24.375 -2.055 1 87 180 SER B C 1
ATOM 4453 O O . SER B 1 180 ? -5.242 -23.203 -1.695 1 87 180 SER B O 1
ATOM 4455 N N . MET B 1 181 ? -3.943 -24.938 -2.242 1 92.12 181 MET B N 1
ATOM 4456 C CA . MET B 1 181 ? -2.703 -24.188 -2.121 1 92.12 181 MET B CA 1
ATOM 4457 C C . MET B 1 181 ? -1.923 -24.203 -3.43 1 92.12 181 MET B C 1
ATOM 4459 O O . MET B 1 181 ? -1.901 -25.219 -4.133 1 92.12 181 MET B O 1
ATOM 4463 N N . ASP B 1 182 ? -1.367 -23.125 -3.756 1 92.5 182 ASP B N 1
ATOM 4464 C CA . ASP B 1 182 ? -0.462 -22.984 -4.895 1 92.5 182 ASP B CA 1
ATOM 4465 C C . ASP B 1 182 ? 0.768 -22.156 -4.512 1 92.5 182 ASP B C 1
ATOM 4467 O O . ASP B 1 182 ? 0.661 -20.969 -4.23 1 92.5 182 ASP B O 1
ATOM 4471 N N . GLU B 1 183 ? 1.9 -22.844 -4.555 1 96.31 183 GLU B N 1
ATOM 4472 C CA . GLU B 1 183 ? 3.113 -22.219 -4.039 1 96.31 183 GLU B CA 1
ATOM 4473 C C . GLU B 1 183 ? 4.152 -22.031 -5.141 1 96.31 183 GLU B C 1
ATOM 4475 O O . GLU B 1 183 ? 4.242 -22.844 -6.059 1 96.31 183 GLU B O 1
ATOM 4480 N N . ASN B 1 184 ? 4.852 -21 -5.121 1 97.62 184 ASN B N 1
ATOM 4481 C CA . ASN B 1 184 ? 6.094 -20.766 -5.852 1 97.62 184 ASN B CA 1
ATOM 4482 C C . ASN B 1 184 ? 7.062 -19.891 -5.055 1 97.62 184 ASN B C 1
ATOM 4484 O O . ASN B 1 184 ? 6.82 -19.609 -3.881 1 97.62 184 ASN B O 1
ATOM 4488 N N . LEU B 1 185 ? 8.172 -19.562 -5.699 1 97.19 185 LEU B N 1
ATOM 4489 C CA . LEU B 1 185 ? 9.227 -18.812 -5.031 1 97.19 185 LEU B CA 1
ATOM 4490 C C . LEU B 1 185 ? 8.703 -17.453 -4.566 1 97.19 185 LEU B C 1
ATOM 4492 O O . LEU B 1 185 ? 9.141 -16.938 -3.531 1 97.19 185 LEU B O 1
ATOM 4496 N N . MET B 1 186 ? 7.797 -16.875 -5.27 1 98.38 186 MET B N 1
ATOM 4497 C CA . MET B 1 186 ? 7.312 -15.516 -5.043 1 98.38 186 MET B CA 1
ATOM 4498 C C . MET B 1 186 ? 6.262 -15.484 -3.934 1 98.38 186 MET B C 1
ATOM 4500 O O . MET B 1 186 ? 6.195 -14.531 -3.16 1 98.38 186 MET B O 1
ATOM 4504 N N . HIS B 1 187 ? 5.461 -16.609 -3.877 1 98.38 187 HIS B N 1
ATOM 4505 C CA . HIS B 1 187 ? 4.371 -16.531 -2.912 1 98.38 187 HIS B CA 1
ATOM 4506 C C . HIS B 1 187 ? 3.664 -17.875 -2.77 1 98.38 187 HIS B C 1
ATOM 4508 O O . HIS B 1 187 ? 4.055 -18.859 -3.406 1 98.38 187 HIS B O 1
ATOM 4514 N N . ILE B 1 188 ? 2.67 -17.938 -1.906 1 97.94 188 ILE B N 1
ATOM 4515 C CA . ILE B 1 188 ? 1.708 -19.031 -1.822 1 97.94 188 ILE B CA 1
ATOM 4516 C C . ILE B 1 188 ? 0.292 -18.469 -1.732 1 97.94 188 ILE B C 1
ATOM 4518 O O . ILE B 1 188 ? 0.068 -17.438 -1.091 1 97.94 188 ILE B O 1
ATOM 4522 N N . SER B 1 189 ? -0.615 -19.125 -2.412 1 96.25 189 SER B N 1
ATOM 4523 C CA . SER B 1 189 ? -2.023 -18.75 -2.383 1 96.25 189 SER B CA 1
ATOM 4524 C C . SER B 1 189 ? -2.871 -19.828 -1.707 1 96.25 189 SER B C 1
ATOM 4526 O O . SER B 1 189 ? -2.578 -21.016 -1.818 1 96.25 189 SER B O 1
ATOM 4528 N N . TYR B 1 190 ? -3.863 -19.422 -0.939 1 95.31 190 TYR B N 1
ATOM 4529 C CA . TYR B 1 190 ? -4.875 -20.266 -0.314 1 95.31 190 TYR B CA 1
ATOM 4530 C C . TYR B 1 190 ? -6.273 -19.875 -0.776 1 95.31 190 TYR B C 1
ATOM 4532 O O . TYR B 1 190 ? -6.672 -18.719 -0.662 1 95.31 190 TYR B O 1
ATOM 4540 N N . GLU B 1 191 ? -6.973 -20.859 -1.284 1 90.88 191 GLU B N 1
ATOM 4541 C CA . GLU B 1 191 ? -8.312 -20.578 -1.784 1 90.88 191 GLU B CA 1
ATOM 4542 C C . GLU B 1 191 ? -9.227 -21.781 -1.634 1 90.88 191 GLU B C 1
ATOM 4544 O O . GLU B 1 191 ? -8.766 -22.875 -1.309 1 90.88 191 GLU B O 1
ATOM 4549 N N . ALA B 1 192 ? -10.523 -21.578 -1.78 1 85.75 192 ALA B N 1
ATOM 4550 C CA . ALA B 1 192 ? -11.539 -22.625 -1.883 1 85.75 192 ALA B CA 1
ATOM 4551 C C . ALA B 1 192 ? -11.875 -23.188 -0.509 1 85.75 192 ALA B C 1
ATOM 4553 O O . ALA B 1 192 ? -11.391 -22.703 0.512 1 85.75 192 ALA B O 1
ATOM 4554 N N . GLY B 1 193 ? -12.852 -24.047 -0.483 1 86.94 193 GLY B N 1
ATOM 4555 C CA . GLY B 1 193 ? -13.305 -24.672 0.754 1 86.94 193 GLY B CA 1
ATOM 4556 C C . GLY B 1 193 ? -13.945 -23.688 1.716 1 86.94 193 GLY B C 1
ATOM 4557 O O . GLY B 1 193 ? -14.867 -22.953 1.344 1 86.94 193 GLY B O 1
ATOM 4558 N N . ILE B 1 194 ? -13.375 -23.641 2.85 1 88.5 194 ILE B N 1
ATOM 4559 C CA . ILE B 1 194 ? -13.945 -22.797 3.902 1 88.5 194 ILE B CA 1
ATOM 4560 C C . ILE B 1 194 ? -13.672 -21.328 3.592 1 88.5 194 ILE B C 1
ATOM 4562 O O . ILE B 1 194 ? -14.359 -20.453 4.105 1 88.5 194 ILE B O 1
ATOM 4566 N N . LEU B 1 195 ? -12.719 -21.047 2.795 1 92.25 195 LEU B N 1
ATOM 4567 C CA . LEU B 1 195 ? -12.32 -19.688 2.48 1 92.25 195 LEU B CA 1
ATOM 4568 C C . LEU B 1 195 ? -13.273 -19.047 1.47 1 92.25 195 LEU B C 1
ATOM 4570 O O . LEU B 1 195 ? -13.25 -17.844 1.259 1 92.25 195 LEU B O 1
ATOM 4574 N N . GLU B 1 196 ? -14.133 -19.859 0.916 1 90.38 196 GLU B N 1
ATOM 4575 C CA . GLU B 1 196 ? -15.055 -19.344 -0.094 1 90.38 196 GLU B CA 1
ATOM 4576 C C . GLU B 1 196 ? -16.109 -18.422 0.527 1 90.38 196 GLU B C 1
ATOM 4578 O O . GLU B 1 196 ? -16.734 -17.641 -0.174 1 90.38 196 GLU B O 1
ATOM 4583 N N . ASN B 1 197 ? -16.344 -18.672 1.806 1 92.38 197 ASN B N 1
ATOM 4584 C CA . ASN B 1 197 ? -17.188 -17.719 2.525 1 92.38 197 ASN B CA 1
ATOM 4585 C C . ASN B 1 197 ? -16.375 -16.547 3.068 1 92.38 197 ASN B C 1
ATOM 4587 O O . ASN B 1 197 ? -15.602 -16.703 4.02 1 92.38 197 ASN B O 1
ATOM 4591 N N . PRO B 1 198 ? -16.609 -15.375 2.521 1 94.31 198 PRO B N 1
ATOM 4592 C CA . PRO B 1 198 ? -15.742 -14.242 2.881 1 94.31 198 PRO B CA 1
ATOM 4593 C C . PRO B 1 198 ? -15.93 -13.797 4.328 1 94.31 198 PRO B C 1
ATOM 4595 O O . PRO B 1 198 ? -15.133 -13.016 4.844 1 94.31 198 PRO B O 1
ATOM 4598 N N . LYS B 1 199 ? -16.953 -14.242 5.023 1 94.31 199 LYS B N 1
ATOM 4599 C CA . LYS B 1 199 ? -17.203 -13.898 6.422 1 94.31 199 LYS B CA 1
ATOM 4600 C C . LYS B 1 199 ? -16.312 -14.711 7.359 1 94.31 199 LYS B C 1
ATOM 4602 O O . LYS B 1 199 ? -16.062 -14.312 8.492 1 94.31 199 LYS B O 1
ATOM 4607 N N . ASN B 1 200 ? -15.812 -15.812 6.867 1 94.12 200 ASN B N 1
ATOM 4608 C CA . ASN B 1 200 ? -15.039 -16.734 7.699 1 94.12 200 ASN B CA 1
ATOM 4609 C C . ASN B 1 200 ? -13.609 -16.234 7.895 1 94.12 200 ASN B C 1
ATOM 4611 O O . ASN B 1 200 ? -12.961 -15.812 6.941 1 94.12 200 ASN B O 1
ATOM 4615 N N . GLN B 1 201 ? -13.219 -16.328 9.102 1 94.75 201 GLN B N 1
ATOM 4616 C CA . GLN B 1 201 ? -11.805 -16.062 9.344 1 94.75 201 GLN B CA 1
ATOM 4617 C C . GLN B 1 201 ? -10.938 -17.219 8.859 1 94.75 201 GLN B C 1
ATOM 4619 O O . GLN B 1 201 ? -11.344 -18.391 8.938 1 94.75 201 GLN B O 1
ATOM 4624 N N . ALA B 1 202 ? -9.805 -16.797 8.359 1 94.19 202 ALA B N 1
ATOM 4625 C CA . ALA B 1 202 ? -8.852 -17.844 7.992 1 94.19 202 ALA B CA 1
ATOM 4626 C C . ALA B 1 202 ? -8.562 -18.766 9.172 1 94.19 202 ALA B C 1
ATOM 4628 O O . ALA B 1 202 ? -8.383 -18.297 10.297 1 94.19 202 ALA B O 1
ATOM 4629 N N . PRO B 1 203 ? -8.547 -20.016 8.938 1 91.75 203 PRO B N 1
ATOM 4630 C CA . PRO B 1 203 ? -8.289 -20.938 10.047 1 91.75 203 PRO B CA 1
ATOM 4631 C C . PRO B 1 203 ? -6.863 -20.844 10.578 1 91.75 203 PRO B C 1
ATOM 4633 O O . PRO B 1 203 ? -5.953 -20.469 9.844 1 91.75 203 PRO B O 1
ATOM 4636 N N . PRO B 1 204 ? -6.832 -21.25 11.828 1 87.12 204 PRO B N 1
ATOM 4637 C CA . PRO B 1 204 ? -5.469 -21.281 12.359 1 87.12 204 PRO B CA 1
ATOM 4638 C C . PRO B 1 204 ? -4.574 -22.281 11.625 1 87.12 204 PRO B C 1
ATOM 4640 O O . PRO B 1 204 ? -5.035 -23.344 11.211 1 87.12 204 PRO B O 1
ATOM 4643 N N . GLY B 1 205 ? -3.422 -22 11.414 1 89.12 205 GLY B N 1
ATOM 4644 C CA . GLY B 1 205 ? -2.471 -22.891 10.773 1 89.12 205 GLY B CA 1
ATOM 4645 C C . GLY B 1 205 ? -2.49 -22.812 9.258 1 89.12 205 GLY B C 1
ATOM 4646 O O . GLY B 1 205 ? -1.821 -23.594 8.578 1 89.12 205 GLY B O 1
ATOM 4647 N N . LEU B 1 206 ? -3.307 -21.922 8.711 1 94.5 206 LEU B N 1
ATOM 4648 C CA . LEU B 1 206 ? -3.406 -21.75 7.266 1 94.5 206 LEU B CA 1
ATOM 4649 C C . LEU B 1 206 ? -2.047 -21.406 6.668 1 94.5 206 LEU B C 1
ATOM 4651 O O . LEU B 1 206 ? -1.633 -22 5.668 1 94.5 206 LEU B O 1
ATOM 4655 N N . TYR B 1 207 ? -1.364 -20.5 7.305 1 96.5 207 TYR B N 1
ATOM 4656 C CA . TYR B 1 207 ? -0.143 -19.938 6.738 1 96.5 207 TYR B CA 1
ATOM 4657 C C . TYR B 1 207 ? 1.024 -20.906 6.887 1 96.5 207 TYR B C 1
ATOM 4659 O O . TYR B 1 207 ? 1.265 -21.438 7.977 1 96.5 207 TYR B O 1
ATOM 4667 N N . THR B 1 208 ? 1.723 -21.109 5.82 1 95.56 208 THR B N 1
ATOM 4668 C CA . THR B 1 208 ? 2.779 -22.109 5.859 1 95.56 208 THR B CA 1
ATOM 4669 C C . THR B 1 208 ? 4.141 -21.469 5.586 1 95.56 208 THR B C 1
ATOM 4671 O O . THR B 1 208 ? 5.18 -22.062 5.887 1 95.56 208 THR B O 1
ATOM 4674 N N . LYS B 1 209 ? 4.148 -20.25 5.02 1 96.69 209 LYS B N 1
ATOM 4675 C CA . LYS B 1 209 ? 5.414 -19.656 4.598 1 96.69 209 LYS B CA 1
ATOM 4676 C C . LYS B 1 209 ? 5.895 -18.609 5.602 1 96.69 209 LYS B C 1
ATOM 4678 O O . LYS B 1 209 ? 7.074 -18.266 5.617 1 96.69 209 LYS B O 1
ATOM 4683 N N . THR B 1 210 ? 5.008 -18.109 6.418 1 97.75 210 THR B N 1
ATOM 4684 C CA . THR B 1 210 ? 5.355 -17.031 7.348 1 97.75 210 THR B CA 1
ATOM 4685 C C . THR B 1 210 ? 4.949 -17.406 8.773 1 97.75 210 THR B C 1
ATOM 4687 O O . THR B 1 210 ? 3.916 -18.047 8.984 1 97.75 210 THR B O 1
ATOM 4690 N N . GLN B 1 211 ? 5.723 -16.953 9.641 1 96.44 211 GLN B N 1
ATOM 4691 C CA . GLN B 1 211 ? 5.414 -17.125 11.055 1 96.44 211 GLN B CA 1
ATOM 4692 C C . GLN B 1 211 ? 4.281 -16.188 11.484 1 96.44 211 GLN B C 1
ATOM 4694 O O . GLN B 1 211 ? 4.105 -15.109 10.906 1 96.44 211 GLN B O 1
ATOM 4699 N N . ASP B 1 212 ? 3.527 -16.672 12.445 1 94.44 212 ASP B N 1
ATOM 4700 C CA . ASP B 1 212 ? 2.559 -15.773 13.062 1 94.44 212 ASP B CA 1
ATOM 4701 C C . ASP B 1 212 ? 3.252 -14.562 13.68 1 94.44 212 ASP B C 1
ATOM 4703 O O . ASP B 1 212 ? 4.129 -14.711 14.539 1 94.44 212 ASP B O 1
ATOM 4707 N N . PRO B 1 213 ? 2.838 -13.391 13.305 1 93.56 213 PRO B N 1
ATOM 4708 C CA . PRO B 1 213 ? 3.504 -12.203 13.844 1 93.56 213 PRO B CA 1
ATOM 4709 C C . PRO B 1 213 ? 3.482 -12.148 15.367 1 93.56 213 PRO B C 1
ATOM 4711 O O . PRO B 1 213 ? 4.414 -11.633 15.984 1 93.56 213 PRO B O 1
ATOM 4714 N N . ALA B 1 214 ? 2.459 -12.648 16 1 92.31 214 ALA B N 1
ATOM 4715 C CA . ALA B 1 214 ? 2.363 -12.664 17.469 1 92.31 214 ALA B CA 1
ATOM 4716 C C . ALA B 1 214 ? 3.461 -13.523 18.078 1 92.31 214 ALA B C 1
ATOM 4718 O O . ALA B 1 214 ? 3.869 -13.305 19.219 1 92.31 214 ALA B O 1
ATOM 4719 N N . LYS B 1 215 ? 3.955 -14.453 17.297 1 93.06 215 LYS B N 1
ATOM 4720 C CA . LYS B 1 215 ? 4.957 -15.398 17.781 1 93.06 215 LYS B CA 1
ATOM 4721 C C . LYS B 1 215 ? 6.324 -15.125 17.156 1 93.06 215 LYS B C 1
ATOM 4723 O O . LYS B 1 215 ? 7.301 -15.812 17.469 1 93.06 215 LYS B O 1
ATOM 4728 N N . ALA B 1 216 ? 6.355 -14.156 16.25 1 94.88 216 ALA B N 1
ATOM 4729 C CA . ALA B 1 216 ? 7.613 -13.812 15.594 1 94.88 216 ALA B CA 1
ATOM 4730 C C . ALA B 1 216 ? 8.586 -13.164 16.578 1 94.88 216 ALA B C 1
ATOM 4732 O O . ALA B 1 216 ? 8.18 -12.68 17.641 1 94.88 216 ALA B O 1
ATOM 4733 N N . PRO B 1 217 ? 9.852 -13.164 16.281 1 94.31 217 PRO B N 1
ATOM 4734 C CA . PRO B 1 217 ? 10.844 -12.57 17.172 1 94.31 217 PRO B CA 1
ATOM 4735 C C . PRO B 1 217 ? 10.57 -11.102 17.484 1 94.31 217 PRO B C 1
ATOM 4737 O O . PRO B 1 217 ? 10.094 -10.367 16.625 1 94.31 217 PRO B O 1
ATOM 4740 N N . ASN B 1 218 ? 10.969 -10.656 18.672 1 92.06 218 ASN B N 1
ATOM 4741 C CA . ASN B 1 218 ? 10.773 -9.273 19.094 1 92.06 218 ASN B CA 1
ATOM 4742 C C . ASN B 1 218 ? 11.914 -8.375 18.609 1 92.06 218 ASN B C 1
ATOM 4744 O O . ASN B 1 218 ? 11.797 -7.148 18.641 1 92.06 218 ASN B O 1
ATOM 4748 N N . SER B 1 219 ? 12.969 -9.023 18.266 1 95 219 SER B N 1
ATOM 4749 C CA . SER B 1 219 ? 14.094 -8.266 17.719 1 95 219 SER B CA 1
ATOM 4750 C C . SER B 1 219 ? 14.047 -8.219 16.203 1 95 219 SER B C 1
ATOM 4752 O O . SER B 1 219 ? 13.875 -9.25 15.547 1 95 219 SER B O 1
ATOM 4754 N N . PRO B 1 220 ? 14.258 -7.105 15.609 1 96.75 220 PRO B N 1
ATOM 4755 C CA . PRO B 1 220 ? 14.18 -6.984 14.148 1 96.75 220 PRO B CA 1
ATOM 4756 C C . PRO B 1 220 ? 15.422 -7.516 13.445 1 96.75 220 PRO B C 1
ATOM 4758 O O . PRO B 1 220 ? 16.5 -7.605 14.062 1 96.75 220 PRO B O 1
ATOM 4761 N N . ASP B 1 221 ? 15.273 -7.98 12.258 1 98.31 221 ASP B N 1
ATOM 4762 C CA . ASP B 1 221 ? 16.391 -8.086 11.32 1 98.31 221 ASP B CA 1
ATOM 4763 C C . ASP B 1 221 ? 16.547 -6.801 10.508 1 98.31 221 ASP B C 1
ATOM 4765 O O . ASP B 1 221 ? 15.602 -6.344 9.867 1 98.31 221 ASP B O 1
ATOM 4769 N N . THR B 1 222 ? 17.75 -6.23 10.60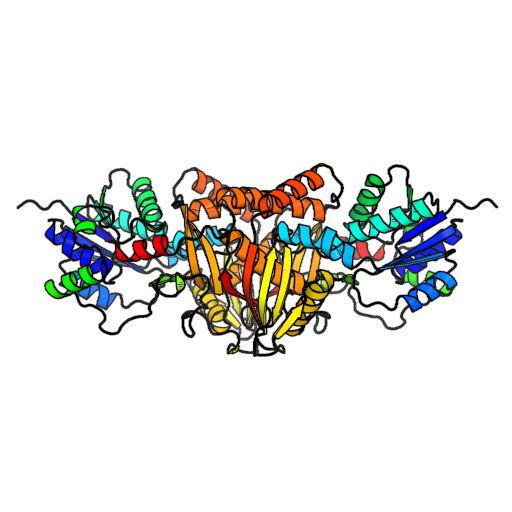9 1 98.31 222 THR B N 1
ATOM 4770 C CA . THR B 1 222 ? 18.047 -5.039 9.828 1 98.31 222 THR B CA 1
ATOM 4771 C C . THR B 1 222 ? 18.828 -5.402 8.562 1 98.31 222 THR B C 1
ATOM 4773 O O . THR B 1 222 ? 19.859 -6.059 8.633 1 98.31 222 THR B O 1
ATOM 4776 N N . LEU B 1 223 ? 18.266 -4.996 7.414 1 98.88 223 LEU B N 1
ATOM 4777 C CA . LEU B 1 223 ? 18.859 -5.348 6.125 1 98.88 223 LEU B CA 1
ATOM 4778 C C . LEU B 1 223 ? 19.312 -4.102 5.379 1 98.88 223 LEU B C 1
ATOM 4780 O O . LEU B 1 223 ? 18.672 -3.053 5.461 1 98.88 223 LEU B O 1
ATOM 4784 N N . GLU B 1 224 ? 20.438 -4.191 4.777 1 98.81 224 GLU B N 1
ATOM 4785 C CA . GLU B 1 224 ? 20.844 -3.264 3.727 1 98.81 224 GLU B CA 1
ATOM 4786 C C . GLU B 1 224 ? 20.625 -3.871 2.342 1 98.81 224 GLU B C 1
ATOM 4788 O O . GLU B 1 224 ? 21.203 -4.918 2.025 1 98.81 224 GLU B O 1
ATOM 4793 N N . ILE B 1 225 ? 19.812 -3.289 1.537 1 98.94 225 ILE B N 1
ATOM 4794 C CA . ILE B 1 225 ? 19.516 -3.783 0.198 1 98.94 225 ILE B CA 1
ATOM 4795 C C . ILE B 1 225 ? 20.062 -2.812 -0.845 1 98.94 225 ILE B C 1
ATOM 4797 O O . ILE B 1 225 ? 19.672 -1.643 -0.878 1 98.94 225 ILE B O 1
ATOM 4801 N N . GLU B 1 226 ? 20.906 -3.322 -1.647 1 98.88 226 GLU B N 1
ATOM 4802 C CA . GLU B 1 226 ? 21.531 -2.529 -2.709 1 98.88 226 GLU B CA 1
ATOM 4803 C C . GLU B 1 226 ? 20.812 -2.742 -4.039 1 98.88 226 GLU B C 1
ATOM 4805 O O . GLU B 1 226 ? 20.531 -3.879 -4.426 1 98.88 226 GLU B O 1
ATOM 4810 N N . PHE B 1 227 ? 20.531 -1.641 -4.715 1 98.88 227 PHE B N 1
ATOM 4811 C CA . PHE B 1 227 ? 19.812 -1.692 -5.988 1 98.88 227 PHE B CA 1
ATOM 4812 C C . PHE B 1 227 ? 20.688 -1.158 -7.117 1 98.88 227 PHE B C 1
ATOM 4814 O O . PHE B 1 227 ? 21.484 -0.246 -6.914 1 98.88 227 PHE B O 1
ATOM 4821 N N . LYS B 1 228 ? 20.531 -1.741 -8.281 1 98.69 228 LYS B N 1
ATOM 4822 C CA . LYS B 1 228 ? 20.984 -1.238 -9.57 1 98.69 228 LYS B CA 1
ATOM 4823 C C . LYS B 1 228 ? 19.906 -1.373 -10.633 1 98.69 228 LYS B C 1
ATOM 4825 O O . LYS B 1 228 ? 19.328 -2.447 -10.805 1 98.69 228 LYS B O 1
ATOM 4830 N N . LYS B 1 229 ? 19.625 -0.301 -11.266 1 98.44 229 LYS B N 1
ATOM 4831 C CA . LYS B 1 229 ? 18.562 -0.257 -12.266 1 98.44 229 LYS B CA 1
ATOM 4832 C C . LYS B 1 229 ? 17.25 -0.791 -11.688 1 98.44 229 LYS B C 1
ATOM 4834 O O . LYS B 1 229 ? 16.562 -1.58 -12.336 1 98.44 229 LYS B O 1
ATOM 4839 N N . GLY B 1 230 ? 17.047 -0.495 -10.5 1 98.62 230 GLY B N 1
ATOM 4840 C CA . GLY B 1 230 ? 15.781 -0.808 -9.859 1 98.62 230 GLY B CA 1
ATOM 4841 C C . GLY B 1 230 ? 15.68 -2.254 -9.414 1 98.62 230 GLY B C 1
ATOM 4842 O O . GLY B 1 230 ? 14.625 -2.693 -8.953 1 98.62 230 GLY B O 1
ATOM 4843 N N . VAL B 1 231 ? 16.734 -3.049 -9.547 1 98.69 231 VAL B N 1
ATOM 4844 C CA . VAL B 1 231 ? 16.703 -4.441 -9.117 1 98.69 231 VAL B CA 1
ATOM 4845 C C . VAL B 1 231 ? 17.688 -4.645 -7.965 1 98.69 231 VAL B C 1
ATOM 4847 O O . VAL B 1 231 ? 18.766 -4.031 -7.938 1 98.69 231 VAL B O 1
ATOM 4850 N N . PRO B 1 232 ? 17.297 -5.465 -6.949 1 98.88 232 PRO B N 1
ATOM 4851 C CA . PRO B 1 232 ? 18.25 -5.738 -5.871 1 98.88 232 PRO B CA 1
ATOM 4852 C C . PRO B 1 232 ? 19.453 -6.539 -6.344 1 98.88 232 PRO B C 1
ATOM 4854 O O . PRO B 1 232 ? 19.297 -7.547 -7.043 1 98.88 232 PRO B O 1
ATOM 4857 N N . VAL B 1 233 ? 20.594 -6.133 -5.945 1 98.81 233 VAL B N 1
ATOM 4858 C CA . VAL B 1 233 ? 21.797 -6.805 -6.43 1 98.81 233 VAL B CA 1
ATOM 4859 C C . VAL B 1 233 ? 22.594 -7.355 -5.25 1 98.81 233 VAL B C 1
ATOM 4861 O O . VAL B 1 233 ? 23.5 -8.18 -5.434 1 98.81 233 VAL B O 1
ATOM 4864 N N . LYS B 1 234 ? 22.281 -6.906 -4.078 1 98.88 234 LYS B N 1
ATOM 4865 C CA . LYS B 1 234 ? 22.953 -7.383 -2.871 1 98.88 234 LYS B CA 1
ATOM 4866 C C . LYS B 1 234 ? 22.109 -7.129 -1.63 1 98.88 234 LYS B C 1
ATOM 4868 O O . LYS B 1 234 ? 21.469 -6.074 -1.507 1 98.88 234 LYS B O 1
ATOM 4873 N N . VAL B 1 235 ? 22.031 -8.086 -0.754 1 98.88 235 VAL B N 1
ATOM 4874 C CA . VAL B 1 235 ? 21.391 -7.945 0.546 1 98.88 235 VAL B CA 1
ATOM 4875 C C . VAL B 1 235 ? 22.375 -8.289 1.655 1 98.88 235 VAL B C 1
ATOM 4877 O O . VAL B 1 235 ? 23.078 -9.305 1.573 1 98.88 235 VAL B O 1
ATOM 4880 N N . THR B 1 236 ? 22.453 -7.441 2.604 1 98.81 236 THR B N 1
ATOM 4881 C CA . THR B 1 236 ? 23.297 -7.672 3.77 1 98.81 236 THR B CA 1
ATOM 4882 C C . THR B 1 236 ? 22.484 -7.555 5.055 1 98.81 236 THR B C 1
ATOM 4884 O O . THR B 1 236 ? 21.781 -6.566 5.258 1 98.81 236 THR B O 1
ATOM 4887 N N . ASN B 1 237 ? 22.484 -8.57 5.816 1 98.62 237 ASN B N 1
ATOM 4888 C CA . ASN B 1 237 ? 21.953 -8.453 7.176 1 98.62 237 ASN B CA 1
ATOM 4889 C C . ASN B 1 237 ? 22.953 -7.754 8.102 1 98.62 237 ASN B C 1
ATOM 4891 O O . ASN B 1 237 ? 24 -8.297 8.414 1 98.62 237 ASN B O 1
ATOM 4895 N N . VAL B 1 238 ? 22.625 -6.625 8.516 1 96.81 238 VAL B N 1
ATOM 4896 C CA . VAL B 1 238 ? 23.531 -5.773 9.281 1 96.81 238 VAL B CA 1
ATOM 4897 C C . VAL B 1 238 ? 23.812 -6.414 10.641 1 96.81 238 VAL B C 1
ATOM 4899 O O . VAL B 1 238 ? 24.906 -6.242 11.195 1 96.81 238 VAL B O 1
ATOM 4902 N N . GLY B 1 239 ? 22.906 -7.148 11.203 1 94.69 239 GLY B N 1
ATOM 4903 C CA . GLY B 1 239 ? 23.062 -7.766 12.508 1 94.69 239 GLY B CA 1
ATOM 4904 C C . GLY B 1 239 ? 24.094 -8.875 12.531 1 94.69 239 GLY B C 1
ATOM 4905 O O . GLY B 1 239 ? 24.969 -8.898 13.398 1 94.69 239 GLY B O 1
ATOM 4906 N N . ASP B 1 240 ? 24.125 -9.758 11.539 1 95.69 240 ASP B N 1
ATOM 4907 C CA . ASP B 1 240 ? 25.016 -10.906 11.578 1 95.69 240 ASP B CA 1
ATOM 4908 C C . ASP B 1 240 ? 26 -10.875 10.406 1 95.69 240 ASP B C 1
ATOM 4910 O O . ASP B 1 240 ? 26.875 -11.742 10.297 1 95.69 240 ASP B O 1
ATOM 4914 N N . GLY B 1 241 ? 25.891 -9.961 9.516 1 97.06 241 GLY B N 1
ATOM 4915 C CA . GLY B 1 241 ? 26.859 -9.766 8.445 1 97.06 241 GLY B CA 1
ATOM 4916 C C . GLY B 1 241 ? 26.609 -10.656 7.246 1 97.06 241 GLY B C 1
ATOM 4917 O O . GLY B 1 241 ? 27.344 -10.594 6.254 1 97.06 241 GLY B O 1
ATOM 4918 N N . THR B 1 242 ? 25.562 -11.492 7.219 1 98.06 242 THR B N 1
ATOM 4919 C CA . THR B 1 242 ? 25.234 -12.359 6.094 1 98.06 242 THR B CA 1
ATOM 4920 C C . THR B 1 242 ? 24.969 -11.539 4.836 1 98.06 242 THR B C 1
ATOM 4922 O O . THR B 1 242 ? 24.266 -10.531 4.883 1 98.06 242 THR B O 1
ATOM 4925 N N . THR B 1 243 ? 25.547 -12.016 3.717 1 98.56 243 THR B N 1
ATOM 4926 C CA . THR B 1 243 ? 25.391 -11.289 2.463 1 98.56 243 THR B CA 1
ATOM 4927 C C . THR B 1 243 ? 25.078 -12.25 1.318 1 98.56 243 THR B C 1
ATOM 4929 O O . THR B 1 243 ? 25.625 -13.352 1.256 1 98.56 243 THR B O 1
ATOM 4932 N N . HIS B 1 244 ? 24.172 -11.898 0.464 1 98.75 244 HIS B N 1
ATOM 4933 C CA . HIS B 1 244 ? 23.844 -12.594 -0.779 1 98.75 244 HIS B CA 1
ATOM 4934 C C . HIS B 1 244 ? 23.828 -11.625 -1.959 1 98.75 244 HIS B C 1
ATOM 4936 O O . HIS B 1 244 ? 23.328 -10.508 -1.843 1 98.75 244 HIS B O 1
ATOM 4942 N N . SER B 1 245 ? 24.359 -12.055 -3.162 1 98.06 245 SER B N 1
ATOM 4943 C CA . SER B 1 245 ? 24.516 -11.094 -4.25 1 98.06 245 SER B CA 1
ATOM 4944 C C . SER B 1 245 ? 23.969 -11.641 -5.559 1 98.06 245 SER B C 1
ATOM 4946 O O . SER B 1 245 ? 23.969 -10.945 -6.578 1 98.06 245 SER B O 1
ATOM 4948 N N . THR B 1 246 ? 23.547 -12.906 -5.574 1 98.12 246 THR B N 1
ATOM 4949 C CA . THR B 1 246 ? 22.859 -13.383 -6.773 1 98.12 246 THR B CA 1
ATOM 4950 C C . THR B 1 246 ? 21.344 -13.242 -6.625 1 98.12 246 THR B C 1
ATOM 4952 O O . THR B 1 246 ? 20.812 -13.328 -5.52 1 98.12 246 THR B O 1
ATOM 4955 N N . ALA B 1 247 ? 20.719 -13.148 -7.703 1 98.25 247 ALA B N 1
ATOM 4956 C CA . ALA B 1 247 ? 19.281 -12.891 -7.707 1 98.25 247 ALA B CA 1
ATOM 4957 C C . ALA B 1 247 ? 18.516 -13.961 -6.93 1 98.25 247 ALA B C 1
ATOM 4959 O O . ALA B 1 247 ? 17.734 -13.641 -6.027 1 98.25 247 ALA B O 1
ATOM 4960 N N . LEU B 1 248 ? 18.766 -15.203 -7.23 1 98.5 248 LEU B N 1
ATOM 4961 C CA . LEU B 1 248 ? 18.047 -16.297 -6.602 1 98.5 248 LEU B CA 1
ATOM 4962 C C . LEU B 1 248 ? 18.391 -16.406 -5.121 1 98.5 248 LEU B C 1
ATOM 4964 O O . LEU B 1 248 ? 17.5 -16.547 -4.277 1 98.5 248 LEU B O 1
ATOM 4968 N N . GLU B 1 249 ? 19.688 -16.297 -4.789 1 98.38 249 GLU B N 1
ATOM 4969 C CA . GLU B 1 249 ? 20.125 -16.453 -3.402 1 98.38 249 GLU B CA 1
ATOM 4970 C C . GLU B 1 249 ? 19.562 -15.336 -2.525 1 98.38 249 GLU B C 1
ATOM 4972 O O . GLU B 1 249 ? 19.125 -15.586 -1.401 1 98.38 249 GLU B O 1
ATOM 4977 N N . LEU B 1 250 ? 19.703 -14.141 -3.055 1 98.69 250 LEU B N 1
ATOM 4978 C CA . LEU B 1 250 ? 19.219 -13.039 -2.229 1 98.69 250 LEU B CA 1
ATOM 4979 C C . LEU B 1 250 ? 17.703 -13.125 -2.047 1 98.69 250 LEU B C 1
ATOM 4981 O O . LEU B 1 250 ? 17.172 -12.789 -0.981 1 98.69 250 LEU B O 1
ATOM 4985 N N . PHE B 1 251 ? 17 -13.539 -3.086 1 98.81 251 PHE B N 1
ATOM 4986 C CA . PHE B 1 251 ? 15.547 -13.672 -2.979 1 98.81 251 PHE B CA 1
ATOM 4987 C C . PHE B 1 251 ? 15.18 -14.734 -1.951 1 98.81 251 PHE B C 1
ATOM 4989 O O . PHE B 1 251 ? 14.273 -14.531 -1.135 1 98.81 251 PHE B O 1
ATOM 4996 N N . LEU B 1 252 ? 15.828 -15.906 -1.988 1 98.56 252 LEU B N 1
ATOM 4997 C CA . LEU B 1 252 ? 15.594 -16.984 -1.032 1 98.56 252 LEU B CA 1
ATOM 4998 C C . LEU B 1 252 ? 15.883 -16.516 0.391 1 98.56 252 LEU B C 1
ATOM 5000 O O . LEU B 1 252 ? 15.133 -16.828 1.316 1 98.56 252 LEU B O 1
ATOM 5004 N N . TYR B 1 253 ? 16.938 -15.766 0.534 1 98.75 253 TYR B N 1
ATOM 5005 C CA . TYR B 1 253 ? 17.297 -15.258 1.853 1 98.75 253 TYR B CA 1
ATOM 5006 C C . TYR B 1 253 ? 16.219 -14.312 2.383 1 98.75 253 TYR B C 1
ATOM 5008 O O . TYR B 1 253 ? 15.852 -14.383 3.557 1 98.75 253 TYR B O 1
ATOM 5016 N N . LEU B 1 254 ? 15.773 -13.43 1.503 1 98.88 254 LEU B N 1
ATOM 5017 C CA . LEU B 1 254 ? 14.727 -12.5 1.9 1 98.88 254 LEU B CA 1
ATOM 5018 C C . LEU B 1 254 ? 13.453 -13.25 2.281 1 98.88 254 LEU B C 1
ATOM 5020 O O . LEU B 1 254 ? 12.719 -12.828 3.18 1 98.88 254 LEU B O 1
ATOM 5024 N N . ASN B 1 255 ? 13.117 -14.328 1.581 1 98.81 255 ASN B N 1
ATOM 5025 C CA . ASN B 1 255 ? 11.984 -15.164 1.967 1 98.81 255 ASN B CA 1
ATOM 5026 C C . ASN B 1 255 ? 12.148 -15.719 3.381 1 98.81 255 ASN B C 1
ATOM 5028 O O . ASN B 1 255 ? 11.188 -15.766 4.148 1 98.81 255 ASN B O 1
ATOM 5032 N N . GLU B 1 256 ? 13.352 -16.125 3.66 1 98.5 256 GLU B N 1
ATOM 5033 C CA . GLU B 1 256 ? 13.633 -16.656 4.988 1 98.5 256 GLU B CA 1
ATOM 5034 C C . GLU B 1 256 ? 13.43 -15.602 6.066 1 98.5 256 GLU B C 1
ATOM 5036 O O . GLU B 1 256 ? 12.75 -15.844 7.066 1 98.5 256 GLU B O 1
ATOM 5041 N N . VAL B 1 257 ? 14.008 -14.43 5.844 1 98.69 257 VAL B N 1
ATOM 5042 C CA . VAL B 1 257 ? 13.938 -13.344 6.816 1 98.69 257 VAL B CA 1
ATOM 5043 C C . VAL B 1 257 ? 12.484 -12.898 6.98 1 98.69 257 VAL B C 1
ATOM 5045 O O . VAL B 1 257 ? 11.992 -12.773 8.102 1 98.69 257 VAL B O 1
ATOM 5048 N N . ALA B 1 258 ? 11.844 -12.656 5.875 1 98.81 258 ALA B N 1
ATOM 5049 C CA . ALA B 1 258 ? 10.453 -12.203 5.914 1 98.81 258 ALA B CA 1
ATOM 5050 C C . ALA B 1 258 ? 9.555 -13.25 6.559 1 98.81 258 ALA B C 1
ATOM 5052 O O . ALA B 1 258 ? 8.656 -12.914 7.336 1 98.81 258 ALA B O 1
ATOM 5053 N N . GLY B 1 259 ? 9.758 -14.547 6.191 1 98.69 259 GLY B N 1
ATOM 5054 C CA . GLY B 1 259 ? 8.984 -15.625 6.793 1 98.69 259 GLY B CA 1
ATOM 5055 C C . GLY B 1 259 ? 9.133 -15.695 8.297 1 98.69 259 GLY B C 1
ATOM 5056 O O . GLY B 1 259 ? 8.148 -15.891 9.016 1 98.69 259 GLY B O 1
ATOM 5057 N N . LYS B 1 260 ? 10.344 -15.453 8.727 1 98.38 260 LYS B N 1
ATOM 5058 C CA . LYS B 1 260 ? 10.664 -15.469 10.156 1 98.38 260 LYS B CA 1
ATOM 5059 C C . LYS B 1 260 ? 9.867 -14.406 10.906 1 98.38 260 LYS B C 1
ATOM 5061 O O . LYS B 1 260 ? 9.438 -14.633 12.039 1 98.38 260 LYS B O 1
ATOM 5066 N N . HIS B 1 261 ? 9.602 -13.305 10.266 1 98.12 261 HIS B N 1
ATOM 5067 C CA . HIS B 1 261 ? 8.977 -12.172 10.93 1 98.12 261 HIS B CA 1
ATOM 5068 C C . HIS B 1 261 ? 7.5 -12.055 10.562 1 98.12 261 HIS B C 1
ATOM 5070 O O . HIS B 1 261 ? 6.816 -11.125 11 1 98.12 261 HIS B O 1
ATOM 5076 N N . GLY B 1 262 ? 6.992 -12.977 9.766 1 97.69 262 GLY B N 1
ATOM 5077 C CA . GLY B 1 262 ? 5.574 -12.977 9.445 1 97.69 262 GLY B CA 1
ATOM 5078 C C . GLY B 1 262 ? 5.188 -11.906 8.438 1 97.69 262 GLY B C 1
ATOM 5079 O O . GLY B 1 262 ? 4.059 -11.414 8.453 1 97.69 262 GLY B O 1
ATOM 5080 N N . VAL B 1 263 ? 6.09 -11.578 7.523 1 98.5 263 VAL B N 1
ATOM 5081 C CA . VAL B 1 263 ? 5.883 -10.477 6.59 1 98.5 263 VAL B CA 1
ATOM 5082 C C . VAL B 1 263 ? 5.246 -11.008 5.305 1 98.5 263 VAL B C 1
ATOM 5084 O O . VAL B 1 263 ? 5.676 -12.023 4.766 1 98.5 263 VAL B O 1
ATOM 5087 N N . GLY B 1 264 ? 4.199 -10.312 4.82 1 98.38 264 GLY B N 1
ATOM 5088 C CA . GLY B 1 264 ? 3.721 -10.555 3.469 1 98.38 264 GLY B CA 1
ATOM 5089 C C . GLY B 1 264 ? 2.379 -11.258 3.426 1 98.38 264 GLY B C 1
ATOM 5090 O O . GLY B 1 264 ? 2.016 -11.852 2.408 1 98.38 264 GLY B O 1
ATOM 5091 N N . ARG B 1 265 ? 1.55 -11.195 4.492 1 98.06 265 ARG B N 1
ATOM 5092 C CA . ARG B 1 265 ? 0.228 -11.812 4.535 1 98.06 265 ARG B CA 1
ATOM 5093 C C . ARG B 1 265 ? -0.848 -10.836 4.074 1 98.06 265 ARG B C 1
ATOM 5095 O O . ARG B 1 265 ? -0.909 -9.703 4.555 1 98.06 265 ARG B O 1
ATOM 5102 N N . ILE B 1 266 ? -1.674 -11.281 3.139 1 97.81 266 ILE B N 1
ATOM 5103 C CA . ILE B 1 266 ? -2.82 -10.461 2.768 1 97.81 266 ILE B CA 1
ATOM 5104 C C . ILE B 1 266 ? -4.051 -11.344 2.578 1 97.81 266 ILE B C 1
ATOM 5106 O O . ILE B 1 266 ? -3.928 -12.539 2.301 1 97.81 266 ILE B O 1
ATOM 5110 N N . ASP B 1 267 ? -5.184 -10.844 2.857 1 98.06 267 ASP B N 1
ATOM 5111 C CA . ASP B 1 267 ? -6.512 -11.391 2.602 1 98.06 267 ASP B CA 1
ATOM 5112 C C . ASP B 1 267 ? -7.344 -10.438 1.749 1 98.06 267 ASP B C 1
ATOM 5114 O O . ASP B 1 267 ? -7.633 -9.312 2.168 1 98.06 267 ASP B O 1
ATOM 5118 N N . ILE B 1 268 ? -7.746 -10.961 0.551 1 96.5 268 ILE B N 1
ATOM 5119 C CA . ILE B 1 268 ? -8.359 -10.031 -0.385 1 96.5 268 ILE B CA 1
ATOM 5120 C C . ILE B 1 268 ? -9.492 -10.727 -1.139 1 96.5 268 ILE B C 1
ATOM 5122 O O . ILE B 1 268 ? -9.406 -11.922 -1.427 1 96.5 268 ILE B O 1
ATOM 5126 N N . VAL B 1 269 ? -10.578 -10.039 -1.358 1 95.75 269 VAL B N 1
ATOM 5127 C CA . VAL B 1 269 ? -11.531 -10.398 -2.402 1 95.75 269 VAL B CA 1
ATOM 5128 C C . VAL B 1 269 ? -11.195 -9.648 -3.689 1 95.75 269 VAL B C 1
ATOM 5130 O O . VAL B 1 269 ? -11.289 -8.422 -3.74 1 95.75 269 VAL B O 1
ATOM 5133 N N . GLU B 1 270 ? -10.734 -10.398 -4.664 1 92.94 270 GLU B N 1
ATOM 5134 C CA . GLU B 1 270 ? -10.273 -9.781 -5.902 1 92.94 270 GLU B CA 1
ATOM 5135 C C . GLU B 1 270 ? -11.289 -9.969 -7.027 1 92.94 270 GLU B C 1
ATOM 5137 O O . GLU B 1 270 ? -12.086 -10.906 -6.996 1 92.94 270 GLU B O 1
ATOM 5142 N N . ASN B 1 271 ? -11.227 -9.039 -7.98 1 92.25 271 ASN B N 1
ATOM 5143 C CA . ASN B 1 271 ? -11.977 -9.172 -9.227 1 92.25 271 ASN B CA 1
ATOM 5144 C C . ASN B 1 271 ? -11.188 -9.969 -10.266 1 92.25 271 ASN B C 1
ATOM 5146 O O . ASN B 1 271 ? -10.164 -9.5 -10.773 1 92.25 271 ASN B O 1
ATOM 5150 N N . ARG B 1 272 ? -11.711 -11.102 -10.555 1 89.12 272 ARG B N 1
ATOM 5151 C CA . ARG B 1 272 ? -11.039 -11.914 -11.562 1 89.12 272 ARG B CA 1
ATOM 5152 C C . ARG B 1 272 ? -11.344 -11.406 -12.969 1 89.12 272 ARG B C 1
ATOM 5154 O O . ARG B 1 272 ? -12.312 -10.68 -13.164 1 89.12 272 ARG B O 1
ATOM 5161 N N . PHE B 1 273 ? -10.492 -11.734 -13.828 1 83.12 273 PHE B N 1
ATOM 5162 C CA . PHE B 1 273 ? -10.625 -11.336 -15.219 1 83.12 273 PHE B CA 1
ATOM 5163 C C . PHE B 1 273 ? -11.883 -11.938 -15.836 1 83.12 273 PHE B C 1
ATOM 5165 O O . PHE B 1 273 ? -12.539 -11.289 -16.656 1 83.12 273 PHE B O 1
ATOM 5172 N N . ILE B 1 274 ? -12.273 -13.023 -15.406 1 75.44 274 ILE B N 1
ATOM 5173 C CA . ILE B 1 274 ? -13.391 -13.758 -16 1 75.44 274 ILE B CA 1
ATOM 5174 C C . ILE B 1 274 ? -14.703 -13.25 -15.406 1 75.44 274 ILE B C 1
ATOM 5176 O O . ILE B 1 274 ? -15.773 -13.812 -15.68 1 75.44 274 ILE B O 1
ATOM 5180 N N . GLY B 1 275 ? -14.703 -12.188 -14.57 1 77.38 275 GLY B N 1
ATOM 5181 C CA . GLY B 1 275 ? -15.906 -11.469 -14.188 1 77.38 275 GLY B CA 1
ATOM 5182 C C . GLY B 1 275 ? -16.391 -11.828 -12.789 1 77.38 275 GLY B C 1
ATOM 5183 O O . GLY B 1 275 ? -17.344 -11.227 -12.281 1 77.38 275 GLY B O 1
ATOM 5184 N N . MET B 1 276 ? -15.773 -12.773 -12.18 1 84.69 276 MET B N 1
ATOM 5185 C CA . MET B 1 276 ? -16.203 -13.141 -10.836 1 84.69 276 MET B CA 1
ATOM 5186 C C . MET B 1 276 ? -15.211 -12.656 -9.789 1 84.69 276 MET B C 1
ATOM 5188 O O . MET B 1 276 ? -14.039 -12.438 -10.094 1 84.69 276 MET B O 1
ATOM 5192 N N . LYS B 1 277 ? -15.852 -12.453 -8.617 1 90.62 277 LYS B N 1
ATOM 5193 C CA . LYS B 1 277 ? -15 -12.156 -7.473 1 90.62 277 LYS B CA 1
ATOM 5194 C C . LYS B 1 277 ? -14.562 -13.438 -6.77 1 90.62 277 LYS B C 1
ATOM 5196 O O . LYS B 1 277 ? -15.289 -14.43 -6.773 1 90.62 277 LYS B O 1
ATOM 5201 N N . SER B 1 278 ? -13.352 -13.445 -6.281 1 92.06 278 SER B N 1
ATOM 5202 C CA . SER B 1 278 ? -12.812 -14.594 -5.555 1 92.06 278 SER B CA 1
ATOM 5203 C C . SER B 1 278 ? -11.969 -14.141 -4.367 1 92.06 278 SER B C 1
ATOM 5205 O O . SER B 1 278 ? -11.258 -13.141 -4.449 1 92.06 278 SER B O 1
ATOM 5207 N N . ARG B 1 279 ? -12.148 -14.867 -3.297 1 94.56 279 ARG B N 1
ATOM 5208 C CA . ARG B 1 279 ? -11.312 -14.594 -2.137 1 94.56 279 ARG B CA 1
ATOM 5209 C C . ARG B 1 279 ? -9.992 -15.367 -2.219 1 94.56 279 ARG B C 1
ATOM 5211 O O . ARG B 1 279 ? -9.992 -16.578 -2.479 1 94.56 279 ARG B O 1
ATOM 5218 N N . GLY B 1 280 ? -8.922 -14.719 -2.078 1 95.19 280 GLY B N 1
ATOM 5219 C CA . GLY B 1 280 ? -7.594 -15.305 -1.982 1 95.19 280 GLY B CA 1
ATOM 5220 C C . GLY B 1 280 ? -6.801 -14.805 -0.791 1 95.19 280 GLY B C 1
ATOM 5221 O O . GLY B 1 280 ? -6.805 -13.602 -0.496 1 95.19 280 GLY B O 1
ATOM 5222 N N . ILE B 1 281 ? -6.234 -15.711 -0.048 1 97.75 281 ILE B N 1
ATOM 5223 C CA . ILE B 1 281 ? -5.281 -15.383 1.007 1 97.75 281 ILE B CA 1
ATOM 5224 C C . ILE B 1 281 ? -3.863 -15.695 0.532 1 97.75 281 ILE B C 1
ATOM 5226 O O . ILE B 1 281 ? -3.594 -16.781 0.032 1 97.75 281 ILE B O 1
ATOM 5230 N N . TYR B 1 282 ? -3.01 -14.703 0.626 1 98.25 282 TYR B N 1
ATOM 5231 C CA . TYR B 1 282 ? -1.682 -14.836 0.035 1 98.25 282 TYR B CA 1
ATOM 5232 C C . TYR B 1 282 ? -0.595 -14.555 1.066 1 98.25 282 TYR B C 1
ATOM 5234 O O . TYR B 1 282 ? -0.795 -13.758 1.988 1 98.25 282 TYR B O 1
ATOM 5242 N N . GLU B 1 283 ? 0.477 -15.242 0.951 1 98.62 283 GLU B N 1
ATOM 5243 C CA . GLU B 1 283 ? 1.747 -14.898 1.584 1 98.62 283 GLU B CA 1
ATOM 5244 C C . GLU B 1 283 ? 2.807 -14.555 0.542 1 98.62 283 GLU B C 1
ATOM 5246 O O . GLU B 1 283 ? 3.104 -15.359 -0.34 1 98.62 283 GLU B O 1
ATOM 5251 N N . THR B 1 284 ? 3.312 -13.375 0.582 1 98.81 284 THR B N 1
ATOM 5252 C CA . THR B 1 284 ? 4.387 -12.945 -0.305 1 98.81 284 THR B CA 1
ATOM 5253 C C . THR B 1 284 ? 5.527 -12.32 0.491 1 98.81 284 THR B C 1
ATOM 5255 O O . THR B 1 284 ? 5.715 -11.102 0.465 1 98.81 284 THR B O 1
ATOM 5258 N N . PRO B 1 285 ? 6.383 -13.133 1.081 1 98.75 285 PRO B N 1
ATOM 5259 C CA . PRO B 1 285 ? 7.363 -12.648 2.051 1 98.75 285 PRO B CA 1
ATOM 5260 C C . PRO B 1 285 ? 8.43 -11.758 1.414 1 98.75 285 PRO B C 1
ATOM 5262 O O . PRO B 1 285 ? 8.352 -10.531 1.502 1 98.75 285 PRO B O 1
ATOM 5265 N N . ALA B 1 286 ? 9.352 -12.312 0.55 1 98.88 286 ALA B N 1
ATOM 5266 C CA . ALA B 1 286 ? 10.438 -11.547 -0.056 1 98.88 286 ALA B CA 1
ATOM 5267 C C . ALA B 1 286 ? 9.891 -10.398 -0.898 1 98.88 286 ALA B C 1
ATOM 5269 O O . ALA B 1 286 ? 10.43 -9.289 -0.869 1 98.88 286 ALA B O 1
ATOM 5270 N N . GLY B 1 287 ? 8.82 -10.719 -1.654 1 98.81 287 GLY B N 1
ATOM 5271 C CA . GLY B 1 287 ? 8.227 -9.711 -2.516 1 98.81 287 GLY B CA 1
ATOM 5272 C C . GLY B 1 287 ? 7.789 -8.469 -1.762 1 98.81 287 GLY B C 1
ATOM 5273 O O . GLY B 1 287 ? 7.906 -7.352 -2.27 1 98.81 287 GLY B O 1
ATOM 5274 N N . THR B 1 288 ? 7.289 -8.602 -0.517 1 98.81 288 THR B N 1
ATOM 5275 C CA . THR B 1 288 ? 6.812 -7.48 0.29 1 98.81 288 THR B CA 1
ATOM 5276 C C . THR B 1 288 ? 7.98 -6.605 0.743 1 98.81 288 THR B C 1
ATOM 5278 O O . THR B 1 288 ? 7.898 -5.379 0.685 1 98.81 288 THR B O 1
ATOM 5281 N N . ILE B 1 289 ? 9.078 -7.223 1.181 1 98.88 289 ILE B N 1
ATOM 5282 C CA . ILE B 1 289 ? 10.258 -6.461 1.56 1 98.88 289 ILE B CA 1
ATOM 5283 C C . ILE B 1 289 ? 10.75 -5.641 0.368 1 98.88 289 ILE B C 1
ATOM 5285 O O . ILE B 1 289 ? 10.984 -4.438 0.492 1 98.88 289 ILE B O 1
ATOM 5289 N N . LEU B 1 290 ? 10.82 -6.309 -0.78 1 98.88 290 LEU B N 1
ATOM 5290 C CA . LEU B 1 290 ? 11.391 -5.672 -1.961 1 98.88 290 LEU B CA 1
ATOM 5291 C C . LEU B 1 290 ? 10.469 -4.582 -2.494 1 98.88 290 LEU B C 1
ATOM 5293 O O . LEU B 1 290 ? 10.938 -3.568 -3.021 1 98.88 290 LEU B O 1
ATOM 5297 N N . TYR B 1 291 ? 9.18 -4.805 -2.355 1 98.62 291 TYR B N 1
ATOM 5298 C CA . TYR B 1 291 ? 8.234 -3.777 -2.764 1 98.62 291 TYR B CA 1
ATOM 5299 C C . TYR B 1 291 ? 8.492 -2.467 -2.029 1 98.62 291 TYR B C 1
ATOM 5301 O O . TYR B 1 291 ? 8.633 -1.415 -2.656 1 98.62 291 TYR B O 1
ATOM 5309 N N . HIS B 1 292 ? 8.602 -2.504 -0.717 1 98.56 292 HIS B N 1
ATOM 5310 C CA . HIS B 1 292 ? 8.781 -1.304 0.093 1 98.56 292 HIS B CA 1
ATOM 5311 C C . HIS B 1 292 ? 10.156 -0.685 -0.138 1 98.56 292 HIS B C 1
ATOM 5313 O O . HIS B 1 292 ? 10.281 0.537 -0.248 1 98.56 292 HIS B O 1
ATOM 5319 N N . ALA B 1 293 ? 11.172 -1.498 -0.202 1 98.81 293 ALA B N 1
ATOM 5320 C CA . ALA B 1 293 ? 12.523 -0.998 -0.412 1 98.81 293 ALA B CA 1
ATOM 5321 C C . ALA B 1 293 ? 12.656 -0.328 -1.776 1 98.81 293 ALA B C 1
ATOM 5323 O O . ALA B 1 293 ? 13.289 0.727 -1.898 1 98.81 293 ALA B O 1
ATOM 5324 N N . HIS B 1 294 ? 12.062 -0.956 -2.781 1 98.88 294 HIS B N 1
ATOM 5325 C CA . HIS B 1 294 ? 12.133 -0.404 -4.129 1 98.88 294 HIS B CA 1
ATOM 5326 C C . HIS B 1 294 ? 11.406 0.935 -4.219 1 98.88 294 HIS B C 1
ATOM 5328 O O . HIS B 1 294 ? 11.906 1.878 -4.832 1 98.88 294 HIS B O 1
ATOM 5334 N N . LEU B 1 295 ? 10.211 0.993 -3.639 1 98 295 LEU B N 1
ATOM 5335 C CA . LEU B 1 295 ? 9.484 2.256 -3.617 1 98 295 LEU B CA 1
ATOM 5336 C C . LEU B 1 295 ? 10.344 3.373 -3.043 1 98 295 LEU B C 1
ATOM 5338 O O . LEU B 1 295 ? 10.32 4.5 -3.541 1 98 295 LEU B O 1
ATOM 5342 N N . ASP B 1 296 ? 11.055 3.029 -2.033 1 98.25 296 ASP B N 1
ATOM 5343 C CA . ASP B 1 296 ? 11.852 4.016 -1.315 1 98.25 296 ASP B CA 1
ATOM 5344 C C . ASP B 1 296 ? 13.008 4.523 -2.18 1 98.25 296 ASP B C 1
ATOM 5346 O O . ASP B 1 296 ? 13.156 5.73 -2.373 1 98.25 296 ASP B O 1
ATOM 5350 N N . ILE B 1 297 ? 13.805 3.652 -2.744 1 98.31 297 ILE B N 1
ATOM 5351 C CA . ILE B 1 297 ? 14.969 4.051 -3.521 1 98.31 297 ILE B CA 1
ATOM 5352 C C . ILE B 1 297 ? 14.523 4.746 -4.805 1 98.31 297 ILE B C 1
ATOM 5354 O O . ILE B 1 297 ? 15.195 5.66 -5.289 1 98.31 297 ILE B O 1
ATOM 5358 N N . GLU B 1 298 ? 13.414 4.297 -5.348 1 98.12 298 GLU B N 1
ATOM 5359 C CA . GLU B 1 298 ? 12.898 4.906 -6.57 1 98.12 298 GLU B CA 1
ATOM 5360 C C . GLU B 1 298 ? 12.508 6.363 -6.34 1 98.12 298 GLU B C 1
ATOM 5362 O O . GLU B 1 298 ? 12.891 7.242 -7.113 1 98.12 298 GLU B O 1
ATOM 5367 N N . ALA B 1 299 ? 11.75 6.578 -5.309 1 96.19 299 ALA B N 1
ATOM 5368 C CA . ALA B 1 299 ? 11.352 7.945 -4.984 1 96.19 299 ALA B CA 1
ATOM 5369 C C . ALA B 1 299 ? 12.57 8.828 -4.727 1 96.19 299 ALA B C 1
ATOM 5371 O O . ALA B 1 299 ? 12.562 10.016 -5.051 1 96.19 299 ALA B O 1
ATOM 5372 N N . PHE B 1 300 ? 13.625 8.258 -4.168 1 97 300 PHE B N 1
ATOM 5373 C CA . PHE B 1 300 ? 14.844 8.961 -3.775 1 97 300 PHE B CA 1
ATOM 5374 C C . PHE B 1 300 ? 15.648 9.375 -5.004 1 97 300 PHE B C 1
ATOM 5376 O O . PHE B 1 300 ? 16.281 10.438 -5.012 1 97 300 PHE B O 1
ATOM 5383 N N . THR B 1 301 ? 15.477 8.602 -6.141 1 97.19 301 THR B N 1
ATOM 5384 C CA . THR B 1 301 ? 16.438 8.766 -7.23 1 97.19 301 THR B CA 1
ATOM 5385 C C . THR B 1 301 ? 15.719 9.148 -8.523 1 97.19 301 THR B C 1
ATOM 5387 O O . THR B 1 301 ? 16.359 9.57 -9.492 1 97.19 301 THR B O 1
ATOM 5390 N N . MET B 1 302 ? 14.469 9 -8.594 1 96 302 MET B N 1
ATOM 5391 C CA . MET B 1 302 ? 13.742 9.227 -9.844 1 96 302 MET B CA 1
ATOM 5392 C C . MET B 1 302 ? 13.125 10.625 -9.867 1 96 302 MET B C 1
ATOM 5394 O O . MET B 1 302 ? 12.719 11.148 -8.828 1 96 302 MET B O 1
ATOM 5398 N N . ASP B 1 303 ? 13.07 11.219 -11.031 1 94.44 303 ASP B N 1
ATOM 5399 C CA . ASP B 1 303 ? 12.406 12.5 -11.242 1 94.44 303 ASP B CA 1
ATOM 5400 C C . ASP B 1 303 ? 10.922 12.414 -10.898 1 94.44 303 ASP B C 1
ATOM 5402 O O . ASP B 1 303 ? 10.273 11.398 -11.18 1 94.44 303 ASP B O 1
ATOM 5406 N N . ARG B 1 304 ? 10.398 13.492 -10.398 1 93.25 304 ARG B N 1
ATOM 5407 C CA . ARG B 1 304 ? 9.023 13.562 -9.914 1 93.25 304 ARG B CA 1
ATOM 5408 C C . ARG B 1 304 ? 8.031 13.203 -11.023 1 93.25 304 ARG B C 1
ATOM 5410 O O . ARG B 1 304 ? 7.145 12.367 -10.82 1 93.25 304 ARG B O 1
ATOM 5417 N N . GLU B 1 305 ? 8.195 13.805 -12.156 1 94 305 GLU B N 1
ATOM 5418 C CA . GLU B 1 305 ? 7.23 13.609 -13.234 1 94 305 GLU B CA 1
ATOM 5419 C C . GLU B 1 305 ? 7.398 12.242 -13.883 1 94 305 GLU B C 1
ATOM 5421 O O . GLU B 1 305 ? 6.418 11.617 -14.289 1 94 305 GLU B O 1
ATOM 5426 N N . VAL B 1 306 ? 8.625 11.781 -13.992 1 96.06 306 VAL B N 1
ATOM 5427 C CA . VAL B 1 306 ? 8.867 10.43 -14.508 1 96.06 306 VAL B CA 1
ATOM 5428 C C . VAL B 1 306 ? 8.242 9.406 -13.57 1 96.06 306 VAL B C 1
ATOM 5430 O O . VAL B 1 306 ? 7.641 8.43 -14.023 1 96.06 306 VAL B O 1
ATOM 5433 N N . ARG B 1 307 ? 8.359 9.609 -12.305 1 95.81 307 ARG B N 1
ATOM 5434 C CA . ARG B 1 307 ? 7.773 8.688 -11.336 1 95.81 307 ARG B CA 1
ATOM 5435 C C . ARG B 1 307 ? 6.258 8.617 -11.492 1 95.81 307 ARG B C 1
ATOM 5437 O O . ARG B 1 307 ? 5.664 7.543 -11.398 1 95.81 307 ARG B O 1
ATOM 5444 N N . LYS B 1 308 ? 5.672 9.781 -11.719 1 93.56 308 LYS B N 1
ATOM 5445 C CA . LYS B 1 308 ? 4.227 9.828 -11.906 1 93.56 308 LYS B CA 1
ATOM 5446 C C . LYS B 1 308 ? 3.803 9.008 -13.125 1 93.56 308 LYS B C 1
ATOM 5448 O O . LYS B 1 308 ? 2.848 8.234 -13.055 1 93.56 308 LYS B O 1
ATOM 5453 N N . ILE B 1 309 ? 4.488 9.211 -14.195 1 95.81 309 ILE B N 1
ATOM 5454 C CA . ILE B 1 309 ? 4.211 8.445 -15.406 1 95.81 309 ILE B CA 1
ATOM 5455 C C . ILE B 1 309 ? 4.41 6.953 -15.133 1 95.81 309 ILE B C 1
ATOM 5457 O O . ILE B 1 309 ? 3.555 6.133 -15.477 1 95.81 309 ILE B O 1
ATOM 5461 N N . LYS B 1 310 ? 5.52 6.629 -14.484 1 97.69 310 LYS B N 1
ATOM 5462 C CA . LYS B 1 310 ? 5.852 5.238 -14.188 1 97.69 310 LYS B CA 1
ATOM 5463 C C . LYS B 1 310 ? 4.801 4.609 -13.273 1 97.69 310 LYS B C 1
ATOM 5465 O O . LYS B 1 310 ? 4.488 3.424 -13.414 1 97.69 310 LYS B O 1
ATOM 5470 N N . GLN B 1 311 ? 4.297 5.344 -12.375 1 95.5 311 GLN B N 1
ATOM 5471 C CA . GLN B 1 311 ? 3.236 4.852 -11.5 1 95.5 311 GLN B CA 1
ATOM 5472 C C . GLN B 1 311 ? 2.033 4.375 -12.312 1 95.5 311 GLN B C 1
ATOM 5474 O O . GLN B 1 311 ? 1.475 3.311 -12.039 1 95.5 311 GLN B O 1
ATOM 5479 N N . GLY B 1 312 ? 1.628 5.203 -13.281 1 95.19 312 GLY B N 1
ATOM 5480 C CA . GLY B 1 312 ? 0.552 4.789 -14.172 1 95.19 312 GLY B CA 1
ATOM 5481 C C . GLY B 1 312 ? 0.883 3.545 -14.969 1 95.19 312 GLY B C 1
ATOM 5482 O O . GLY B 1 312 ? 0.034 2.666 -15.141 1 95.19 312 GLY B O 1
ATOM 5483 N N . LEU B 1 313 ? 2.111 3.422 -15.445 1 97.56 313 LEU B N 1
ATOM 5484 C CA . LEU B 1 313 ? 2.561 2.25 -16.188 1 97.56 313 LEU B CA 1
ATOM 5485 C C . LEU B 1 313 ? 2.564 1.01 -15.297 1 97.56 313 LEU B C 1
ATOM 5487 O O . LEU B 1 313 ? 2.256 -0.091 -15.766 1 97.56 313 LEU B O 1
ATOM 5491 N N . GLY B 1 314 ? 2.945 1.225 -14.062 1 97.06 314 GLY B N 1
ATOM 5492 C CA . GLY B 1 314 ? 2.922 0.118 -13.117 1 97.06 314 GLY B CA 1
ATOM 5493 C C . GLY B 1 314 ? 1.538 -0.476 -12.93 1 97.06 314 GLY B C 1
ATOM 5494 O O . GLY B 1 314 ? 1.385 -1.698 -12.875 1 97.06 314 GLY B O 1
ATOM 5495 N N . LEU B 1 315 ? 0.518 0.358 -12.859 1 95.56 315 LEU B N 1
ATOM 5496 C CA . LEU B 1 315 ? -0.866 -0.088 -12.742 1 95.56 315 LEU B CA 1
ATOM 5497 C C . LEU B 1 315 ? -1.286 -0.887 -13.969 1 95.56 315 LEU B C 1
ATOM 5499 O O . LEU B 1 315 ? -1.896 -1.951 -13.844 1 95.56 315 LEU B O 1
ATOM 5503 N N . LYS B 1 316 ? -0.964 -0.347 -15.102 1 96.62 316 LYS B N 1
ATOM 5504 C CA . LYS B 1 316 ? -1.295 -1.034 -16.344 1 96.62 316 LYS B CA 1
ATOM 5505 C C . LYS B 1 316 ? -0.573 -2.375 -16.438 1 96.62 316 LYS B C 1
ATOM 5507 O O . LYS B 1 316 ? -1.162 -3.373 -16.859 1 96.62 316 LYS B O 1
ATOM 5512 N N . PHE B 1 317 ? 0.669 -2.383 -16.062 1 98.38 317 PHE B N 1
ATOM 5513 C CA . PHE B 1 317 ? 1.455 -3.611 -16.078 1 98.38 317 PHE B CA 1
ATOM 5514 C C . PHE B 1 317 ? 0.809 -4.676 -15.195 1 98.38 317 PHE B C 1
ATOM 5516 O O . PHE B 1 317 ? 0.677 -5.832 -15.609 1 98.38 317 PHE B O 1
ATOM 5523 N N . ALA B 1 318 ? 0.419 -4.285 -13.969 1 97.75 318 ALA B N 1
ATOM 5524 C CA . ALA B 1 318 ? -0.227 -5.219 -13.047 1 97.75 318 ALA B CA 1
ATOM 5525 C C . ALA B 1 318 ? -1.479 -5.824 -13.672 1 97.75 318 ALA B C 1
ATOM 5527 O O . ALA B 1 318 ? -1.719 -7.031 -13.547 1 97.75 318 ALA B O 1
ATOM 5528 N N . GLU B 1 319 ? -2.234 -5.051 -14.352 1 96.44 319 GLU B N 1
ATOM 5529 C CA . GLU B 1 319 ? -3.453 -5.512 -15.008 1 96.44 319 GLU B CA 1
ATOM 5530 C C . GLU B 1 319 ? -3.137 -6.516 -16.109 1 96.44 319 GLU B C 1
ATOM 5532 O O . GLU B 1 319 ? -3.785 -7.559 -16.219 1 96.44 319 GLU B O 1
ATOM 5537 N N . LEU B 1 320 ? -2.164 -6.172 -16.922 1 97.81 320 LEU B N 1
ATOM 5538 C CA . LEU B 1 320 ? -1.798 -7.023 -18.047 1 97.81 320 LEU B CA 1
ATOM 5539 C C . LEU B 1 320 ? -1.275 -8.375 -17.562 1 97.81 320 LEU B C 1
ATOM 5541 O O . LEU B 1 320 ? -1.647 -9.414 -18.109 1 97.81 320 LEU B O 1
ATOM 5545 N N . VAL B 1 321 ? -0.466 -8.359 -16.516 1 98.06 321 VAL B N 1
ATOM 5546 C CA . VAL B 1 321 ? 0.071 -9.594 -15.953 1 98.06 321 VAL B CA 1
ATOM 5547 C C . VAL B 1 321 ? -1.061 -10.414 -15.344 1 98.06 321 VAL B C 1
ATOM 5549 O O . VAL B 1 321 ? -1.146 -11.625 -15.562 1 98.06 321 VAL B O 1
ATOM 5552 N N . TYR B 1 322 ? -1.918 -9.719 -14.625 1 97 322 TYR B N 1
ATOM 5553 C CA . TYR B 1 322 ? -3.027 -10.391 -13.953 1 97 322 TYR B CA 1
ATOM 5554 C C . TYR B 1 322 ? -3.934 -11.086 -14.961 1 97 322 TYR B C 1
ATOM 5556 O O . TYR B 1 322 ? -4.434 -12.188 -14.703 1 97 322 TYR B O 1
ATOM 5564 N N . THR B 1 323 ? -4.086 -10.508 -16.141 1 95 323 THR B N 1
ATOM 5565 C CA . THR B 1 323 ? -5.062 -11.008 -17.109 1 95 323 THR B CA 1
ATOM 5566 C C . THR B 1 323 ? -4.391 -11.914 -18.125 1 95 323 THR B C 1
ATOM 5568 O O . THR B 1 323 ? -5.031 -12.359 -19.078 1 95 323 THR B O 1
ATOM 5571 N N . GLY B 1 324 ? -3.113 -12.172 -18.031 1 96.25 324 GLY B N 1
ATOM 5572 C CA . GLY B 1 324 ? -2.447 -13.188 -18.828 1 96.25 324 GLY B CA 1
ATOM 5573 C C . GLY B 1 324 ? -1.831 -12.641 -20.109 1 96.25 324 GLY B C 1
ATOM 5574 O O . GLY B 1 324 ? -1.562 -13.391 -21.047 1 96.25 324 GLY B O 1
ATOM 5575 N N . PHE B 1 325 ? -1.518 -11.344 -20.125 1 97.31 325 PHE B N 1
ATOM 5576 C CA . PHE B 1 325 ? -1.053 -10.711 -21.359 1 97.31 325 PHE B CA 1
ATOM 5577 C C . PHE B 1 325 ? 0.443 -10.43 -21.281 1 97.31 325 PHE B C 1
ATOM 5579 O O . PHE B 1 325 ? 0.918 -9.43 -21.844 1 97.31 325 PHE B O 1
ATOM 5586 N N . TRP B 1 326 ? 1.166 -11.266 -20.656 1 98.19 326 TRP B N 1
ATOM 5587 C CA . TRP B 1 326 ? 2.602 -11.078 -20.469 1 98.19 326 TRP B CA 1
ATOM 5588 C C . TRP B 1 326 ? 3.305 -10.891 -21.812 1 98.19 326 TRP B C 1
ATOM 5590 O O . TRP B 1 326 ? 4.176 -10.031 -21.953 1 98.19 326 TRP B O 1
ATOM 5600 N N . HIS B 1 327 ? 2.91 -11.68 -22.828 1 97.44 327 HIS B N 1
ATOM 5601 C CA . HIS B 1 327 ? 3.629 -11.672 -24.094 1 97.44 327 HIS B CA 1
ATOM 5602 C C . HIS B 1 327 ? 2.926 -10.789 -25.125 1 97.44 327 HIS B C 1
ATOM 5604 O O . HIS B 1 327 ? 3.287 -10.789 -26.297 1 97.44 327 HIS B O 1
ATOM 5610 N N . SER B 1 328 ? 1.948 -10.055 -24.719 1 97.31 328 SER B N 1
ATOM 5611 C CA . SER B 1 328 ? 1.295 -9.133 -25.641 1 97.31 328 SER B CA 1
ATOM 5612 C C . SER B 1 328 ? 2.209 -7.961 -25.984 1 97.31 328 SER B C 1
ATOM 5614 O O . SER B 1 328 ? 3.102 -7.613 -25.203 1 97.31 328 SER B O 1
ATOM 5616 N N . PRO B 1 329 ? 1.979 -7.379 -27.156 1 97.56 329 PRO B N 1
ATOM 5617 C CA . PRO B 1 329 ? 2.805 -6.23 -27.547 1 97.56 329 PRO B CA 1
ATOM 5618 C C . PRO B 1 329 ? 2.695 -5.074 -26.562 1 97.56 329 PRO B C 1
ATOM 5620 O O . PRO B 1 329 ? 3.688 -4.391 -26.297 1 97.56 329 PRO B O 1
ATOM 5623 N N . GLU B 1 330 ? 1.534 -4.867 -26.031 1 98 330 GLU B N 1
ATOM 5624 C CA . GLU B 1 330 ? 1.354 -3.77 -25.078 1 98 330 GLU B CA 1
ATOM 5625 C C . GLU B 1 330 ? 2.094 -4.043 -23.781 1 98 330 GLU B C 1
ATOM 5627 O O . GLU B 1 330 ? 2.664 -3.129 -23.172 1 98 330 GLU B O 1
ATOM 5632 N N . CYS B 1 331 ? 2.102 -5.25 -23.312 1 98.5 331 CYS B N 1
ATOM 5633 C CA . CYS B 1 331 ? 2.83 -5.57 -22.078 1 98.5 331 CYS B CA 1
ATOM 5634 C C . CYS B 1 331 ? 4.336 -5.445 -22.297 1 98.5 331 CYS B C 1
ATOM 5636 O O . CYS B 1 331 ? 5.055 -4.977 -21.406 1 98.5 331 CYS B O 1
ATOM 5638 N N . GLU B 1 332 ? 4.781 -5.918 -23.438 1 98 332 GLU B N 1
ATOM 5639 C CA . GLU B 1 332 ? 6.191 -5.754 -23.781 1 98 332 GLU B CA 1
ATOM 5640 C C . GLU B 1 332 ? 6.582 -4.281 -23.812 1 98 332 GLU B C 1
ATOM 5642 O O . GLU B 1 332 ? 7.648 -3.904 -23.312 1 98 332 GLU B O 1
ATOM 5647 N N . PHE B 1 333 ? 5.746 -3.445 -24.406 1 98.56 333 PHE B N 1
ATOM 5648 C CA . PHE B 1 333 ? 5.973 -2.008 -24.484 1 98.56 333 PHE B CA 1
ATOM 5649 C C . PHE B 1 333 ? 6.031 -1.395 -23.078 1 98.56 333 PHE B C 1
ATOM 5651 O O . PHE B 1 333 ? 6.941 -0.624 -22.781 1 98.56 333 PHE B O 1
ATOM 5658 N N . VAL B 1 334 ? 5.098 -1.757 -22.25 1 98.56 334 VAL B N 1
ATOM 5659 C CA . VAL B 1 334 ? 5.016 -1.232 -20.891 1 98.56 334 VAL B CA 1
ATOM 5660 C C . VAL B 1 334 ? 6.262 -1.64 -20.109 1 98.56 334 VAL B C 1
ATOM 5662 O O . VAL B 1 334 ? 6.852 -0.82 -19.406 1 98.56 334 VAL B O 1
ATOM 5665 N N . ARG B 1 335 ? 6.68 -2.881 -20.25 1 98.19 335 ARG B N 1
ATOM 5666 C CA . ARG B 1 335 ? 7.875 -3.363 -19.562 1 98.19 335 ARG B CA 1
ATOM 5667 C C . ARG B 1 335 ? 9.117 -2.602 -20.016 1 98.19 335 ARG B C 1
ATOM 5669 O O . ARG B 1 335 ? 9.984 -2.285 -19.203 1 98.19 335 ARG B O 1
ATOM 5676 N N . HIS B 1 336 ? 9.164 -2.346 -21.281 1 98.31 336 HIS B N 1
ATOM 5677 C CA . HIS B 1 336 ? 10.281 -1.582 -21.828 1 98.31 336 HIS B CA 1
ATOM 5678 C C . HIS B 1 336 ? 10.328 -0.176 -21.234 1 98.31 336 HIS B C 1
ATOM 5680 O O . HIS B 1 336 ? 11.391 0.304 -20.844 1 98.31 336 HIS B O 1
ATOM 5686 N N . CYS B 1 337 ? 9.195 0.496 -21.188 1 98.69 337 CYS B N 1
ATOM 5687 C CA . CYS B 1 337 ? 9.102 1.843 -20.625 1 98.69 337 CYS B CA 1
ATOM 5688 C C . CYS B 1 337 ? 9.477 1.852 -19.156 1 98.69 337 CYS B C 1
ATOM 5690 O O . CYS B 1 337 ? 10.188 2.746 -18.688 1 98.69 337 CYS B O 1
ATOM 5692 N N . ILE B 1 338 ? 9.031 0.867 -18.438 1 98.69 338 ILE B N 1
ATOM 5693 C CA . ILE B 1 338 ? 9.336 0.768 -17.016 1 98.69 338 ILE B CA 1
ATOM 5694 C C . ILE B 1 338 ? 10.836 0.562 -16.828 1 98.69 338 ILE B C 1
ATOM 5696 O O . ILE B 1 338 ? 11.461 1.226 -15.992 1 98.69 338 ILE B O 1
ATOM 5700 N N . ALA B 1 339 ? 11.367 -0.344 -17.625 1 98.5 339 ALA B N 1
ATOM 5701 C CA . ALA B 1 339 ? 12.805 -0.594 -17.516 1 98.5 339 ALA B CA 1
ATOM 5702 C C . ALA B 1 339 ? 13.602 0.684 -17.766 1 98.5 339 ALA B C 1
ATOM 5704 O O . ALA B 1 339 ? 14.594 0.943 -17.078 1 98.5 339 ALA B O 1
ATOM 5705 N N . LYS B 1 340 ? 13.203 1.458 -18.719 1 98.5 340 LYS B N 1
ATOM 5706 C CA . LYS B 1 340 ? 13.867 2.723 -19.031 1 98.5 340 LYS B CA 1
ATOM 5707 C C . LYS B 1 340 ? 13.82 3.672 -17.828 1 98.5 340 LYS B C 1
ATOM 5709 O O . LYS B 1 340 ? 14.805 4.348 -17.531 1 98.5 340 LYS B O 1
ATOM 5714 N N . SER B 1 341 ? 12.734 3.717 -17.156 1 98.38 341 SER B N 1
ATOM 5715 C CA . SER B 1 341 ? 12.562 4.605 -16.016 1 98.38 341 SER B CA 1
ATOM 5716 C C . SER B 1 341 ? 13.484 4.203 -14.867 1 98.38 341 SER B C 1
ATOM 5718 O O . SER B 1 341 ? 13.773 5.016 -13.984 1 98.38 341 SER B O 1
ATOM 5720 N N . GLN B 1 342 ? 13.961 2.963 -14.859 1 98.62 342 GLN B N 1
ATOM 5721 C CA . GLN B 1 342 ? 14.68 2.398 -13.719 1 98.62 342 GLN B CA 1
ATOM 5722 C C . GLN B 1 342 ? 16.188 2.553 -13.883 1 98.62 342 GLN B C 1
ATOM 5724 O O . GLN B 1 342 ? 16.953 2.225 -12.977 1 98.62 342 GLN B O 1
ATOM 5729 N N . GLU B 1 343 ? 16.656 3.08 -14.961 1 98.06 343 GLU B N 1
ATOM 5730 C CA . GLU B 1 343 ? 18.062 3.1 -15.328 1 98.06 343 GLU B CA 1
ATOM 5731 C C . GLU B 1 343 ? 18.906 3.797 -14.258 1 98.06 343 GLU B C 1
ATOM 5733 O O . GLU B 1 343 ? 20.047 3.422 -14.016 1 98.06 343 GLU B O 1
ATOM 5738 N N . ARG B 1 344 ? 18.344 4.793 -13.578 1 97.31 344 ARG B N 1
ATOM 5739 C CA . ARG B 1 344 ? 19.125 5.566 -12.609 1 97.31 344 ARG B CA 1
ATOM 5740 C C . ARG B 1 344 ? 18.672 5.254 -11.188 1 97.31 344 ARG B C 1
ATOM 5742 O O . ARG B 1 344 ? 19.031 5.98 -10.25 1 97.31 344 ARG B O 1
ATOM 5749 N N . VAL B 1 345 ? 17.875 4.254 -11.031 1 98.44 345 VAL B N 1
ATOM 5750 C CA . VAL B 1 345 ? 17.453 3.822 -9.703 1 98.44 345 VAL B CA 1
ATOM 5751 C C . VAL B 1 345 ? 18.516 2.916 -9.094 1 98.44 345 VAL B C 1
ATOM 5753 O O . VAL B 1 345 ? 18.516 1.704 -9.32 1 98.44 345 VAL B O 1
ATOM 5756 N N . GLU B 1 346 ? 19.406 3.557 -8.383 1 98 346 GLU B N 1
ATOM 5757 C CA . GLU B 1 346 ? 20.547 2.885 -7.797 1 98 346 GLU B CA 1
ATOM 5758 C C . GLU B 1 346 ? 20.875 3.445 -6.414 1 98 346 GLU B C 1
ATOM 5760 O O . GLU B 1 346 ? 20.797 4.656 -6.195 1 98 346 GLU B O 1
ATOM 5765 N N . GLY B 1 347 ? 21.234 2.541 -5.492 1 98.44 347 GLY B N 1
ATOM 5766 C CA . GLY B 1 347 ? 21.578 2.941 -4.137 1 98.44 347 GLY B CA 1
ATOM 5767 C C . GLY B 1 347 ? 21.312 1.86 -3.107 1 98.44 347 GLY B C 1
ATOM 5768 O O . GLY B 1 347 ? 21.25 0.676 -3.445 1 98.44 347 GLY B O 1
ATOM 5769 N N . LYS B 1 348 ? 21.328 2.283 -1.855 1 98.69 348 LYS B N 1
ATOM 5770 C CA . LYS B 1 348 ? 21.125 1.363 -0.739 1 98.69 348 LYS B CA 1
ATOM 5771 C C . LYS B 1 348 ? 19.969 1.816 0.147 1 98.69 348 LYS B C 1
ATOM 5773 O O . LYS B 1 348 ? 19.797 3.012 0.396 1 98.69 348 LYS B O 1
ATOM 5778 N N . VAL B 1 349 ? 19.188 0.888 0.491 1 98.75 349 VAL B N 1
ATOM 5779 C CA . VAL B 1 349 ? 18.094 1.134 1.43 1 98.75 349 VAL B CA 1
ATOM 5780 C C . VAL B 1 349 ? 18.297 0.277 2.68 1 98.75 349 VAL B C 1
ATOM 5782 O O . VAL B 1 349 ? 18.578 -0.919 2.582 1 98.75 349 VAL B O 1
ATOM 5785 N N . HIS B 1 350 ? 18.172 0.883 3.838 1 98.62 350 HIS B N 1
ATOM 5786 C CA . HIS B 1 350 ? 18.172 0.169 5.109 1 98.62 350 HIS B CA 1
ATOM 5787 C C . HIS B 1 350 ? 16.75 -0.068 5.613 1 98.62 350 HIS B C 1
ATOM 5789 O O . HIS B 1 350 ? 15.969 0.878 5.762 1 98.62 350 HIS B O 1
ATOM 5795 N N . VAL B 1 351 ? 16.453 -1.347 5.863 1 98.56 351 VAL B N 1
ATOM 5796 C CA . VAL B 1 351 ? 15.094 -1.671 6.309 1 98.56 351 VAL B CA 1
ATOM 5797 C C . VAL B 1 351 ? 15.164 -2.5 7.59 1 98.56 351 VAL B C 1
ATOM 5799 O O . VAL B 1 351 ? 16.141 -3.201 7.836 1 98.56 351 VAL B O 1
ATOM 5802 N N . SER B 1 352 ? 14.188 -2.301 8.398 1 98.25 352 SER B N 1
ATOM 5803 C CA . SER B 1 352 ? 13.938 -3.148 9.555 1 98.25 352 SER B CA 1
ATOM 5804 C C . SER B 1 352 ? 12.75 -4.074 9.32 1 98.25 352 SER B C 1
ATOM 5806 O O . SER B 1 352 ? 11.664 -3.617 8.938 1 98.25 352 SER B O 1
ATOM 5808 N N . VAL B 1 353 ? 12.969 -5.379 9.383 1 98.5 353 VAL B N 1
ATOM 5809 C CA . VAL B 1 353 ? 11.914 -6.379 9.25 1 98.5 353 VAL B CA 1
ATOM 5810 C C . VAL B 1 353 ? 11.516 -6.895 10.633 1 98.5 353 VAL B C 1
ATOM 5812 O O . VAL B 1 353 ? 12.344 -7.457 11.359 1 98.5 353 VAL B O 1
ATOM 5815 N N . LEU B 1 354 ? 10.227 -6.641 10.977 1 97.5 354 LEU B N 1
ATOM 5816 C CA . LEU B 1 354 ? 9.828 -6.922 12.352 1 97.5 354 LEU B CA 1
ATOM 5817 C C . LEU B 1 354 ? 8.328 -7.199 12.438 1 97.5 354 LEU B C 1
ATOM 5819 O O . LEU B 1 354 ? 7.516 -6.352 12.062 1 97.5 354 LEU B O 1
ATOM 5823 N N . LYS B 1 355 ? 7.957 -8.359 12.914 1 96.38 355 LYS B N 1
ATOM 5824 C CA . LYS B 1 355 ? 6.609 -8.75 13.32 1 96.38 355 LYS B CA 1
ATOM 5825 C C . LYS B 1 355 ? 5.582 -8.352 12.266 1 96.38 355 LYS B C 1
ATOM 5827 O O . LYS B 1 355 ? 4.594 -7.68 12.578 1 96.38 355 LYS B O 1
ATOM 5832 N N . GLY B 1 356 ? 5.812 -8.727 11.062 1 96.75 356 GLY B N 1
ATOM 5833 C CA . GLY B 1 356 ? 4.852 -8.57 9.984 1 96.75 356 GLY B CA 1
ATOM 5834 C C . GLY B 1 356 ? 5.055 -7.289 9.195 1 96.75 356 GLY B C 1
ATOM 5835 O O . GLY B 1 356 ? 4.359 -7.051 8.203 1 96.75 356 GLY B O 1
ATOM 5836 N N . GLN B 1 357 ? 6.074 -6.465 9.602 1 96.94 357 GLN B N 1
ATOM 5837 C CA . GLN B 1 357 ? 6.203 -5.148 8.984 1 96.94 357 GLN B CA 1
ATOM 5838 C C . GLN B 1 357 ? 7.613 -4.934 8.445 1 96.94 357 GLN B C 1
ATOM 5840 O O . GLN B 1 357 ? 8.562 -5.566 8.906 1 96.94 357 GLN B O 1
ATOM 5845 N N . VAL B 1 358 ? 7.648 -4.129 7.422 1 98.25 358 VAL B N 1
ATOM 5846 C CA . VAL B 1 358 ? 8.898 -3.604 6.879 1 98.25 358 VAL B CA 1
ATOM 5847 C C . VAL B 1 358 ? 8.984 -2.104 7.145 1 98.25 358 VAL B C 1
ATOM 5849 O O . VAL B 1 358 ? 8.125 -1.337 6.707 1 98.25 358 VAL B O 1
ATOM 5852 N N . TYR B 1 359 ? 9.961 -1.672 7.906 1 97.88 359 TYR B N 1
ATOM 5853 C CA . TYR B 1 359 ? 10.164 -0.259 8.203 1 97.88 359 TYR B CA 1
ATOM 5854 C C . TYR B 1 359 ? 11.391 0.282 7.48 1 97.88 359 TYR B C 1
ATOM 5856 O O . TYR B 1 359 ? 12.477 -0.296 7.57 1 97.88 359 TYR B O 1
ATOM 5864 N N . ILE B 1 360 ? 11.219 1.324 6.75 1 98.31 360 ILE B N 1
ATOM 5865 C CA . ILE B 1 360 ? 12.359 2.002 6.145 1 98.31 360 ILE B CA 1
ATOM 5866 C C . ILE B 1 360 ? 13.133 2.764 7.215 1 98.31 360 ILE B C 1
ATOM 5868 O O . ILE B 1 360 ? 12.547 3.506 8.008 1 98.31 360 ILE B O 1
ATOM 5872 N N . LEU B 1 361 ? 14.43 2.6 7.242 1 97.5 361 LEU B N 1
ATOM 5873 C CA . LEU B 1 361 ? 15.273 3.227 8.258 1 97.5 361 LEU B CA 1
ATOM 5874 C C . LEU B 1 361 ? 16.094 4.359 7.66 1 97.5 361 LEU B C 1
ATOM 5876 O O . LEU B 1 361 ? 16.438 5.32 8.352 1 97.5 361 LEU B O 1
ATOM 5880 N N . GLY B 1 362 ? 16.5 4.242 6.449 1 97.38 362 GLY B N 1
ATOM 5881 C CA . GLY B 1 362 ? 17.344 5.199 5.754 1 97.38 362 GLY B CA 1
ATOM 5882 C C . GLY B 1 362 ? 17.719 4.754 4.359 1 97.38 362 GLY B C 1
ATOM 5883 O O . GLY B 1 362 ? 17.469 3.613 3.973 1 97.38 362 GLY B O 1
ATOM 5884 N N . ARG B 1 363 ? 18.25 5.652 3.562 1 98.19 363 ARG B N 1
ATOM 5885 C CA . ARG B 1 363 ? 18.672 5.355 2.197 1 98.19 363 ARG B CA 1
ATOM 5886 C C . ARG B 1 363 ? 19.828 6.262 1.773 1 98.19 363 ARG B C 1
ATOM 5888 O O . ARG B 1 363 ? 20.031 7.332 2.352 1 98.19 363 ARG B O 1
ATOM 5895 N N . GLU B 1 364 ? 20.516 5.82 0.861 1 97.62 364 GLU B N 1
ATOM 5896 C CA . GLU B 1 364 ? 21.609 6.582 0.247 1 97.62 364 GLU B CA 1
ATOM 5897 C C . GLU B 1 364 ? 21.781 6.203 -1.221 1 97.62 364 GLU B C 1
ATOM 5899 O O . GLU B 1 364 ? 21.453 5.086 -1.623 1 97.62 364 GLU B O 1
ATOM 5904 N N . SER B 1 365 ? 22.219 7.137 -2.043 1 97.19 365 SER B N 1
ATOM 5905 C CA . SER B 1 365 ? 22.453 6.906 -3.465 1 97.19 365 SER B CA 1
ATOM 5906 C C . SER B 1 365 ? 23.484 7.883 -4.02 1 97.19 365 SER B C 1
ATOM 5908 O O . SER B 1 365 ? 23.484 9.062 -3.654 1 97.19 365 SER B O 1
ATOM 5910 N N . PRO B 1 366 ? 24.406 7.402 -4.867 1 94.38 366 PRO B N 1
ATOM 5911 C CA . PRO B 1 366 ? 25.281 8.328 -5.578 1 94.38 366 PRO B CA 1
ATOM 5912 C C . PRO B 1 366 ? 24.547 9.164 -6.621 1 94.38 366 PRO B C 1
ATOM 5914 O O . PRO B 1 366 ? 25.078 10.148 -7.125 1 94.38 366 PRO B O 1
ATOM 5917 N N . LEU B 1 367 ? 23.281 8.805 -6.883 1 92.06 367 LEU B N 1
ATOM 5918 C CA . LEU B 1 367 ? 22.516 9.461 -7.938 1 92.06 367 LEU B CA 1
ATOM 5919 C C . LEU B 1 367 ? 21.312 10.195 -7.359 1 92.06 367 LEU B C 1
ATOM 5921 O O . LEU B 1 367 ? 20.344 10.484 -8.078 1 92.06 367 LEU B O 1
ATOM 5925 N N . SER B 1 368 ? 21.359 10.445 -6.105 1 90.19 368 SER B N 1
ATOM 5926 C CA . SER B 1 368 ? 20.203 11.055 -5.445 1 90.19 368 SER B CA 1
ATOM 5927 C C . SER B 1 368 ? 19.906 12.438 -6.016 1 90.19 368 SER B C 1
ATOM 5929 O O . SER B 1 368 ? 20.828 13.188 -6.348 1 90.19 368 SER B O 1
ATOM 5931 N N . LEU B 1 369 ? 18.641 12.727 -6.133 1 84.94 369 LEU B N 1
ATOM 5932 C CA . LEU B 1 369 ? 18.188 14.062 -6.512 1 84.94 369 LEU B CA 1
ATOM 5933 C C . LEU B 1 369 ? 17.828 14.883 -5.281 1 84.94 369 LEU B C 1
ATOM 5935 O O . LEU B 1 369 ? 17.281 15.984 -5.402 1 84.94 369 LEU B O 1
ATOM 5939 N N . TYR B 1 370 ? 18.125 14.32 -4.145 1 86.81 370 TYR B N 1
ATOM 5940 C CA . TYR B 1 370 ? 17.891 14.953 -2.852 1 8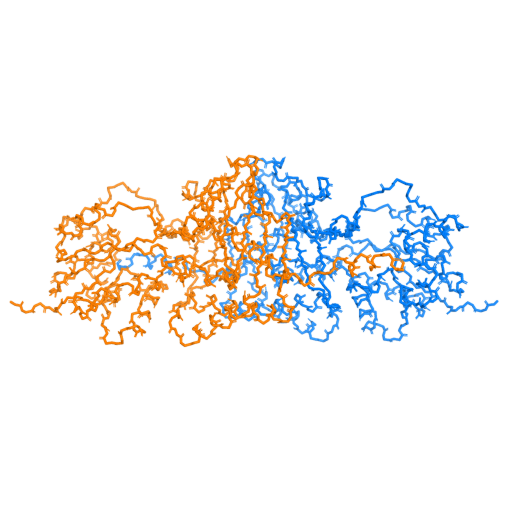6.81 370 TYR B CA 1
ATOM 5941 C C . TYR B 1 370 ? 19.016 15.914 -2.5 1 86.81 370 TYR B C 1
ATOM 5943 O O . TYR B 1 370 ? 20.203 15.555 -2.6 1 86.81 370 TYR B O 1
ATOM 5951 N N . ASN B 1 371 ? 18.672 17.141 -2.189 1 81.62 371 ASN B N 1
ATOM 5952 C CA . ASN B 1 371 ? 19.656 18.141 -1.8 1 81.62 371 ASN B CA 1
ATOM 5953 C C . ASN B 1 371 ? 19.453 18.594 -0.357 1 81.62 371 ASN B C 1
ATOM 5955 O O . ASN B 1 371 ? 18.594 19.422 -0.079 1 81.62 371 ASN B O 1
ATOM 5959 N N . GLU B 1 372 ? 20.328 18.094 0.487 1 77.62 372 GLU B N 1
ATOM 5960 C CA . GLU B 1 372 ? 20.219 18.344 1.92 1 77.62 372 GLU B CA 1
ATOM 5961 C C . GLU B 1 372 ? 20.344 19.844 2.223 1 77.62 372 GLU B C 1
ATOM 5963 O O . GLU B 1 372 ? 19.625 20.375 3.072 1 77.62 372 GLU B O 1
ATOM 5968 N N . GLU B 1 373 ? 21.234 20.516 1.582 1 69.25 373 GLU B N 1
ATOM 5969 C CA . GLU B 1 373 ? 21.484 21.938 1.822 1 69.25 373 GLU B CA 1
ATOM 5970 C C . GLU B 1 373 ? 20.281 22.797 1.44 1 69.25 373 GLU B C 1
ATOM 5972 O O . GLU B 1 373 ? 19.953 23.766 2.133 1 69.25 373 GLU B O 1
ATOM 5977 N N . LEU B 1 374 ? 19.672 22.359 0.383 1 70.25 374 LEU B N 1
ATOM 5978 C CA . LEU B 1 374 ? 18.516 23.109 -0.09 1 70.25 374 LEU B CA 1
ATOM 5979 C C . LEU B 1 374 ? 17.328 22.906 0.843 1 70.25 374 LEU B C 1
ATOM 5981 O O . LEU B 1 374 ? 16.547 23.844 1.074 1 70.25 374 LEU B O 1
ATOM 5985 N N . VAL B 1 375 ? 17.328 21.781 1.456 1 67.44 375 VAL B N 1
ATOM 5986 C CA . VAL B 1 375 ? 16.203 21.484 2.344 1 67.44 375 VAL B CA 1
ATOM 5987 C C . VAL B 1 375 ? 16.422 22.172 3.693 1 67.44 375 VAL B C 1
ATOM 5989 O O . VAL B 1 375 ? 15.477 22.672 4.305 1 67.44 375 VAL B O 1
ATOM 5992 N N . ARG B 1 376 ? 17.719 22.281 4.262 1 61.03 376 ARG B N 1
ATOM 5993 C CA . ARG B 1 376 ? 18.078 22.891 5.539 1 61.03 376 ARG B CA 1
ATOM 5994 C C . ARG B 1 376 ? 17.906 24.406 5.492 1 61.03 376 ARG B C 1
ATOM 5996 O O . ARG B 1 376 ? 17.422 25.016 6.449 1 61.03 376 ARG B O 1
ATOM 6003 N N . SER B 1 377 ? 18.734 24.922 4.516 1 49.41 377 SER B N 1
ATOM 6004 C CA . SER B 1 377 ? 18.703 26.375 4.398 1 49.41 377 SER B CA 1
ATOM 6005 C C . SER B 1 377 ? 17.266 26.891 4.434 1 49.41 377 SER B C 1
ATOM 6007 O O . SER B 1 377 ? 17.016 28.016 4.883 1 49.41 377 SER B O 1
ATOM 6009 N N . LEU B 1 378 ? 16.531 25.969 4.082 1 46.09 378 LEU B N 1
ATOM 6010 C CA . LEU B 1 378 ? 15.156 26.422 3.912 1 46.09 378 LEU B CA 1
ATOM 6011 C C . LEU B 1 378 ? 14.438 26.5 5.254 1 46.09 378 LEU B C 1
ATOM 6013 O O . LEU B 1 378 ? 13.352 27.078 5.352 1 46.09 378 LEU B O 1
ATOM 6017 N N . LEU B 1 379 ? 14.891 25.703 6.23 1 42.81 379 LEU B N 1
ATOM 6018 C CA . LEU B 1 379 ? 14.305 25.844 7.562 1 42.81 379 LEU B CA 1
ATOM 6019 C C . LEU B 1 379 ? 14.758 27.125 8.234 1 42.81 379 LEU B C 1
ATOM 6021 O O . LEU B 1 379 ? 14.078 27.641 9.125 1 42.81 379 LEU B O 1
ATOM 6025 N N . ILE B 1 380 ? 16.109 27.594 7.996 1 34.69 380 ILE B N 1
ATOM 6026 C CA . ILE B 1 380 ? 16.641 28.781 8.648 1 34.69 380 ILE B CA 1
ATOM 6027 C C . ILE B 1 380 ? 16.094 30.031 7.965 1 34.69 380 ILE B C 1
ATOM 6029 O O . ILE B 1 380 ? 16.25 31.141 8.477 1 34.69 380 ILE B O 1
ATOM 6033 N N . GLY B 1 381 ? 15.898 30.172 6.715 1 26.52 381 GLY B N 1
ATOM 6034 C CA . GLY B 1 381 ? 15.492 31.516 6.352 1 26.52 381 GLY B CA 1
ATOM 6035 C C . GLY B 1 381 ? 14.172 31.938 6.98 1 26.52 381 GLY B C 1
ATOM 6036 O O . GLY B 1 381 ? 13.961 33.125 7.273 1 26.52 381 GLY B O 1
ATOM 6037 N N . SER B 1 382 ? 12.93 31.656 6.992 1 21.97 382 SER B N 1
ATOM 6038 C CA . SER B 1 382 ? 12.32 32.75 7.746 1 21.97 382 SER B CA 1
ATOM 6039 C C . SER B 1 382 ? 12.625 32.625 9.234 1 21.97 382 SER B C 1
ATOM 6041 O O . SER B 1 382 ? 12.758 31.5 9.758 1 21.97 382 SER B O 1
#

Secondary structure (DSSP, 8-state):
---SEEEEEE--SSHHHHHHHHHHHHTTEEEEEEEEESS----HHHHHHHHHHTT-SEEEEEE-HHHIIIIIIHHHHHHT--BTTTB--HHHHHHHHHHHHHHHHHHHHT-SEEE----TTSHHHHHHHHHHHHH-TT-EEE-GGGSHHHHTT--SHHHHHHHHHHTT-----S---SSEEEE-SS-EEEESGGGGSTTSPPPTT--SSS--GGGS-SSPEEEEEEEETTEEEEEEETTT--EE-SHHHHHHHHHHHHHHHT--EEEEEEE-TTS-EEEEEEE-HHHHHHHHHHHHHHHHHS-HHHHHHHHHHHHHHHHHHHTT-TTSHHHHHHHHHHHHHTTT--EEEEEEEETTEEEEEEEE-TT----HHHHHHHHH--/---SEEEEEE--SSHHHHHHHHHHHHTTEEEEEEEEESS----HHHHHHHHHHTT-SEEEEEE-HHHIIIIIIHHHHHHT--BTTTB--HHHHHHHHHHHHHHHHHHHHT-SEEE----TTSHHHHHHHHHHHHH-TT-EEE-GGGSHHHHTT--SHHHHHHHHHHTT-----S---SSEEEE-SS-EEEESGGGGSTTSPPPTT--SSS--GGGS-SSPEEEEEEEETTEEEEEEETTT--EE-SHHHHHHHHHHHHHHHT--EEEEEEE-TTS-EEEEEEE-HHHHHHHHHHHHHHHHHS-HHHHHHHHHHHHHHHHHHHTT-TTSHHHHHHHHHHHHHTTT--EEEEEEEETTEEEEEEEE-TT----HHHHHHHHH--

Organism: Capra hircus (NCBI:txid9925)

InterPro domains:
  IPR001518 Argininosuccinate synthase [PTHR11587] (1-375)
  IPR001518 Argininosuccinate synthase [TIGR00032] (7-375)
  IPR014729 Rossmann-like alpha/beta/alpha sandwich fold [G3DSA:3.40.50.620] (1-179)
  IPR018223 Argininosuccinate synthase, conserved site [PS00564] (10-18)
  IPR018223 Argininosuccinate synthase, conserved site [PS00565] (117-128)
  IPR023434 Argininosuccinate synthase, type 1 subfamily [MF_00005] (4-382)
  IPR023434 Argininosuccinate synthase, type 1 subfamily [cd01999] (7-375)
  IPR024074 Argininosuccinate synthetase, catalytic/multimerisation domain body [G3DSA:3.90.1260.10] (180-377)
  IPR024074 Argininosuccinate synthetase, catalytic/multimerisation domain body [SSF69864] (176-375)
  IPR048267 Arginosuccinate synthase-like, N-terminal domain [PF00764] (7-170)
  IPR048268 Arginosuccinate synthase C-terminal domain [PF20979] (179-375)